Protein AF-0000000078654371 (afdb_homodimer)

Radius of gyration: 26.25 Å; Cα contacts (8 Å, |Δi|>4): 1172; chains: 2; bounding box: 74×81×57 Å

Organism: NCBI:txid1254439

Sequence (674 aa):
MKIKASLKKILPITWVEWIRRHRVYRELRDSGRRESAVFARAYATPDGHDRIQLESLLIFYIHQIEKGFSFDKYQYGRGKNALQNIADLSRRLKEVDPTWAVNPVRADMVLALGEYRRRHVEAGMDITYMTELFDSSTNVDIDIASKKEYPNIEISIDEKKDNDSVSFRDLGERRHAIRSYSDEPVRRDELEKAIAMSLRTPSVCNRQPARVRIFTDKQQIQKALKIQGGFGGYNLPPALILVTADLRAFMGANEHNEGYVDGGLFAMSLLYSLEACKLAACPLNTMFNVDAERETRDLLDIPENEVFIMYIAVGHFRKMSKICRSQRYGLNHILINMKIKASLKKILPITWVEWIRRHRVYRELRDSGRRESAVFARAYATPDGHDRIQLESLLIFYIHQIEKGFSFDKYQYGRGKNALQNIADLSRRLKEVDPTWAVNPVRADMVLALGEYRRRHVEAGMDITYMTELFDSSTNVDIDIASKKEYPNIEISIDEKKDNDSVSFRDLGERRHAIRSYSDEPVRRDELEKAIAMSLRTPSVCNRQPARVRIFTDKQQIQKALKIQGGFGGYNLPPALILVTADLRAFMGANEHNEGYVDGGLFAMSLLYSLEACKLAACPLNTMFNVDAERETRDLLDIPENEVFIMYIAVGHFRKMSKICRSQRYGLNHILIN

Secondary structure (DSSP, 8-state):
----------PPPPHHHHHHHHHHHHHHHHHHHHHHHHHHHHS--TT---HHHHHHHHHHHHHHHHHHHTSSS--TT--HHHHHHHHHHHHHHHHH-TTGGG-HHHHHHHHHHHHHHHHHHHTT---HHHHHHS-HHHHHHHHHHHTSPPPS-EEEGGGGTTTTTS-HHHHHHH--B-----SPPPPHHHHHHHHHHTTT---GGG---EEEEEE--HHHHHHHHHHH-TTTTSPPPSEEEEEEEEGGG--SGGGTTHHHHHHHHHHHHHHHHHHHTT-EEEEE-----HHHHHHHHHHHT--TTEEEEEEEEEEPPPSEEE----PPP-HHHHB--/--------------HHHHHHHHHHHHHHHHHHHHHHHHHHHHS--TT---HHHHHHHHHHHHHHHHHHHTSSS--TT--HHHHHHHHHHHHHHHHH-TTGGG-HHHHHHHHHHHHHHHHHHHTT---HHHHHHS-HHHHHHHHHHHTSPPPS-EEEGGGGTTTTTS-HHHHHHH--B-----SPPPPHHHHHHHHHHTTT---GGG---EEEEEE--HHHHHHHHHHH-TTTTSPPPSEEEEEEEEGGG--SGGGTTHHHHHHHHHHHHHHHHHHHTT-EEEEE-----HHHHHHHHHHHT--TTEEEEEEEEEEPPPSEEE----PPPPHHHHB--

Solvent-accessible surface area (backbone atoms only — not comparable to full-atom values): 35921 Å² total; per-residue (Å²): 135,85,77,76,73,77,73,78,79,73,75,77,80,47,70,66,41,51,52,52,32,50,50,35,28,51,53,30,46,55,51,34,49,52,52,26,50,44,46,37,71,31,35,23,51,94,72,59,80,50,64,65,24,48,49,24,53,37,40,38,31,47,43,55,54,36,50,48,70,32,35,91,68,71,63,84,81,65,55,59,70,36,52,54,50,40,37,53,41,52,55,54,42,53,73,70,34,94,56,41,92,75,30,69,68,49,54,51,44,35,42,53,48,2,44,53,48,35,56,32,53,77,70,69,44,88,56,63,72,64,58,69,60,44,55,72,69,56,47,50,49,22,53,58,33,31,77,44,85,70,70,69,38,66,48,48,39,79,82,39,72,56,32,59,53,36,20,48,69,58,46,47,72,67,55,59,64,36,68,66,55,37,89,54,77,65,53,67,68,62,54,49,51,20,51,54,65,22,50,67,48,74,34,78,65,57,35,62,37,49,32,36,37,72,43,65,52,67,68,61,49,52,54,54,43,60,66,63,54,83,54,75,87,48,70,83,63,53,27,39,34,42,37,25,14,39,40,28,43,33,67,52,61,47,39,73,61,46,45,35,28,38,24,14,22,34,50,38,40,31,53,52,26,30,36,34,68,53,31,37,32,22,82,36,76,52,60,47,48,75,69,50,42,52,52,47,28,67,75,67,69,51,60,82,47,41,47,72,51,30,37,33,38,32,27,32,60,28,71,68,37,46,31,53,58,71,80,68,69,59,60,75,74,28,47,74,107,138,82,79,76,74,77,72,75,78,74,75,76,80,48,70,66,40,50,53,50,32,49,51,35,27,51,52,27,46,53,51,34,50,52,52,26,50,44,45,39,71,31,35,25,51,93,71,59,80,51,64,63,22,48,49,23,54,37,39,41,31,46,43,56,55,35,50,46,70,31,34,91,69,69,64,84,83,66,53,57,69,37,51,53,49,39,36,52,42,52,54,56,42,54,74,70,34,95,56,39,93,75,29,67,67,49,55,51,44,35,42,53,49,2,42,54,48,36,55,33,54,77,69,71,44,90,55,62,73,65,58,69,61,44,54,71,71,58,46,51,50,22,53,58,34,31,76,44,83,71,71,69,38,66,47,48,38,77,81,40,72,56,32,59,53,37,19,48,70,58,45,48,71,67,56,60,63,36,67,67,55,37,90,54,77,65,55,66,68,61,52,49,52,20,50,54,65,22,49,68,49,72,32,78,67,57,35,63,38,50,34,36,37,74,43,64,52,65,67,62,50,52,53,53,43,61,65,63,54,85,55,75,87,48,69,82,61,53,26,39,35,41,38,25,15,40,40,28,44,32,66,51,62,48,39,74,61,46,48,35,26,38,24,13,21,36,50,38,40,31,53,53,25,30,39,32,68,53,31,37,34,22,82,37,77,52,61,49,47,74,66,49,42,52,51,48,28,66,75,67,70,52,59,81,45,42,47,74,51,31,36,33,38,33,26,33,59,28,72,66,38,46,29,54,58,71,80,67,70,58,62,75,76,28,46,76,108

pLDDT: mean 93.43, std 11.55, range [27.42, 98.94]

InterPro domains:
  IPR000415 Nitroreductase-like [G3DSA:3.40.109.10] (157-337)
  IPR000415 Nitroreductase-like [SSF55469] (168-335)
  IPR029479 Nitroreductase [PF00881] (174-226)
  IPR050627 Nitroreductase/BluB [PTHR23026] (160-227)

Structure (mmCIF, N/CA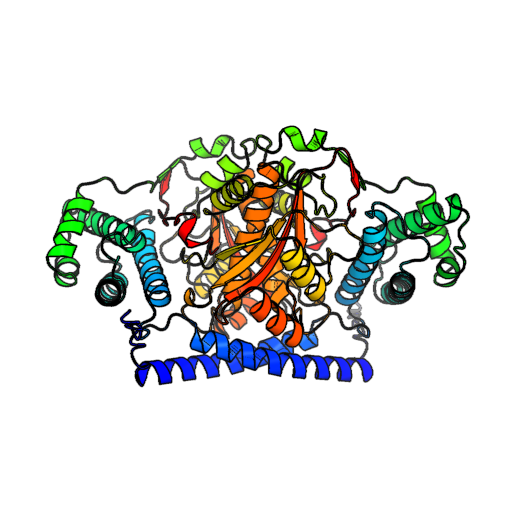/C/O backbone):
data_AF-0000000078654371-model_v1
#
loop_
_entity.id
_entity.type
_entity.pdbx_description
1 polymer 'Nitroreductase domain-containing protein'
#
loop_
_atom_site.group_PDB
_atom_site.id
_atom_site.type_symbol
_atom_site.label_atom_id
_atom_site.label_alt_id
_atom_site.label_comp_id
_atom_site.label_asym_id
_atom_site.label_entity_id
_atom_site.label_seq_id
_atom_site.pdbx_PDB_ins_code
_atom_site.Cartn_x
_atom_site.Cartn_y
_atom_site.Cartn_z
_atom_site.occupancy
_atom_site.B_iso_or_equiv
_atom_site.auth_seq_id
_atom_site.auth_comp_id
_atom_site.auth_asym_id
_atom_site.auth_atom_id
_atom_site.pdbx_PDB_model_num
ATOM 1 N N . MET A 1 1 ? -31.5 -35.344 20.156 1 28.89 1 MET A N 1
ATOM 2 C CA . MET A 1 1 ? -31 -34.406 19.172 1 28.89 1 MET A CA 1
ATOM 3 C C . MET A 1 1 ? -29.484 -34.25 19.266 1 28.89 1 MET A C 1
ATOM 5 O O . MET A 1 1 ? -28.969 -33.719 20.25 1 28.89 1 MET A O 1
ATOM 9 N N . LYS A 1 2 ? -28.625 -35.188 18.641 1 34.16 2 LYS A N 1
ATOM 10 C CA . LYS A 1 2 ? -27.25 -35.656 18.828 1 34.16 2 LYS A CA 1
ATOM 11 C C . LYS A 1 2 ? -26.25 -34.562 18.422 1 34.16 2 LYS A C 1
ATOM 13 O O . LYS A 1 2 ? -26.234 -34.125 17.266 1 34.16 2 LYS A O 1
ATOM 18 N N . ILE A 1 3 ? -25.891 -33.656 19.203 1 33.62 3 ILE A N 1
ATOM 19 C CA . ILE A 1 3 ? -24.969 -32.531 19.188 1 33.62 3 ILE A CA 1
ATOM 20 C C . ILE A 1 3 ? -23.594 -33 18.719 1 33.62 3 ILE A C 1
ATOM 22 O O . ILE A 1 3 ? -22.781 -33.469 19.516 1 33.62 3 ILE A O 1
ATOM 26 N N . LYS A 1 4 ? -23.531 -33.969 17.719 1 33.34 4 LYS A N 1
ATOM 27 C CA . LYS A 1 4 ? -22.234 -34.469 17.312 1 33.34 4 LYS A CA 1
ATOM 28 C C . LYS A 1 4 ? -21.281 -33.312 16.969 1 33.34 4 LYS A C 1
ATOM 30 O O . LYS A 1 4 ? -21.484 -32.625 15.961 1 33.34 4 LYS A O 1
ATOM 35 N N . ALA A 1 5 ? -20.688 -32.594 17.984 1 32.56 5 ALA A N 1
ATOM 36 C CA . ALA A 1 5 ? -19.625 -31.609 17.875 1 32.56 5 ALA A CA 1
ATOM 37 C C . ALA A 1 5 ? -18.469 -32.125 17.031 1 32.56 5 ALA A C 1
ATOM 39 O O . ALA A 1 5 ? -17.859 -33.156 17.359 1 32.56 5 ALA A O 1
ATOM 40 N N . SER A 1 6 ? -18.469 -32.188 15.711 1 33.97 6 SER A N 1
ATOM 41 C CA . SER A 1 6 ? -17.359 -32.5 14.828 1 33.97 6 SER A CA 1
ATOM 42 C C . SER A 1 6 ? -16.047 -31.938 15.359 1 33.97 6 SER A C 1
ATOM 44 O O . SER A 1 6 ? -15.906 -30.734 15.508 1 33.97 6 SER A O 1
ATOM 46 N N . LEU A 1 7 ? -15.422 -32.5 16.297 1 33.31 7 LEU A N 1
ATOM 47 C CA . LEU A 1 7 ? -14.07 -32.219 16.766 1 33.31 7 LEU A CA 1
ATOM 48 C C . LEU A 1 7 ? -13.109 -32.062 15.586 1 33.31 7 LEU A C 1
ATOM 50 O O . LEU A 1 7 ? -12.875 -33 14.828 1 33.31 7 LEU A O 1
ATOM 54 N N . LYS A 1 8 ? -13.102 -30.969 14.945 1 41.19 8 LYS A N 1
ATOM 55 C CA . LYS A 1 8 ? -12.07 -30.625 13.977 1 41.19 8 LYS A CA 1
ATOM 56 C C . LYS A 1 8 ? -10.695 -31.125 14.438 1 41.19 8 LYS A C 1
ATOM 58 O O . LYS A 1 8 ? -10.203 -30.703 15.492 1 41.19 8 LYS A O 1
ATOM 63 N N . LYS A 1 9 ? -10.203 -32.25 14.141 1 39.59 9 LYS A N 1
ATOM 64 C CA . LYS A 1 9 ? -8.922 -32.906 14.383 1 39.59 9 LYS A CA 1
ATOM 65 C C . LYS A 1 9 ? -7.758 -32 14 1 39.59 9 LYS A C 1
ATOM 67 O O . LYS A 1 9 ? -7.527 -31.75 12.812 1 39.59 9 LYS A O 1
ATOM 72 N N . ILE A 1 10 ? -7.348 -31 14.688 1 43.5 10 ILE A N 1
ATOM 73 C CA . ILE A 1 10 ? -6.098 -30.25 14.562 1 43.5 10 ILE A CA 1
ATOM 74 C C . ILE A 1 10 ? -4.922 -31.234 14.516 1 43.5 10 ILE A C 1
ATOM 76 O O . ILE A 1 10 ? -4.684 -31.969 15.477 1 43.5 10 ILE A O 1
ATOM 80 N N . LEU A 1 11 ? -4.539 -31.75 13.461 1 48.66 11 LEU A N 1
ATOM 81 C CA . LEU A 1 11 ? -3.357 -32.594 13.375 1 48.66 11 LEU A CA 1
ATOM 82 C C . LEU A 1 11 ? -2.178 -31.969 14.102 1 48.66 11 LEU A C 1
ATOM 84 O O . LEU A 1 11 ? -1.952 -30.75 13.992 1 48.66 11 LEU A O 1
ATOM 88 N N . PRO A 1 12 ? -1.537 -32.656 15.047 1 56.69 12 PRO A N 1
ATOM 89 C CA . PRO A 1 12 ? -0.413 -32.188 15.859 1 56.69 12 PRO A CA 1
ATOM 90 C C . PRO A 1 12 ? 0.763 -31.703 15.008 1 56.69 12 PRO A C 1
ATOM 92 O O . PRO A 1 12 ? 0.971 -32.188 13.898 1 56.69 12 PRO A O 1
ATOM 95 N N . ILE A 1 13 ? 1.248 -30.484 15.289 1 63.91 13 ILE A N 1
ATOM 96 C CA . ILE A 1 13 ? 2.502 -29.984 14.742 1 63.91 13 ILE A CA 1
ATOM 97 C C . ILE A 1 13 ? 3.59 -31.047 14.875 1 63.91 13 ILE A C 1
ATOM 99 O O . ILE A 1 13 ? 3.803 -31.594 15.961 1 63.91 13 ILE A O 1
ATOM 103 N N . THR A 1 14 ? 4.066 -31.469 13.711 1 76.5 14 THR A N 1
ATOM 104 C CA . THR A 1 14 ? 5.168 -32.406 13.695 1 76.5 14 THR A CA 1
ATOM 105 C C . THR A 1 14 ? 6.426 -31.797 14.305 1 76.5 14 THR A C 1
ATOM 107 O O . THR A 1 14 ? 6.512 -30.578 14.445 1 76.5 14 THR A O 1
ATOM 110 N N . TRP A 1 15 ? 7.273 -32.531 14.859 1 82.56 15 TRP A N 1
ATOM 111 C CA . TRP A 1 15 ? 8.547 -32.094 15.422 1 82.56 15 TRP A CA 1
ATOM 112 C C . TRP A 1 15 ? 9.336 -31.297 14.398 1 82.56 15 TRP A C 1
ATOM 114 O O . TRP A 1 15 ? 9.953 -30.281 14.742 1 82.56 15 TRP A O 1
ATOM 124 N N . VAL A 1 16 ? 9.242 -31.672 13.188 1 82.62 16 VAL A N 1
ATOM 125 C CA . VAL A 1 16 ? 9.945 -30.984 12.117 1 82.62 16 VAL A CA 1
ATOM 126 C C . VAL A 1 16 ? 9.359 -29.594 11.922 1 82.62 16 VAL A C 1
ATOM 128 O O . VAL A 1 16 ? 10.094 -28.609 11.805 1 82.62 16 VAL A O 1
ATOM 131 N N . GLU A 1 17 ? 8.125 -29.531 11.961 1 84.62 17 GLU A N 1
ATOM 132 C CA . GLU A 1 17 ? 7.457 -28.234 11.844 1 84.62 17 GLU A CA 1
ATOM 133 C C . GLU A 1 17 ? 7.809 -27.328 13.016 1 84.62 17 GLU A C 1
ATOM 135 O O . GLU A 1 17 ? 8.055 -26.125 12.828 1 84.62 17 GLU A O 1
ATOM 140 N N . TRP A 1 18 ? 7.863 -27.906 14.188 1 85.06 18 TRP A N 1
ATOM 141 C CA . TRP A 1 18 ? 8.195 -27.141 15.383 1 85.06 18 TRP A CA 1
ATOM 142 C C . TRP A 1 18 ? 9.609 -26.578 15.289 1 85.06 18 TRP A C 1
ATOM 144 O O . TRP A 1 18 ? 9.828 -25.406 15.609 1 85.06 18 TRP A O 1
ATOM 154 N N . ILE A 1 19 ? 10.523 -27.344 14.805 1 87.81 19 ILE A N 1
ATOM 155 C CA . ILE A 1 19 ? 11.914 -26.922 14.68 1 87.81 19 ILE A CA 1
ATOM 156 C C . ILE A 1 19 ? 12.023 -25.781 13.664 1 87.81 19 ILE A C 1
ATOM 158 O O . ILE A 1 19 ? 12.719 -24.797 13.906 1 87.81 19 ILE A O 1
ATOM 162 N N . ARG A 1 20 ? 11.32 -25.953 12.617 1 86.81 20 ARG A N 1
ATOM 163 C CA . ARG A 1 20 ? 11.359 -24.938 11.578 1 86.81 20 ARG A CA 1
ATOM 164 C C . ARG A 1 20 ? 10.766 -23.625 12.078 1 86.81 20 ARG A C 1
ATOM 166 O O . ARG A 1 20 ? 11.32 -22.547 11.852 1 86.81 20 ARG A O 1
ATOM 173 N N . ARG A 1 21 ? 9.719 -23.719 12.773 1 89.19 21 ARG A N 1
ATOM 174 C CA . ARG A 1 21 ? 9.07 -22.516 13.305 1 89.19 21 ARG A CA 1
ATOM 175 C C . ARG A 1 21 ? 9.945 -21.844 14.344 1 89.19 21 ARG A C 1
ATOM 177 O O . ARG A 1 21 ? 9.992 -20.609 14.422 1 89.19 21 ARG A O 1
ATOM 184 N N . HIS A 1 22 ? 10.617 -22.625 15.078 1 90.75 22 HIS A N 1
ATOM 185 C CA . HIS A 1 22 ? 11.523 -22.062 16.078 1 90.75 22 HIS A CA 1
ATOM 186 C C . HIS A 1 22 ? 12.695 -21.359 15.406 1 90.75 22 HIS A C 1
ATOM 188 O O . HIS A 1 22 ? 13.117 -20.281 15.852 1 90.75 22 HIS A O 1
ATOM 194 N N . ARG A 1 23 ? 13.195 -21.922 14.375 1 90.88 23 ARG A N 1
ATOM 195 C CA . ARG A 1 23 ? 14.289 -21.297 13.625 1 90.88 23 ARG A CA 1
ATOM 196 C C . ARG A 1 23 ? 13.859 -19.953 13.031 1 90.88 23 ARG A C 1
ATOM 198 O O . ARG A 1 23 ? 14.578 -18.969 13.141 1 90.88 23 ARG A O 1
ATOM 205 N N . VAL A 1 24 ? 12.695 -19.984 12.531 1 90.88 24 VAL A N 1
ATOM 206 C CA . VAL A 1 24 ? 12.156 -18.766 11.938 1 90.88 24 VAL A CA 1
ATOM 207 C C . VAL A 1 24 ? 11.938 -17.719 13.031 1 90.88 24 VAL A C 1
ATOM 209 O O . VAL A 1 24 ? 12.242 -16.547 12.844 1 90.88 24 VAL A O 1
ATOM 212 N N . TYR A 1 25 ? 11.492 -18.156 14.133 1 93.25 25 TYR A N 1
ATOM 213 C CA . TYR A 1 25 ? 11.297 -17.234 15.258 1 93.25 25 TYR A CA 1
ATOM 214 C C . TYR A 1 25 ? 12.617 -16.594 15.672 1 93.25 25 TYR A C 1
ATOM 216 O O . TYR A 1 25 ? 12.672 -15.383 15.898 1 93.25 25 TYR A O 1
ATOM 224 N N . ARG A 1 26 ? 13.656 -17.312 15.695 1 92.88 26 ARG A N 1
ATOM 225 C CA . ARG A 1 26 ? 14.961 -16.797 16.078 1 92.88 26 ARG A CA 1
ATOM 226 C C . ARG A 1 26 ? 15.469 -15.789 15.047 1 92.88 26 ARG A C 1
ATOM 228 O O . ARG A 1 26 ? 15.992 -14.734 15.406 1 92.88 26 ARG A O 1
ATOM 235 N N . GLU A 1 27 ? 15.281 -16.188 13.844 1 93.12 27 GLU A N 1
ATOM 236 C CA . GLU A 1 27 ? 15.672 -15.281 12.773 1 93.12 27 GLU A CA 1
ATOM 237 C C . GLU A 1 27 ? 14.891 -13.977 12.836 1 93.12 27 GLU A C 1
ATOM 239 O O . GLU A 1 27 ? 15.461 -12.898 12.656 1 93.12 27 GLU A O 1
ATOM 244 N N . LEU A 1 28 ? 13.656 -14.102 13.148 1 94.56 28 LEU A N 1
ATOM 245 C CA . LEU A 1 28 ? 12.789 -12.938 13.242 1 94.56 28 LEU A CA 1
ATOM 246 C C . LEU A 1 28 ? 13.148 -12.086 14.453 1 94.56 28 LEU A C 1
ATOM 248 O O . LEU A 1 28 ? 13.062 -10.859 14.406 1 94.56 28 LEU A O 1
ATOM 252 N N . ARG A 1 29 ? 13.492 -12.711 15.484 1 93.12 29 ARG A N 1
ATOM 253 C CA . ARG A 1 29 ? 13.906 -11.977 16.672 1 93.12 29 ARG A CA 1
ATOM 254 C C . ARG A 1 29 ? 15.148 -11.133 16.391 1 93.12 29 ARG A C 1
ATOM 256 O O . ARG A 1 29 ? 15.227 -9.977 16.812 1 93.12 29 ARG A O 1
ATOM 263 N N . ASP A 1 30 ? 16.031 -11.703 15.68 1 92.06 30 ASP A N 1
ATOM 264 C CA . ASP A 1 30 ? 17.25 -10.969 15.328 1 92.06 30 ASP A CA 1
ATOM 265 C C . ASP A 1 30 ? 16.938 -9.812 14.383 1 92.06 30 ASP A C 1
ATOM 267 O O . ASP A 1 30 ? 17.391 -8.688 14.609 1 92.06 30 ASP A O 1
ATOM 271 N N . SER A 1 31 ? 16.172 -10.094 13.398 1 91.44 31 SER A N 1
ATOM 272 C CA . SER A 1 31 ? 15.766 -9.047 12.461 1 91.44 31 SER A CA 1
ATOM 273 C C . SER A 1 31 ? 14.938 -7.977 13.164 1 91.44 31 SER A C 1
ATOM 275 O O . SER A 1 31 ? 15.109 -6.785 12.906 1 91.44 31 SER A O 1
ATOM 277 N N . GLY A 1 32 ? 14.078 -8.461 14.078 1 92.5 32 GLY A N 1
ATOM 278 C CA . GLY A 1 32 ? 13.25 -7.535 14.828 1 92.5 32 GLY A CA 1
ATOM 279 C C . GLY A 1 32 ? 14.047 -6.594 15.711 1 92.5 32 GLY A C 1
ATOM 280 O O . GLY A 1 32 ? 13.719 -5.41 15.82 1 92.5 32 GLY A O 1
ATOM 281 N N . ARG A 1 33 ? 15.055 -7.121 16.281 1 93.5 33 ARG A N 1
ATOM 282 C CA . ARG A 1 33 ? 15.922 -6.289 17.094 1 93.5 33 ARG A CA 1
ATOM 283 C C . ARG A 1 33 ? 16.594 -5.203 16.266 1 93.5 33 ARG A C 1
ATOM 285 O O . ARG A 1 33 ? 16.656 -4.047 16.688 1 93.5 33 ARG A O 1
ATOM 292 N N . ARG A 1 34 ? 17.078 -5.566 15.172 1 93.94 34 ARG A N 1
ATOM 293 C CA . ARG A 1 34 ? 17.734 -4.609 14.289 1 93.94 34 ARG A CA 1
ATOM 294 C C . ARG A 1 34 ? 16.75 -3.555 13.789 1 93.94 34 ARG A C 1
ATOM 296 O O . ARG A 1 34 ? 17.047 -2.359 13.82 1 93.94 34 ARG A O 1
ATOM 303 N N . GLU A 1 35 ? 15.617 -4.027 13.359 1 95.19 35 GLU A N 1
ATOM 304 C CA . GLU A 1 35 ? 14.594 -3.125 12.844 1 95.19 35 GLU A CA 1
ATOM 305 C C . GLU A 1 35 ? 14.109 -2.164 13.922 1 95.19 35 GLU A C 1
ATOM 307 O O . GLU A 1 35 ? 13.906 -0.978 13.664 1 95.19 35 GLU A O 1
ATOM 312 N N . SER A 1 36 ? 13.961 -2.691 15.148 1 96 36 SER A N 1
ATOM 313 C CA . SER A 1 36 ? 13.547 -1.863 16.281 1 96 36 SER A CA 1
ATOM 314 C C . SER A 1 36 ? 14.586 -0.79 16.594 1 96 36 SER A C 1
ATOM 316 O O . SER A 1 36 ? 14.234 0.357 16.875 1 96 36 SER A O 1
ATOM 318 N N . ALA A 1 37 ? 15.805 -1.186 16.516 1 96.06 37 ALA A N 1
ATOM 319 C CA . ALA A 1 37 ? 16.875 -0.237 16.781 1 96.06 37 ALA A CA 1
ATOM 320 C C . ALA A 1 37 ? 16.906 0.872 15.727 1 96.06 37 ALA A C 1
ATOM 322 O O . ALA A 1 37 ? 17.047 2.051 16.062 1 96.06 37 ALA A O 1
ATOM 323 N N . VAL A 1 38 ? 16.812 0.523 14.508 1 96.69 38 VAL A N 1
ATOM 324 C CA . VAL A 1 38 ? 16.828 1.491 13.414 1 96.69 38 VAL A CA 1
ATOM 325 C C . VAL A 1 38 ? 15.648 2.453 13.562 1 96.69 38 VAL A C 1
ATOM 327 O O . VAL A 1 38 ? 15.82 3.67 13.453 1 96.69 38 VAL A O 1
ATOM 330 N N . PHE A 1 39 ? 14.461 1.942 13.867 1 97.69 39 PHE A N 1
ATOM 331 C CA . PHE A 1 39 ? 13.281 2.789 14.031 1 97.69 39 PHE A CA 1
ATOM 332 C C . PHE A 1 39 ? 13.461 3.744 15.203 1 97.69 39 PHE A C 1
ATOM 334 O O . PHE A 1 39 ? 13.18 4.938 15.086 1 97.69 39 PHE A O 1
ATOM 341 N N . ALA A 1 40 ? 13.922 3.189 16.281 1 96.38 40 ALA A N 1
ATOM 342 C CA . ALA A 1 40 ? 14.094 3.988 17.484 1 96.38 40 ALA A CA 1
ATOM 343 C C . ALA A 1 40 ? 15.07 5.133 17.25 1 96.38 40 ALA A C 1
ATOM 345 O O . ALA A 1 40 ? 14.93 6.207 17.844 1 96.38 40 ALA A O 1
ATOM 346 N N . ARG A 1 41 ? 15.984 4.965 16.375 1 95.06 41 ARG A N 1
ATOM 347 C CA . ARG A 1 41 ? 16.969 5.996 16.078 1 95.06 41 ARG A CA 1
ATOM 348 C C . ARG A 1 41 ? 16.422 6.996 15.062 1 95.06 41 ARG A C 1
ATOM 350 O O . ARG A 1 41 ? 16.797 8.172 15.078 1 95.06 41 ARG A O 1
ATOM 357 N N . ALA A 1 42 ? 15.484 6.57 14.289 1 96.44 42 ALA A N 1
ATOM 358 C CA . ALA A 1 42 ? 15.117 7.359 13.109 1 96.44 42 ALA A CA 1
ATOM 359 C C . ALA A 1 42 ? 13.836 8.148 13.367 1 96.44 42 ALA A C 1
ATOM 361 O O . ALA A 1 42 ? 13.664 9.25 12.836 1 96.44 42 ALA A O 1
ATOM 362 N N . TYR A 1 43 ? 12.867 7.66 14.109 1 96.56 43 TYR A N 1
ATOM 363 C CA . TYR A 1 43 ? 11.531 8.242 14.195 1 96.56 43 TYR A CA 1
ATOM 364 C C . TYR A 1 43 ? 11.602 9.688 14.68 1 96.56 43 TYR A C 1
ATOM 366 O O . TYR A 1 43 ? 12.633 10.125 15.195 1 96.56 43 TYR A O 1
ATOM 374 N N . ALA A 1 44 ? 10.531 10.422 14.477 1 96.12 44 ALA A N 1
ATOM 375 C CA . ALA A 1 44 ? 10.461 11.844 14.828 1 96.12 44 ALA A CA 1
ATOM 376 C C . ALA A 1 44 ? 10.102 12.023 16.297 1 96.12 44 ALA A C 1
ATOM 378 O O . ALA A 1 44 ? 8.938 12.219 16.641 1 96.12 44 ALA A O 1
ATOM 379 N N . THR A 1 45 ? 11.102 12.062 17.125 1 92.94 45 THR A N 1
ATOM 380 C CA . THR A 1 45 ? 10.891 12.32 18.547 1 92.94 45 THR A CA 1
ATOM 381 C C . THR A 1 45 ? 10.656 13.812 18.797 1 92.94 45 THR A C 1
ATOM 383 O O . THR A 1 45 ? 11.227 14.656 18.094 1 92.94 45 THR A O 1
ATOM 386 N N . PRO A 1 46 ? 9.828 14.133 19.719 1 90 46 PRO A N 1
ATOM 387 C CA . PRO A 1 46 ? 9.531 15.539 20 1 90 46 PRO A CA 1
ATOM 388 C C . PRO A 1 46 ? 10.773 16.359 20.328 1 90 46 PRO A C 1
ATOM 390 O O . PRO A 1 46 ? 10.82 17.562 20.062 1 90 46 PRO A O 1
ATOM 393 N N . ASP A 1 47 ? 11.812 15.75 20.812 1 88.06 47 ASP A N 1
ATOM 394 C CA . ASP A 1 47 ? 13.008 16.469 21.25 1 88.06 47 ASP A CA 1
ATOM 395 C C . ASP A 1 47 ? 14.102 16.391 20.188 1 88.06 47 ASP A C 1
ATOM 397 O O . ASP A 1 47 ? 15.242 16.781 20.438 1 88.06 47 ASP A O 1
ATOM 401 N N . GLY A 1 48 ? 13.742 15.898 19.062 1 87.19 48 GLY A N 1
ATOM 402 C CA . GLY A 1 48 ? 14.742 15.742 18.016 1 87.19 48 GLY A CA 1
ATOM 403 C C . GLY A 1 48 ? 15.148 17.062 17.375 1 87.19 48 GLY A C 1
ATOM 404 O O . GLY A 1 48 ? 14.555 18.094 17.656 1 87.19 48 GLY A O 1
ATOM 405 N N . HIS A 1 49 ? 16.25 16.984 16.5 1 89.69 49 HIS A N 1
ATOM 406 C CA . HIS A 1 49 ? 16.781 18.203 15.891 1 89.69 49 HIS A CA 1
ATOM 407 C C . HIS A 1 49 ? 16.953 18.016 14.383 1 89.69 49 HIS A C 1
ATOM 409 O O . HIS A 1 49 ? 17.312 18.969 13.68 1 89.69 49 HIS A O 1
ATOM 415 N N . ASP A 1 50 ? 16.656 16.828 13.953 1 93.94 50 ASP A N 1
ATOM 416 C CA . ASP A 1 50 ? 16.75 16.562 12.523 1 93.94 50 ASP A CA 1
ATOM 417 C C . ASP A 1 50 ? 15.672 17.297 11.742 1 93.94 50 ASP A C 1
ATOM 419 O O . ASP A 1 50 ? 14.5 17.297 12.133 1 93.94 50 ASP A O 1
ATOM 423 N N . ARG A 1 51 ? 16.078 17.953 10.68 1 95.88 51 ARG A N 1
ATOM 424 C CA . ARG A 1 51 ? 15.188 18.812 9.898 1 95.88 51 ARG A CA 1
ATOM 425 C C . ARG A 1 51 ? 13.961 18.031 9.43 1 95.88 51 ARG A C 1
ATOM 427 O O . ARG A 1 51 ? 12.828 18.5 9.555 1 95.88 51 ARG A O 1
ATOM 434 N N . ILE A 1 52 ? 14.172 16.828 8.867 1 95.75 52 ILE A N 1
ATOM 435 C CA . ILE A 1 52 ? 13.086 16.031 8.312 1 95.75 52 ILE A CA 1
ATOM 436 C C . ILE A 1 52 ? 12.148 15.586 9.43 1 95.75 52 ILE A C 1
ATOM 438 O O . ILE A 1 52 ? 10.922 15.586 9.258 1 95.75 52 ILE A O 1
ATOM 442 N N . GLN A 1 53 ? 12.688 15.242 10.555 1 97.06 53 GLN A N 1
ATOM 443 C CA . GLN A 1 53 ? 11.883 14.875 11.711 1 97.06 53 GLN A CA 1
ATOM 444 C C . GLN A 1 53 ? 11.008 16.047 12.156 1 97.06 53 GLN A C 1
ATOM 446 O O . GLN A 1 53 ? 9.805 15.875 12.383 1 97.06 53 GLN A O 1
ATOM 451 N N . LEU A 1 54 ? 11.609 17.156 12.242 1 97.69 54 LEU A N 1
ATOM 452 C CA . LEU A 1 54 ? 10.883 18.344 12.68 1 97.69 54 LEU A CA 1
ATOM 453 C C . LEU A 1 54 ? 9.781 18.703 11.688 1 97.69 54 LEU A C 1
ATOM 455 O O . LEU A 1 54 ? 8.68 19.078 12.086 1 97.69 54 LEU A O 1
ATOM 459 N N . GLU A 1 55 ? 10.062 18.609 10.43 1 97.44 55 GLU A N 1
ATOM 460 C CA . GLU A 1 55 ? 9.055 18.875 9.406 1 97.44 55 GLU A CA 1
ATOM 461 C C . GLU A 1 55 ? 7.879 17.922 9.531 1 97.44 55 GLU A C 1
ATOM 463 O O . GLU A 1 55 ? 6.723 18.328 9.398 1 97.44 55 GLU A O 1
ATOM 468 N N . SER A 1 56 ? 8.18 16.672 9.758 1 97.56 56 SER A N 1
ATOM 469 C CA . SER A 1 56 ? 7.125 15.672 9.891 1 97.56 56 SER A CA 1
ATOM 470 C C . SER A 1 56 ? 6.207 15.984 11.07 1 97.56 56 SER A C 1
ATOM 472 O O . SER A 1 56 ? 4.984 15.859 10.953 1 97.56 56 SER A O 1
ATOM 474 N N . LEU A 1 57 ? 6.793 16.375 12.156 1 97.94 57 LEU A N 1
ATOM 475 C CA . LEU A 1 57 ? 6.004 16.766 13.312 1 97.94 57 LEU A CA 1
ATOM 476 C C . LEU A 1 57 ? 5.156 18 13 1 97.94 57 LEU A C 1
ATOM 478 O O . LEU A 1 57 ? 3.98 18.047 13.367 1 97.94 57 LEU A O 1
ATOM 482 N N . LEU A 1 58 ? 5.785 18.953 12.359 1 98.12 58 LEU A N 1
ATOM 483 C CA . LEU A 1 58 ? 5.074 20.172 12.008 1 98.12 58 LEU A CA 1
ATOM 484 C C . LEU A 1 58 ? 3.881 19.859 11.109 1 98.12 58 LEU A C 1
ATOM 486 O O . LEU A 1 58 ? 2.781 20.375 11.336 1 98.12 58 LEU A O 1
ATOM 490 N N . ILE A 1 59 ? 4.074 19.016 10.109 1 97.69 59 ILE A N 1
ATOM 491 C CA . ILE A 1 59 ? 3.012 18.625 9.195 1 97.69 59 ILE A CA 1
ATOM 492 C C . ILE A 1 59 ? 1.861 18 9.977 1 97.69 59 ILE A C 1
ATOM 494 O O . ILE A 1 59 ? 0.691 18.281 9.711 1 97.69 59 ILE A O 1
ATOM 498 N N . PHE A 1 60 ? 2.205 17.25 10.945 1 97.31 60 PHE A N 1
ATOM 499 C CA . PHE A 1 60 ? 1.208 16.594 11.781 1 97.31 60 PHE A CA 1
ATOM 500 C C . PHE A 1 60 ? 0.323 17.625 12.477 1 97.31 60 PHE A C 1
ATOM 502 O O . PHE A 1 60 ? -0.904 17.516 12.453 1 97.31 60 PHE A O 1
ATOM 509 N N . TYR A 1 61 ? 0.902 18.547 13.062 1 97.56 61 TYR A N 1
ATOM 510 C CA . TYR A 1 61 ? 0.136 19.516 13.836 1 97.56 61 TYR A CA 1
ATOM 511 C C . TYR A 1 61 ? -0.601 20.5 12.922 1 97.56 61 TYR A C 1
ATOM 513 O O . TYR A 1 61 ? -1.699 20.953 13.25 1 97.56 61 TYR A O 1
ATOM 521 N N . ILE A 1 62 ? -0 20.828 11.766 1 97 62 ILE A N 1
ATOM 522 C CA . ILE A 1 62 ? -0.725 21.609 10.773 1 97 62 ILE A CA 1
ATOM 523 C C . ILE A 1 62 ? -1.999 20.875 10.367 1 97 62 ILE A C 1
ATOM 525 O O . ILE A 1 62 ? -3.072 21.484 10.289 1 97 62 ILE A O 1
ATOM 529 N N . HIS A 1 63 ? -1.836 19.578 10.148 1 95.44 63 HIS A N 1
ATOM 530 C CA . HIS A 1 63 ? -2.967 18.766 9.742 1 95.44 63 HIS A CA 1
ATOM 531 C C . HIS A 1 63 ? -4.059 18.75 10.805 1 95.44 63 HIS A C 1
ATOM 533 O O . HIS A 1 63 ? -5.246 18.703 10.477 1 95.44 63 HIS A O 1
ATOM 539 N N . GLN A 1 64 ? -3.686 18.797 12.062 1 94.94 64 GLN A N 1
ATOM 540 C CA . GLN A 1 64 ? -4.66 18.859 13.148 1 94.94 64 GLN A CA 1
ATOM 541 C C . GLN A 1 64 ? -5.488 20.141 13.07 1 94.94 64 GLN A C 1
ATOM 543 O O . GLN A 1 64 ? -6.699 20.125 13.297 1 94.94 64 GLN A O 1
ATOM 548 N N . ILE A 1 65 ? -4.828 21.234 12.781 1 95.44 65 ILE A N 1
ATOM 549 C CA . ILE A 1 65 ? -5.523 22.5 12.617 1 95.44 65 ILE A CA 1
ATOM 550 C C . ILE A 1 65 ? -6.465 22.422 11.414 1 95.44 65 ILE A C 1
ATOM 552 O O . ILE A 1 65 ? -7.625 22.844 11.5 1 95.44 65 ILE A O 1
ATOM 556 N N . GLU A 1 66 ? -6.012 21.844 10.32 1 93.5 66 GLU A N 1
ATOM 557 C CA . GLU A 1 66 ? -6.793 21.719 9.094 1 93.5 66 GLU A CA 1
ATOM 558 C C . GLU A 1 66 ? -8.023 20.844 9.305 1 93.5 66 GLU A C 1
ATOM 560 O O . GLU A 1 66 ? -9.086 21.109 8.734 1 93.5 66 GLU A O 1
ATOM 565 N N . LYS A 1 67 ? -7.84 19.797 10.055 1 92.75 67 LYS A N 1
ATOM 566 C CA . LYS A 1 67 ? -8.977 18.938 10.359 1 92.75 67 LYS A CA 1
ATOM 567 C C . LYS A 1 67 ? -10.117 19.734 10.984 1 92.75 67 LYS A C 1
ATOM 569 O O . LYS A 1 67 ? -11.289 19.484 10.68 1 92.75 67 LYS A O 1
ATOM 574 N N . GLY A 1 68 ? -9.797 20.641 11.766 1 92.56 68 GLY A N 1
ATOM 575 C CA . GLY A 1 68 ? -10.812 21.5 12.367 1 92.56 68 GLY A CA 1
ATOM 576 C C . GLY A 1 68 ? -11.625 22.266 11.352 1 92.56 68 GLY A C 1
ATOM 577 O O . GLY A 1 68 ? -12.812 22.516 11.555 1 92.56 68 GLY A O 1
ATOM 578 N N . PHE A 1 69 ? -10.945 22.672 10.266 1 93.25 69 PHE A N 1
ATOM 579 C CA . PHE A 1 69 ? -11.609 23.453 9.219 1 93.25 69 PHE A CA 1
ATOM 580 C C . PHE A 1 69 ? -12.656 22.594 8.5 1 93.25 69 PHE A C 1
ATOM 582 O O . PHE A 1 69 ? -13.539 23.125 7.824 1 93.25 69 PHE A O 1
ATOM 589 N N . SER A 1 70 ? -12.562 21.219 8.625 1 92.06 70 SER A N 1
ATOM 590 C CA . SER A 1 70 ? -13.406 20.328 7.84 1 92.06 70 SER A CA 1
ATOM 591 C C . SER A 1 70 ? -14.641 19.891 8.625 1 92.06 70 SER A C 1
ATOM 593 O O . SER A 1 70 ? -15.484 19.156 8.109 1 92.06 70 SER A O 1
ATOM 595 N N . PHE A 1 71 ? -14.75 20.375 9.859 1 91.44 71 PHE A N 1
ATOM 596 C CA . PHE A 1 71 ? -15.93 20.062 10.656 1 91.44 71 PHE A CA 1
ATOM 597 C C . PHE A 1 71 ? -17.156 20.766 10.109 1 91.44 71 PHE A C 1
ATOM 599 O O . PHE A 1 71 ? -17.062 21.859 9.555 1 91.44 71 PHE A O 1
ATOM 606 N N . ASP A 1 72 ? -18.281 20.094 10.305 1 89.56 72 ASP A N 1
ATOM 607 C CA . ASP A 1 72 ? -19.531 20.75 9.922 1 89.56 72 ASP A CA 1
ATOM 608 C C . ASP A 1 72 ? -19.75 22.031 10.719 1 89.56 72 ASP A C 1
ATOM 610 O O . ASP A 1 72 ? -20.094 23.078 10.156 1 89.56 72 ASP A O 1
ATOM 614 N N . LYS A 1 73 ? -19.547 21.938 11.961 1 90.25 73 LYS A N 1
ATOM 615 C CA . LYS A 1 73 ? -19.562 23.094 12.852 1 90.25 73 LYS A CA 1
ATOM 616 C C . LYS A 1 73 ? -18.172 23.406 13.398 1 90.25 73 LYS A C 1
ATOM 618 O O . LYS A 1 73 ? -17.625 22.625 14.18 1 90.25 73 LYS A O 1
ATOM 623 N N . TYR A 1 74 ? -17.75 24.562 12.992 1 92.38 74 TYR A N 1
ATOM 624 C CA . TYR A 1 74 ? -16.422 24.938 13.438 1 92.38 74 TYR A CA 1
ATOM 625 C C . TYR A 1 74 ? -16.391 25.156 14.945 1 92.38 74 TYR A C 1
ATOM 627 O O . TYR A 1 74 ? -17.312 25.734 15.516 1 92.38 74 TYR A O 1
ATOM 635 N N . GLN A 1 75 ? -15.336 24.609 15.562 1 92.12 75 GLN A N 1
ATOM 636 C CA . GLN A 1 75 ? -15.172 24.719 17 1 92.12 75 GLN A CA 1
ATOM 637 C C . GLN A 1 75 ? -14.109 25.766 17.375 1 92.12 75 GLN A C 1
ATOM 639 O O . GLN A 1 75 ? -12.93 25.438 17.453 1 92.12 75 GLN A O 1
ATOM 644 N N . TYR A 1 76 ? -14.586 26.906 17.688 1 94.69 76 TYR A N 1
ATOM 645 C CA . TYR A 1 76 ? -13.688 28 18.016 1 94.69 76 TYR A CA 1
ATOM 646 C C . TYR A 1 76 ? -12.898 27.703 19.281 1 94.69 76 TYR A C 1
ATOM 648 O O . TYR A 1 76 ? -13.43 27.141 20.234 1 94.69 76 TYR A O 1
ATOM 656 N N . GLY A 1 77 ? -11.664 28.078 19.266 1 92.5 77 GLY A N 1
ATOM 657 C CA . GLY A 1 77 ? -10.828 27.922 20.438 1 92.5 77 GLY A CA 1
ATOM 658 C C . GLY A 1 77 ? -10.156 26.562 20.516 1 92.5 77 GLY A C 1
ATOM 659 O O . GLY A 1 77 ? -9.258 26.344 21.328 1 92.5 77 GLY A O 1
ATOM 660 N N . ARG A 1 78 ? -10.531 25.656 19.734 1 91.5 78 ARG A N 1
ATOM 661 C CA . ARG A 1 78 ? -9.898 24.344 19.688 1 91.5 78 ARG A CA 1
ATOM 662 C C . ARG A 1 78 ? -8.531 24.406 19.031 1 91.5 78 ARG A C 1
ATOM 664 O O . ARG A 1 78 ? -8.25 25.359 18.281 1 91.5 78 ARG A O 1
ATOM 671 N N . GLY A 1 79 ? -7.672 23.484 19.375 1 94.75 79 GLY A N 1
ATOM 672 C CA . GLY A 1 79 ? -6.391 23.359 18.703 1 94.75 79 GLY A CA 1
ATOM 673 C C . GLY A 1 79 ? -5.258 24.062 19.422 1 94.75 79 GLY A C 1
ATOM 674 O O . GLY A 1 79 ? -4.211 24.328 18.828 1 94.75 79 GLY A O 1
ATOM 675 N N . LYS A 1 80 ? -5.418 24.422 20.625 1 96 80 LYS A N 1
ATOM 676 C CA . LYS A 1 80 ? -4.41 25.156 21.391 1 96 80 LYS A CA 1
ATOM 677 C C . LYS A 1 80 ? -3.111 24.359 21.5 1 96 80 LYS A C 1
ATOM 679 O O . LYS A 1 80 ? -2.02 24.922 21.375 1 96 80 LYS A O 1
ATOM 684 N N . ASN A 1 81 ? -3.293 23.094 21.766 1 96.75 81 ASN A N 1
ATOM 685 C CA . ASN A 1 81 ? -2.105 22.234 21.828 1 96.75 81 ASN A CA 1
ATOM 686 C C . ASN A 1 81 ? -1.363 22.219 20.5 1 96.75 81 ASN A C 1
ATOM 688 O O . ASN A 1 81 ? -0.133 22.281 20.469 1 96.75 81 ASN A O 1
ATOM 692 N N . ALA A 1 82 ? -2.096 22.078 19.438 1 97.69 82 ALA A N 1
ATOM 693 C CA . ALA A 1 82 ? -1.493 22.094 18.109 1 97.69 82 ALA A CA 1
ATOM 694 C C . ALA A 1 82 ? -0.784 23.406 17.844 1 97.69 82 ALA A C 1
ATOM 696 O O . ALA A 1 82 ? 0.339 23.438 17.344 1 97.69 82 ALA A O 1
ATOM 697 N N . LEU A 1 83 ? -1.409 24.516 18.203 1 98.19 83 LEU A N 1
ATOM 698 C CA . LEU A 1 83 ? -0.829 25.844 18.016 1 98.19 83 LEU A CA 1
ATOM 699 C C . LEU A 1 83 ? 0.499 25.969 18.75 1 98.19 83 LEU A C 1
ATOM 701 O O . LEU A 1 83 ? 1.481 26.469 18.188 1 98.19 83 LEU A O 1
ATOM 705 N N . GLN A 1 84 ? 0.53 25.516 19.938 1 98.12 84 GLN A N 1
ATOM 706 C CA . GLN A 1 84 ? 1.743 25.594 20.75 1 98.12 84 GLN A CA 1
ATOM 707 C C . GLN A 1 84 ? 2.871 24.781 20.125 1 98.12 84 GLN A C 1
ATOM 709 O O . GLN A 1 84 ? 4.012 25.234 20.047 1 98.12 84 GLN A O 1
ATOM 714 N N . ASN A 1 85 ? 2.539 23.594 19.703 1 98.06 85 ASN A N 1
ATOM 715 C CA . ASN A 1 85 ? 3.543 22.734 19.078 1 98.06 85 ASN A CA 1
ATOM 716 C C . ASN A 1 85 ? 4.023 23.328 17.75 1 98.06 85 ASN A C 1
ATOM 718 O O . ASN A 1 85 ? 5.211 23.25 17.438 1 98.06 85 ASN A O 1
ATOM 722 N N . ILE A 1 86 ? 3.102 23.875 16.984 1 98.56 86 ILE A N 1
ATOM 723 C CA . ILE A 1 86 ? 3.475 24.5 15.719 1 98.56 86 ILE A CA 1
ATOM 724 C C . ILE A 1 86 ? 4.461 25.641 15.977 1 98.56 86 ILE A C 1
ATOM 726 O O . ILE A 1 86 ? 5.469 25.766 15.273 1 98.56 86 ILE A O 1
ATOM 730 N N . ALA A 1 87 ? 4.203 26.406 16.953 1 98.25 87 ALA A N 1
ATOM 731 C CA . ALA A 1 87 ? 5.082 27.531 17.297 1 98.25 87 ALA A CA 1
ATOM 732 C C . ALA A 1 87 ? 6.48 27.047 17.656 1 98.25 87 ALA A C 1
ATOM 734 O O . ALA A 1 87 ? 7.48 27.562 17.156 1 98.25 87 ALA A O 1
ATOM 735 N N . ASP A 1 88 ? 6.52 26.062 18.484 1 97.69 88 ASP A N 1
ATOM 736 C CA . ASP A 1 88 ? 7.797 25.5 18.922 1 97.69 88 ASP A CA 1
ATOM 737 C C . ASP A 1 88 ? 8.57 24.906 17.75 1 97.69 88 ASP A C 1
ATOM 739 O O . ASP A 1 88 ? 9.75 25.203 17.562 1 97.69 88 ASP A O 1
ATOM 743 N N . LEU A 1 89 ? 7.93 24.125 16.984 1 97.94 89 LEU A N 1
ATOM 744 C CA . LEU A 1 89 ? 8.562 23.422 15.875 1 97.94 89 LEU A CA 1
ATOM 745 C C . LEU A 1 89 ? 9.023 24.406 14.805 1 97.94 89 LEU A C 1
ATOM 747 O O . LEU A 1 89 ? 10.094 24.25 14.219 1 97.94 89 LEU A O 1
ATOM 751 N N . SER A 1 90 ? 8.18 25.406 14.547 1 97.88 90 SER A N 1
ATOM 752 C CA . SER A 1 90 ? 8.562 26.406 13.547 1 97.88 90 SER A CA 1
ATOM 753 C C . SER A 1 90 ? 9.797 27.172 13.984 1 97.88 90 SER A C 1
ATOM 755 O O . SER A 1 90 ? 10.664 27.5 13.164 1 97.88 90 SER A O 1
ATOM 757 N N . ARG A 1 91 ? 9.914 27.469 15.227 1 96.56 91 ARG A N 1
ATOM 758 C CA . ARG A 1 91 ? 11.102 28.141 15.758 1 96.56 91 ARG A CA 1
ATOM 759 C C . ARG A 1 91 ? 12.336 27.266 15.578 1 96.56 91 ARG A C 1
ATOM 761 O O . ARG A 1 91 ? 13.383 27.75 15.133 1 96.56 91 ARG A O 1
ATOM 768 N N . ARG A 1 92 ? 12.234 26.016 15.906 1 96.81 92 ARG A N 1
ATOM 769 C CA . ARG A 1 92 ? 13.359 25.094 15.805 1 96.81 92 ARG A CA 1
ATOM 770 C C . ARG A 1 92 ? 13.758 24.875 14.344 1 96.81 92 ARG A C 1
ATOM 772 O O . ARG A 1 92 ? 14.945 24.797 14.031 1 96.81 92 ARG A O 1
ATOM 779 N N . LEU A 1 93 ? 12.789 24.812 13.484 1 97.62 93 LEU A N 1
ATOM 780 C CA . LEU A 1 93 ? 13.07 24.625 12.07 1 97.62 93 LEU A CA 1
ATOM 781 C C . LEU A 1 93 ? 13.781 25.844 11.492 1 97.62 93 LEU A C 1
ATOM 783 O O . LEU A 1 93 ? 14.664 25.703 10.641 1 97.62 93 LEU A O 1
ATOM 787 N N . LYS A 1 94 ? 13.391 26.969 11.922 1 96.12 94 LYS A N 1
ATOM 788 C CA . LYS A 1 94 ? 14.055 28.203 11.492 1 96.12 94 LYS A CA 1
ATOM 789 C C . LYS A 1 94 ? 15.547 28.156 11.812 1 96.12 94 LYS A C 1
ATOM 791 O O . LYS A 1 94 ? 16.359 28.703 11.07 1 96.12 94 LYS A O 1
ATOM 796 N N . GLU A 1 95 ? 15.922 27.516 12.844 1 95.31 95 GLU A N 1
ATOM 797 C CA . GLU A 1 95 ? 17.312 27.438 13.289 1 95.31 95 GLU A CA 1
ATOM 798 C C . GLU A 1 95 ? 18.094 26.438 12.461 1 95.31 95 GLU A C 1
ATOM 800 O O . GLU A 1 95 ? 19.281 26.641 12.18 1 95.31 95 GLU A O 1
ATOM 805 N N . VAL A 1 96 ? 17.453 25.375 12.023 1 95.25 96 VAL A N 1
ATOM 806 C CA . VAL A 1 96 ? 18.234 24.281 11.445 1 95.25 96 VAL A CA 1
ATOM 807 C C . VAL A 1 96 ? 18.078 24.297 9.93 1 95.25 96 VAL A C 1
ATOM 809 O O . VAL A 1 96 ? 18.844 23.625 9.219 1 95.25 96 VAL A O 1
ATOM 812 N N . ASP A 1 97 ? 17.094 24.953 9.398 1 96 97 ASP A N 1
ATOM 813 C CA . ASP A 1 97 ? 16.844 24.984 7.957 1 96 97 ASP A CA 1
ATOM 814 C C . ASP A 1 97 ? 17.219 26.344 7.371 1 96 97 ASP A C 1
ATOM 816 O O . ASP A 1 97 ? 16.438 27.297 7.461 1 96 97 ASP A O 1
ATOM 820 N N . PRO A 1 98 ? 18.25 26.438 6.656 1 95.25 98 PRO A N 1
ATOM 821 C CA . PRO A 1 98 ? 18.672 27.719 6.078 1 95.25 98 PRO A CA 1
ATOM 822 C C . PRO A 1 98 ? 17.688 28.219 5.023 1 95.25 98 PRO A C 1
ATOM 824 O O . PRO A 1 98 ? 17.703 29.406 4.68 1 95.25 98 PRO A O 1
ATOM 827 N N . THR A 1 99 ? 16.828 27.344 4.543 1 95.19 99 THR A N 1
ATOM 828 C CA . THR A 1 99 ? 15.867 27.75 3.514 1 95.19 99 THR A CA 1
ATOM 829 C C . THR A 1 99 ? 14.453 27.812 4.086 1 95.19 99 THR A C 1
ATOM 831 O O . THR A 1 99 ? 13.477 27.609 3.359 1 95.19 99 THR A O 1
ATOM 834 N N . TRP A 1 100 ? 14.367 28.016 5.328 1 96 100 TRP A N 1
ATOM 835 C CA . TRP A 1 100 ? 13.086 27.969 6.023 1 96 100 TRP A CA 1
ATOM 836 C C . TRP A 1 100 ? 12.109 28.969 5.41 1 96 100 TRP A C 1
ATOM 838 O O . TRP A 1 100 ? 10.914 28.688 5.293 1 96 100 TRP A O 1
ATOM 848 N N . ALA A 1 101 ? 12.555 30.125 4.949 1 94.69 101 ALA A N 1
ATOM 849 C CA . ALA A 1 101 ? 11.703 31.203 4.441 1 94.69 101 ALA A CA 1
ATOM 850 C C . ALA A 1 101 ? 10.898 30.734 3.23 1 94.69 101 ALA A C 1
ATOM 852 O O . ALA A 1 101 ? 9.773 31.188 3.016 1 94.69 101 ALA A O 1
ATOM 853 N N . VAL A 1 102 ? 11.477 29.797 2.488 1 94.56 102 VAL A N 1
ATOM 854 C CA . VAL A 1 102 ? 10.812 29.359 1.265 1 94.56 102 VAL A CA 1
ATOM 855 C C . VAL A 1 102 ? 10.414 27.891 1.393 1 94.56 102 VAL A C 1
ATOM 857 O O . VAL A 1 102 ? 10.086 27.25 0.397 1 94.56 102 VAL A O 1
ATOM 860 N N . ASN A 1 103 ? 10.469 27.344 2.545 1 95.75 103 ASN A N 1
ATOM 861 C CA . ASN A 1 103 ? 10.086 25.953 2.805 1 95.75 103 ASN A CA 1
ATOM 862 C C . ASN A 1 103 ? 8.594 25.734 2.572 1 95.75 103 ASN A C 1
ATOM 864 O O . ASN A 1 103 ? 7.762 26.453 3.131 1 95.75 103 ASN A O 1
ATOM 868 N N . PRO A 1 104 ? 8.336 24.719 1.794 1 95.12 104 PRO A N 1
ATOM 869 C CA . PRO A 1 104 ? 6.922 24.484 1.479 1 95.12 104 PRO A CA 1
ATOM 870 C C . PRO A 1 104 ? 6.09 24.156 2.717 1 95.12 104 PRO A C 1
ATOM 872 O O . PRO A 1 104 ? 4.898 24.469 2.766 1 95.12 104 PRO A O 1
ATOM 875 N N . VAL A 1 105 ? 6.637 23.531 3.691 1 96.81 105 VAL A N 1
ATOM 876 C CA . VAL A 1 105 ? 5.906 23.219 4.914 1 96.81 105 VAL A CA 1
ATOM 877 C C . VAL A 1 105 ? 5.57 24.5 5.66 1 96.81 105 VAL A C 1
ATOM 879 O O . VAL A 1 105 ? 4.488 24.641 6.234 1 96.81 105 VAL A O 1
ATOM 882 N N . ARG A 1 106 ? 6.504 25.438 5.68 1 97.44 106 ARG A N 1
ATOM 883 C CA . ARG A 1 106 ? 6.238 26.734 6.273 1 97.44 106 ARG A CA 1
ATOM 884 C C . ARG A 1 106 ? 5.082 27.438 5.566 1 97.44 106 ARG A C 1
ATOM 886 O O . ARG A 1 106 ? 4.23 28.047 6.215 1 97.44 106 ARG A O 1
ATOM 893 N N . ALA A 1 107 ? 5.145 27.391 4.273 1 95.69 107 ALA A N 1
ATOM 894 C CA . ALA A 1 107 ? 4.078 28.016 3.5 1 95.69 107 ALA A CA 1
ATOM 895 C C . ALA A 1 107 ? 2.711 27.453 3.885 1 95.69 107 ALA A C 1
ATOM 897 O O . ALA A 1 107 ? 1.743 28.203 4.031 1 95.69 107 ALA A O 1
ATOM 898 N N . ASP A 1 108 ? 2.639 26.172 4.031 1 95.56 108 ASP A N 1
ATOM 899 C CA . ASP A 1 108 ? 1.396 25.516 4.441 1 95.56 108 ASP A CA 1
ATOM 900 C C . ASP A 1 108 ? 0.992 25.953 5.852 1 95.56 108 ASP A C 1
ATOM 902 O O . ASP A 1 108 ? -0.188 26.172 6.121 1 95.56 108 ASP A O 1
ATOM 906 N N . MET A 1 109 ? 1.954 26.016 6.734 1 97.31 109 MET A N 1
ATOM 907 C CA . MET A 1 109 ? 1.731 26.438 8.117 1 97.31 109 MET A CA 1
ATOM 908 C C . MET A 1 109 ? 1.103 27.828 8.156 1 97.31 109 MET A C 1
ATOM 910 O O . MET A 1 109 ? 0.076 28.031 8.812 1 97.31 109 MET A O 1
ATOM 914 N N . VAL A 1 110 ? 1.695 28.703 7.418 1 97.44 110 VAL A N 1
ATOM 915 C CA . VAL A 1 110 ? 1.257 30.109 7.418 1 97.44 110 VAL A CA 1
ATOM 916 C C . VAL A 1 110 ? -0.158 30.203 6.855 1 97.44 110 VAL A C 1
ATOM 918 O O . VAL A 1 110 ? -0.996 30.938 7.383 1 97.44 110 VAL A O 1
ATOM 921 N N . LEU A 1 111 ? -0.422 29.469 5.859 1 96.25 111 LEU A N 1
ATOM 922 C CA . LEU A 1 111 ? -1.75 29.469 5.258 1 96.25 111 LEU A CA 1
ATOM 923 C C . LEU A 1 111 ? -2.793 28.938 6.238 1 96.25 111 LEU A C 1
ATOM 925 O O . LEU A 1 111 ? -3.871 29.516 6.375 1 96.25 111 LEU A O 1
ATOM 929 N N . ALA A 1 112 ? -2.523 27.844 6.867 1 96.25 112 ALA A N 1
ATOM 930 C CA . ALA A 1 112 ? -3.451 27.25 7.828 1 96.25 112 ALA A CA 1
ATOM 931 C C . ALA A 1 112 ? -3.697 28.188 9.008 1 96.25 112 ALA A C 1
ATOM 933 O O . ALA A 1 112 ? -4.84 28.375 9.422 1 96.25 112 ALA A O 1
ATOM 934 N N . 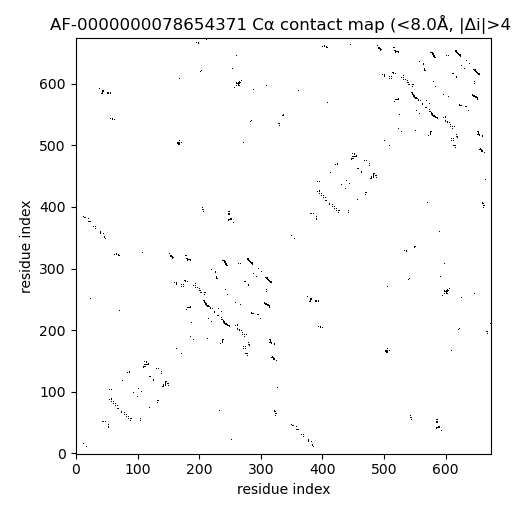LEU A 1 113 ? -2.639 28.797 9.492 1 97.62 113 LEU A N 1
ATOM 935 C CA . LEU A 1 113 ? -2.766 29.719 10.625 1 97.62 113 LEU A CA 1
ATOM 936 C C . LEU A 1 113 ? -3.504 30.984 10.219 1 97.62 113 LEU A C 1
ATOM 938 O O . LEU A 1 113 ? -4.234 31.562 11.023 1 97.62 113 LEU A O 1
ATOM 942 N N . GLY A 1 114 ? -3.24 31.375 9 1 97.62 114 GLY A N 1
ATOM 943 C CA . GLY A 1 114 ? -4.016 32.5 8.484 1 97.62 114 GLY A CA 1
ATOM 944 C C . GLY A 1 114 ? -5.512 32.25 8.492 1 97.62 114 GLY A C 1
ATOM 945 O O . GLY A 1 114 ? -6.293 33.094 8.898 1 97.62 114 GLY A O 1
ATOM 946 N N . GLU A 1 115 ? -5.871 31.094 8.039 1 96.06 115 GLU A N 1
ATOM 947 C CA . GLU A 1 115 ? -7.281 30.719 8.039 1 96.06 115 GLU A CA 1
ATOM 948 C C . GLU A 1 115 ? -7.828 30.625 9.461 1 96.06 115 GLU A C 1
ATOM 950 O O . GLU A 1 115 ? -8.961 31.031 9.719 1 96.06 115 GLU A O 1
ATOM 955 N N . TYR A 1 116 ? -7.051 30.031 10.344 1 96.94 116 TYR A N 1
ATOM 956 C CA . TYR A 1 116 ? -7.426 29.984 11.75 1 96.94 116 TYR A CA 1
ATOM 957 C C . TYR A 1 116 ? -7.715 31.375 12.297 1 96.94 116 TYR A C 1
ATOM 959 O O . TYR A 1 116 ? -8.75 31.594 12.922 1 96.94 116 TYR A O 1
ATOM 967 N N . ARG A 1 117 ? -6.848 32.312 12.062 1 97.25 117 ARG A N 1
ATOM 968 C CA . ARG A 1 117 ? -6.996 33.719 12.5 1 97.25 117 ARG A CA 1
ATOM 969 C C . ARG A 1 117 ? -8.242 34.344 11.883 1 97.25 117 ARG A C 1
ATOM 971 O O . ARG A 1 117 ? -9.031 34.969 12.586 1 97.25 117 ARG A O 1
ATOM 978 N N . ARG A 1 118 ? -8.359 34.219 10.625 1 96.56 118 ARG A N 1
ATOM 979 C CA . ARG A 1 118 ? -9.492 34.812 9.922 1 96.56 118 ARG A CA 1
ATOM 980 C C . ARG A 1 118 ? -10.812 34.375 10.531 1 96.56 118 ARG A C 1
ATOM 982 O O . ARG A 1 118 ? -11.672 35.219 10.836 1 96.56 118 ARG A O 1
ATOM 989 N N . ARG A 1 119 ? -10.992 33.094 10.727 1 95.31 119 ARG A N 1
ATOM 990 C CA . ARG A 1 119 ? -12.234 32.562 11.273 1 95.31 119 ARG A CA 1
ATOM 991 C C . ARG A 1 119 ? -12.508 33.125 12.664 1 95.31 119 ARG A C 1
ATOM 993 O O . ARG A 1 119 ? -13.633 33.531 12.969 1 95.31 119 ARG A O 1
ATOM 1000 N N . HIS A 1 120 ? -11.516 33.188 13.469 1 96.81 120 HIS A N 1
ATOM 1001 C CA . HIS A 1 120 ? -11.695 33.656 14.836 1 96.81 120 HIS A CA 1
ATOM 1002 C C . HIS A 1 120 ? -11.977 35.156 14.867 1 96.81 120 HIS A C 1
ATOM 1004 O O . HIS A 1 120 ? -12.883 35.594 15.578 1 96.81 120 HIS A O 1
ATOM 1010 N N . VAL A 1 121 ? -11.273 35.875 14.109 1 96.62 121 VAL A N 1
ATOM 1011 C CA . VAL A 1 121 ? -11.438 37.312 14.086 1 96.62 121 VAL A CA 1
ATOM 1012 C C . VAL A 1 121 ? -12.82 37.688 13.555 1 96.62 121 VAL A C 1
ATOM 1014 O O . VAL A 1 121 ? -13.531 38.5 14.141 1 96.62 121 VAL A O 1
ATOM 1017 N N . GLU A 1 122 ? -13.219 37.094 12.477 1 95.81 122 GLU A N 1
ATOM 1018 C CA . GLU A 1 122 ? -14.508 37.375 11.859 1 95.81 122 GLU A CA 1
ATOM 1019 C C . GLU A 1 122 ? -15.656 37.031 12.812 1 95.81 122 GLU A C 1
ATOM 1021 O O . GLU A 1 122 ? -16.703 37.656 12.781 1 95.81 122 GLU A O 1
ATOM 1026 N N . ALA A 1 123 ? -15.438 36.062 13.633 1 96.56 123 ALA A N 1
ATOM 1027 C CA . ALA A 1 123 ? -16.469 35.625 14.57 1 96.56 123 ALA A CA 1
ATOM 1028 C C . ALA A 1 123 ? -16.375 36.406 15.883 1 96.56 123 ALA A C 1
ATOM 1030 O O . ALA A 1 123 ? -17.156 36.156 16.812 1 96.56 123 ALA A O 1
ATOM 1031 N N . GLY A 1 124 ? -15.391 37.25 16.031 1 96.56 124 GLY A N 1
ATOM 1032 C CA . GLY A 1 124 ? -15.211 38 17.25 1 96.56 124 GLY A CA 1
ATOM 1033 C C . GLY A 1 124 ? -14.602 37.219 18.391 1 96.56 124 GLY A C 1
ATOM 1034 O O . GLY A 1 124 ? -14.828 37.5 19.562 1 96.56 124 GLY A O 1
ATOM 1035 N N . MET A 1 125 ? -13.984 36.156 18.016 1 95.44 125 MET A N 1
ATOM 1036 C CA . MET A 1 125 ? -13.352 35.281 19.031 1 95.44 125 MET A CA 1
ATOM 1037 C C . MET A 1 125 ? -11.945 35.781 19.344 1 95.44 125 MET A C 1
ATOM 1039 O O . MET A 1 125 ? -11.289 36.406 18.5 1 95.44 125 MET A O 1
ATOM 1043 N N . ASP A 1 126 ? -11.469 35.5 20.547 1 93.88 126 ASP A N 1
ATOM 1044 C CA . ASP A 1 126 ? -10.156 35.906 21.016 1 93.88 126 ASP A CA 1
ATOM 1045 C C . ASP A 1 126 ? -9.039 35.156 20.312 1 93.88 126 ASP A C 1
ATOM 1047 O O . ASP A 1 126 ? -9.062 33.938 20.234 1 93.88 126 ASP A O 1
ATOM 1051 N N . ILE A 1 127 ? -8.031 35.844 19.812 1 94.75 127 ILE A N 1
ATOM 1052 C CA . ILE A 1 127 ? -6.922 35.219 19.094 1 94.75 127 ILE A CA 1
ATOM 1053 C C . ILE A 1 127 ? -5.613 35.5 19.828 1 94.75 127 ILE A C 1
ATOM 1055 O O . ILE A 1 127 ? -4.527 35.25 19.297 1 94.75 127 ILE A O 1
ATOM 1059 N N . THR A 1 128 ? -5.586 36.094 20.984 1 96.19 128 THR A N 1
ATOM 1060 C CA . THR A 1 128 ? -4.41 36.5 21.75 1 96.19 128 THR A CA 1
ATOM 1061 C C . THR A 1 128 ? -3.469 35.344 21.969 1 96.19 128 THR A C 1
ATOM 1063 O O . THR A 1 128 ? -2.25 35.469 21.859 1 96.19 128 THR A O 1
ATOM 1066 N N . TYR A 1 129 ? -4.039 34.219 22.344 1 96.31 129 TYR A N 1
ATOM 1067 C CA . TYR A 1 129 ? -3.227 33.031 22.609 1 96.31 129 TYR A CA 1
ATOM 1068 C C . TYR A 1 129 ? -2.34 32.719 21.406 1 96.31 129 TYR A C 1
ATOM 1070 O O . TYR A 1 129 ? -1.131 32.531 2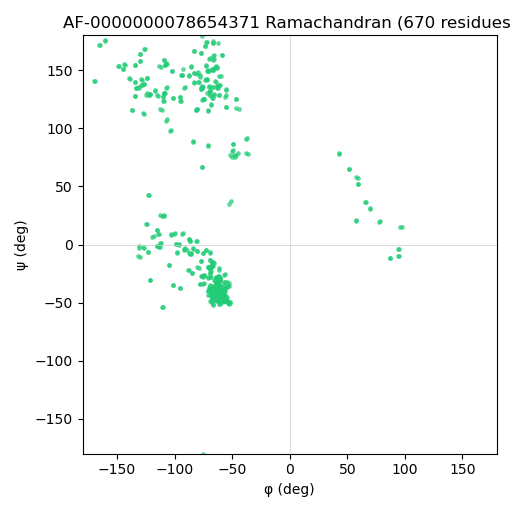1.547 1 96.31 129 TYR A O 1
ATOM 1078 N N . MET A 1 130 ? -2.939 32.688 20.219 1 96.5 130 MET A N 1
ATOM 1079 C CA . MET A 1 130 ? -2.184 32.375 19.016 1 96.5 130 MET A CA 1
ATOM 1080 C C . MET A 1 130 ? -1.148 33.438 18.719 1 96.5 130 MET A C 1
ATOM 1082 O O . MET A 1 130 ? 0.006 33.156 18.422 1 96.5 130 MET A O 1
ATOM 1086 N N . THR A 1 131 ? -1.545 34.688 18.859 1 96.31 131 THR A N 1
ATOM 1087 C CA . THR A 1 131 ? -0.682 35.812 18.516 1 96.31 131 THR A CA 1
ATOM 1088 C C . THR A 1 131 ? 0.559 35.844 19.391 1 96.31 131 THR A C 1
ATOM 1090 O O . THR A 1 131 ? 1.649 36.188 18.938 1 96.31 131 THR A O 1
ATOM 1093 N N . GLU A 1 132 ? 0.444 35.438 20.594 1 97.62 132 GLU A N 1
ATOM 1094 C CA . GLU A 1 132 ? 1.547 35.5 21.547 1 97.62 132 GLU A CA 1
ATOM 1095 C C . GLU A 1 132 ? 2.527 34.344 21.312 1 97.62 132 GLU A C 1
ATOM 1097 O O . GLU A 1 132 ? 3.674 34.406 21.766 1 97.62 132 GLU A O 1
ATOM 1102 N N . LEU A 1 133 ? 2.096 33.344 20.672 1 97.88 133 LEU A N 1
ATOM 1103 C CA . LEU A 1 133 ? 2.924 32.156 20.484 1 97.88 133 LEU A CA 1
ATOM 1104 C C . LEU A 1 133 ? 3.998 32.406 19.438 1 97.88 133 LEU A C 1
ATOM 1106 O O . LEU A 1 133 ? 5.07 31.797 19.484 1 97.88 133 LEU A O 1
ATOM 1110 N N . PHE A 1 134 ? 3.721 33.312 18.484 1 97.69 134 PHE A N 1
ATOM 1111 C CA . PHE A 1 134 ? 4.602 33.469 17.344 1 97.69 134 PHE A CA 1
ATOM 1112 C C . PHE A 1 134 ? 5.316 34.812 17.375 1 97.69 134 PHE A C 1
ATOM 1114 O O . PHE A 1 134 ? 4.805 35.781 17.938 1 97.69 134 PHE A O 1
ATOM 1121 N N . ASP A 1 135 ? 6.461 34.875 16.781 1 95.81 135 ASP A N 1
ATOM 1122 C CA . ASP A 1 135 ? 7.211 36.125 16.734 1 95.81 135 ASP A CA 1
ATOM 1123 C C . ASP A 1 135 ? 6.559 37.125 15.773 1 95.81 135 ASP A C 1
ATOM 1125 O O . ASP A 1 135 ? 5.637 36.781 15.031 1 95.81 135 ASP A O 1
ATOM 1129 N N . SER A 1 136 ? 7.078 38.312 15.734 1 96.38 136 SER A N 1
ATOM 1130 C CA . SER A 1 136 ? 6.461 39.438 14.992 1 96.38 136 SER A CA 1
ATOM 1131 C C . SER A 1 136 ? 6.457 39.156 13.5 1 96.38 136 SER A C 1
ATOM 1133 O O . SER A 1 136 ? 5.465 39.406 12.812 1 96.38 136 SER A O 1
ATOM 1135 N N . SER A 1 137 ? 7.52 38.625 12.984 1 95.94 137 SER A N 1
ATOM 1136 C CA . SER A 1 137 ? 7.617 38.375 11.555 1 95.94 137 SER A CA 1
ATOM 1137 C C . SER A 1 137 ? 6.617 37.312 11.117 1 95.94 137 SER A C 1
ATOM 1139 O O . SER A 1 137 ? 5.961 37.438 10.086 1 95.94 137 SER A O 1
ATOM 1141 N N . THR A 1 138 ? 6.535 36.25 11.906 1 97.06 138 THR A N 1
ATOM 1142 C CA . THR A 1 138 ? 5.59 35.188 11.602 1 97.06 138 THR A CA 1
ATOM 1143 C C . THR A 1 138 ? 4.152 35.688 11.703 1 97.06 138 THR A C 1
ATOM 1145 O O . THR A 1 138 ? 3.309 35.344 10.875 1 97.06 138 THR A O 1
ATOM 1148 N N . ASN A 1 139 ? 3.875 36.531 12.672 1 97.5 139 ASN A N 1
ATOM 1149 C CA . ASN A 1 139 ? 2.539 37.094 12.836 1 97.5 139 ASN A CA 1
ATOM 1150 C C . ASN A 1 139 ? 2.141 37.938 11.633 1 97.5 139 ASN A C 1
ATOM 1152 O O . ASN A 1 139 ? 0.974 37.969 11.242 1 97.5 139 ASN A O 1
ATOM 1156 N N . VAL A 1 140 ? 3.059 38.656 11.109 1 97.88 140 VAL A N 1
ATOM 1157 C CA . VAL A 1 140 ? 2.793 39.469 9.922 1 97.88 140 VAL A CA 1
ATOM 1158 C C . VAL A 1 140 ? 2.396 38.562 8.766 1 97.88 140 VAL A C 1
ATOM 1160 O O . VAL A 1 140 ? 1.424 38.812 8.055 1 97.88 140 VAL A O 1
ATOM 1163 N N . ASP A 1 141 ? 3.16 37.469 8.594 1 97.62 141 ASP A N 1
ATOM 1164 C CA . ASP A 1 141 ? 2.861 36.531 7.531 1 97.62 141 ASP A CA 1
ATOM 1165 C C . ASP A 1 141 ? 1.478 35.906 7.723 1 97.62 141 ASP A C 1
ATOM 1167 O O . ASP A 1 141 ? 0.735 35.719 6.758 1 97.62 141 ASP A O 1
ATOM 1171 N N . ILE A 1 142 ? 1.142 35.562 8.938 1 98 142 ILE A N 1
ATOM 1172 C CA . ILE A 1 142 ? -0.153 34.969 9.258 1 98 142 ILE A CA 1
ATOM 1173 C C . ILE A 1 142 ? -1.267 35.969 8.945 1 98 142 ILE A C 1
ATOM 1175 O O . ILE A 1 142 ? -2.301 35.594 8.383 1 98 142 ILE A O 1
ATOM 1179 N N . ASP A 1 143 ? -1.053 37.188 9.273 1 97.44 143 ASP A N 1
ATOM 1180 C CA . ASP A 1 143 ? -2.031 38.25 9.008 1 97.44 143 ASP A CA 1
ATOM 1181 C C . ASP A 1 143 ? -2.264 38.406 7.512 1 97.44 143 ASP A C 1
ATOM 1183 O O . ASP A 1 143 ? -3.404 38.531 7.062 1 97.44 143 ASP A O 1
ATOM 1187 N N . ILE A 1 144 ? -1.199 38.438 6.801 1 97.69 144 ILE A N 1
ATOM 1188 C CA . ILE A 1 144 ? -1.295 38.562 5.352 1 97.69 144 ILE A CA 1
ATOM 1189 C C . ILE A 1 144 ? -2.078 37.375 4.785 1 97.69 144 ILE A C 1
ATOM 1191 O O . ILE A 1 144 ? -2.977 37.562 3.961 1 97.69 144 ILE A O 1
ATOM 1195 N N . ALA A 1 145 ? -1.774 36.188 5.246 1 96.69 145 ALA A N 1
ATOM 1196 C CA . ALA A 1 145 ? -2.443 34.969 4.781 1 96.69 145 ALA A CA 1
ATOM 1197 C C . ALA A 1 145 ? -3.926 35 5.145 1 96.69 145 ALA A C 1
ATOM 1199 O O . ALA A 1 145 ? -4.758 34.469 4.406 1 96.69 145 ALA A O 1
ATOM 1200 N N . SER A 1 146 ? -4.262 35.594 6.234 1 96.56 146 SER A N 1
ATOM 1201 C CA . SER A 1 146 ? -5.637 35.625 6.723 1 96.56 146 SER A CA 1
ATOM 1202 C C . SER A 1 146 ? -6.531 36.438 5.801 1 96.56 146 SER A C 1
ATOM 1204 O O . SER A 1 146 ? -7.758 36.344 5.871 1 96.56 146 SER A O 1
ATOM 1206 N N . LYS A 1 147 ? -5.957 37.25 4.984 1 95.62 147 LYS A N 1
ATOM 1207 C CA . LYS A 1 147 ? -6.707 38.125 4.09 1 95.62 147 LYS A CA 1
ATOM 1208 C C . LYS A 1 147 ? -6.949 37.469 2.738 1 95.62 147 LYS A C 1
ATOM 1210 O O . LYS A 1 147 ? -7.66 38 1.89 1 95.62 147 LYS A O 1
ATOM 1215 N N . LYS A 1 148 ? -6.371 36.281 2.613 1 91.12 148 LYS A N 1
ATOM 1216 C CA . LYS A 1 148 ? -6.559 35.531 1.387 1 91.12 148 LYS A CA 1
ATOM 1217 C C . LYS A 1 148 ? -7.484 34.344 1.619 1 91.12 148 LYS A C 1
ATOM 1219 O O . LYS A 1 148 ? -7.633 33.875 2.75 1 91.12 148 LYS A O 1
ATOM 1224 N N . GLU A 1 149 ? -8.047 33.969 0.537 1 86.5 149 GLU A N 1
ATOM 1225 C CA . GLU A 1 149 ? -8.906 32.781 0.625 1 86.5 149 GLU A CA 1
ATOM 1226 C C . GLU A 1 149 ? -8.094 31.516 0.875 1 86.5 149 GLU A C 1
ATOM 1228 O O . GLU A 1 149 ? -7.043 31.328 0.257 1 86.5 149 GLU A O 1
ATOM 1233 N N . TYR A 1 150 ? -8.492 30.797 1.866 1 88.44 150 TYR A N 1
ATOM 1234 C CA . TYR A 1 150 ? -7.875 29.5 2.107 1 88.44 150 TYR A CA 1
ATOM 1235 C C . TYR A 1 150 ? -8.234 28.516 1.002 1 88.44 150 TYR A C 1
ATOM 1237 O O . TYR A 1 150 ? -9.406 28.281 0.728 1 88.44 150 TYR A O 1
ATOM 1245 N N . PRO A 1 151 ? -7.301 28.016 0.329 1 80.31 151 PRO A N 1
ATOM 1246 C CA . PRO A 1 151 ? -7.574 27.203 -0.857 1 80.31 151 PRO A CA 1
ATOM 1247 C C . PRO A 1 151 ? -8.133 25.812 -0.511 1 80.31 151 PRO A C 1
ATOM 1249 O O . PRO A 1 151 ? -7.613 25.141 0.379 1 80.31 151 PRO A O 1
ATOM 1252 N N . ASN A 1 152 ? -9.133 25.375 -1.423 1 62.59 152 ASN A N 1
ATOM 1253 C CA . ASN A 1 152 ? -9.555 24.016 -1.733 1 62.59 152 ASN A CA 1
ATOM 1254 C C . ASN A 1 152 ? -10.023 23.281 -0.483 1 62.59 152 ASN A C 1
ATOM 1256 O O . ASN A 1 152 ? -9.672 22.109 -0.276 1 62.59 152 ASN A O 1
ATOM 1260 N N . ILE A 1 153 ? -11.016 23.953 0.064 1 75.5 153 ILE A N 1
ATOM 1261 C CA . ILE A 1 153 ? -11.43 23.234 1.267 1 75.5 153 ILE A CA 1
ATOM 1262 C C . ILE A 1 153 ? -12.844 22.688 1.081 1 75.5 153 ILE A C 1
ATOM 1264 O O . ILE A 1 153 ? -13.414 22.094 1.999 1 75.5 153 ILE A O 1
ATOM 1268 N N . GLU A 1 154 ? -13.281 22.828 -0.197 1 88 154 GLU A N 1
ATOM 1269 C CA . GLU A 1 154 ? -14.633 22.328 -0.402 1 88 154 GLU A CA 1
ATOM 1270 C C . GLU A 1 154 ? -14.75 21.578 -1.724 1 88 154 GLU A C 1
ATOM 1272 O O . GLU A 1 154 ? -14.164 21.984 -2.73 1 88 154 GLU A O 1
ATOM 1277 N N . ILE A 1 155 ? -15.57 20.484 -1.661 1 91.94 155 ILE A N 1
ATOM 1278 C CA . ILE A 1 155 ? -15.82 19.703 -2.867 1 91.94 155 ILE A CA 1
ATOM 1279 C C . ILE A 1 155 ? -17.328 19.531 -3.064 1 91.94 155 ILE A C 1
ATOM 1281 O O . ILE A 1 155 ? -18.078 19.391 -2.092 1 91.94 155 ILE A O 1
ATOM 1285 N N . SER A 1 156 ? -17.734 19.594 -4.32 1 94.56 156 SER A N 1
ATOM 1286 C CA . SER A 1 156 ? -19.125 19.406 -4.684 1 94.56 156 SER A CA 1
ATOM 1287 C C . SER A 1 156 ? -19.359 18 -5.246 1 94.56 156 SER A C 1
ATOM 1289 O O . SER A 1 156 ? -18.516 17.469 -5.957 1 94.56 156 SER A O 1
ATOM 1291 N N . ILE A 1 157 ? -20.516 17.516 -5.031 1 95.94 157 ILE A N 1
ATOM 1292 C CA . ILE A 1 157 ? -20.906 16.219 -5.57 1 95.94 157 ILE A CA 1
ATOM 1293 C C . ILE A 1 157 ? -20.875 16.25 -7.098 1 95.94 157 ILE A C 1
ATOM 1295 O O . ILE A 1 157 ? -20.641 15.234 -7.75 1 95.94 157 ILE A O 1
ATOM 1299 N N . ASP A 1 158 ? -21.062 17.344 -7.699 1 96.19 158 ASP A N 1
ATOM 1300 C CA . ASP A 1 158 ? -21.078 17.5 -9.148 1 96.19 158 ASP A CA 1
ATOM 1301 C C . ASP A 1 158 ? -19.719 17.156 -9.758 1 96.19 158 ASP A C 1
ATOM 1303 O O . ASP A 1 158 ? -19.641 16.672 -10.883 1 96.19 158 ASP A O 1
ATOM 1307 N N . GLU A 1 159 ? -18.672 17.359 -8.977 1 95.25 159 GLU A N 1
ATOM 1308 C CA . GLU A 1 159 ? -17.312 17.078 -9.43 1 95.25 159 GLU A CA 1
ATOM 1309 C C . GLU A 1 159 ? -17.047 15.57 -9.43 1 95.25 159 GLU A C 1
ATOM 1311 O O . GLU A 1 159 ? -16.031 15.117 -9.953 1 95.25 159 GLU A O 1
ATOM 1316 N N . LYS A 1 160 ? -18 14.82 -8.891 1 97.38 160 LYS A N 1
ATOM 1317 C CA . LYS A 1 160 ? -17.781 13.391 -8.703 1 97.38 160 LYS A CA 1
ATOM 1318 C C . LYS A 1 160 ? -18.734 12.57 -9.57 1 97.38 160 LYS A C 1
ATOM 1320 O O . LYS A 1 160 ? -18.641 11.344 -9.609 1 97.38 160 LYS A O 1
ATOM 1325 N N . LYS A 1 161 ? -19.609 13.164 -10.32 1 97.06 161 LYS A N 1
ATOM 1326 C CA . LYS A 1 161 ? -20.703 12.508 -11.008 1 97.06 161 LYS A CA 1
ATOM 1327 C C . LYS A 1 161 ? -20.203 11.547 -12.078 1 97.06 161 LYS A C 1
ATOM 1329 O O . LYS A 1 161 ? -20.844 10.531 -12.359 1 97.06 161 LYS A O 1
ATOM 1334 N N . ASP A 1 162 ? -19.094 11.867 -12.656 1 98.06 162 ASP A N 1
ATOM 1335 C CA . ASP A 1 162 ? -18.594 11.039 -13.75 1 98.06 162 ASP A CA 1
ATOM 1336 C C . ASP A 1 162 ? -17.328 10.289 -13.336 1 98.06 162 ASP A C 1
ATOM 1338 O O . ASP A 1 162 ? -16.516 9.906 -14.195 1 98.06 162 ASP A O 1
ATOM 1342 N N . ASN A 1 163 ? -17.141 10.055 -12.039 1 98.5 163 ASN A N 1
ATOM 1343 C CA . ASN A 1 163 ? -15.938 9.398 -11.531 1 98.5 163 ASN A CA 1
ATOM 1344 C C . ASN A 1 163 ? -15.789 7.984 -12.086 1 98.5 163 ASN A C 1
ATOM 1346 O O . ASN A 1 163 ? -14.688 7.434 -12.109 1 98.5 163 ASN A O 1
ATOM 1350 N N . ASP A 1 164 ? -16.828 7.383 -12.562 1 98.19 164 ASP A N 1
ATOM 1351 C CA . ASP A 1 164 ? -16.781 6.023 -13.094 1 98.19 164 ASP A CA 1
ATOM 1352 C C . ASP A 1 164 ? -16.25 6.016 -14.523 1 98.19 164 ASP A C 1
ATOM 1354 O O . ASP A 1 164 ? -15.961 4.953 -15.078 1 98.19 164 ASP A O 1
ATOM 1358 N N . SER A 1 165 ? -16.016 7.207 -15.109 1 98.19 165 SER A N 1
ATOM 1359 C CA . SER A 1 165 ? -15.664 7.215 -16.531 1 98.19 165 SER A CA 1
ATOM 1360 C C . SER A 1 165 ? -14.438 8.078 -16.781 1 98.19 165 SER A C 1
ATOM 1362 O O . SER A 1 165 ? -13.844 8.016 -17.859 1 98.19 165 SER A O 1
ATOM 1364 N N . VAL A 1 166 ? -14 8.828 -15.812 1 98.25 166 VAL A N 1
ATOM 1365 C CA . VAL A 1 166 ? -12.883 9.742 -16.031 1 98.25 166 VAL A CA 1
ATOM 1366 C C . VAL A 1 166 ? -11.57 8.969 -16.047 1 98.25 166 VAL A C 1
ATOM 1368 O O . VAL A 1 166 ? -11.523 7.816 -15.602 1 98.25 166 VAL A O 1
ATOM 1371 N N . SER A 1 167 ? -10.516 9.633 -16.547 1 98.62 167 SER A N 1
ATOM 1372 C CA . SER A 1 167 ? -9.18 9.039 -16.562 1 98.62 167 SER A CA 1
ATOM 1373 C C . SER A 1 167 ? -8.633 8.836 -15.156 1 98.62 167 SER A C 1
ATOM 1375 O O . SER A 1 167 ? -9.133 9.438 -14.203 1 98.62 167 SER A O 1
ATOM 1377 N N . PHE A 1 168 ? -7.656 8.039 -15.062 1 98.75 168 PHE A N 1
ATOM 1378 C CA . PHE A 1 168 ? -7.027 7.82 -13.766 1 98.75 168 PHE A CA 1
ATOM 1379 C C . PHE A 1 168 ? -6.445 9.117 -13.219 1 98.75 168 PHE A C 1
ATOM 1381 O O . PHE A 1 168 ? -6.535 9.391 -12.016 1 98.75 168 PHE A O 1
ATOM 1388 N N . ARG A 1 169 ? -5.777 9.875 -14.047 1 98.19 169 ARG A N 1
ATOM 1389 C CA . ARG A 1 169 ? -5.227 11.156 -13.617 1 98.19 169 ARG A CA 1
ATOM 1390 C C . ARG A 1 169 ? -6.293 12.016 -12.945 1 98.19 169 ARG A C 1
ATOM 1392 O O . ARG A 1 169 ? -6.09 12.508 -11.836 1 98.19 169 ARG A O 1
ATOM 1399 N N . ASP A 1 170 ? -7.406 12.133 -13.617 1 98.12 170 ASP A N 1
ATOM 1400 C CA . ASP A 1 170 ? -8.492 12.953 -13.078 1 98.12 170 ASP A CA 1
ATOM 1401 C C . ASP A 1 170 ? -9.039 12.344 -11.789 1 98.12 170 ASP A C 1
ATOM 1403 O O . ASP A 1 170 ? -9.32 13.07 -10.828 1 98.12 170 ASP A O 1
ATOM 1407 N N . LEU A 1 171 ? -9.227 11.008 -11.773 1 98.56 171 LEU A N 1
ATOM 1408 C CA . LEU A 1 171 ? -9.734 10.336 -10.578 1 98.56 171 LEU A CA 1
ATOM 1409 C C . LEU A 1 171 ? -8.812 10.586 -9.383 1 98.56 171 LEU A C 1
ATOM 1411 O O . LEU A 1 171 ? -9.281 10.844 -8.273 1 98.56 171 LEU A O 1
ATOM 1415 N N . GLY A 1 172 ? -7.508 10.484 -9.672 1 97.19 172 GLY A N 1
ATOM 1416 C CA . GLY A 1 172 ? -6.523 10.742 -8.641 1 97.19 172 GLY A CA 1
ATOM 1417 C C . GLY A 1 172 ? -6.598 12.148 -8.078 1 97.19 172 GLY A C 1
ATOM 1418 O O . GLY A 1 172 ? -6.453 12.352 -6.871 1 97.19 172 GLY A O 1
ATOM 1419 N N . GLU A 1 173 ? -6.824 13.094 -8.883 1 94.94 173 GLU A N 1
ATOM 1420 C CA . GLU A 1 173 ? -6.926 14.484 -8.453 1 94.94 173 GLU A CA 1
ATOM 1421 C C . GLU A 1 173 ? -8.211 14.727 -7.668 1 94.94 173 GLU A C 1
ATOM 1423 O O . GLU A 1 173 ? -8.25 15.578 -6.773 1 94.94 173 GLU A O 1
ATOM 1428 N N . ARG A 1 174 ? -9.195 13.961 -7.969 1 95.44 174 ARG A N 1
ATOM 1429 C CA . ARG A 1 174 ? -10.508 14.18 -7.375 1 95.44 174 ARG A CA 1
ATOM 1430 C C . ARG A 1 174 ? -10.633 13.43 -6.051 1 95.44 174 ARG A C 1
ATOM 1432 O O . ARG A 1 174 ? -11.508 13.742 -5.234 1 95.44 174 ARG A O 1
ATOM 1439 N N . ARG A 1 175 ? -9.82 12.414 -5.879 1 96.88 175 ARG A N 1
ATOM 1440 C CA . ARG A 1 175 ? -9.938 11.633 -4.652 1 96.88 175 ARG A CA 1
ATOM 1441 C C . ARG A 1 175 ? -9.367 12.391 -3.461 1 96.88 175 ARG A C 1
ATOM 1443 O O . ARG A 1 175 ? -8.188 12.766 -3.465 1 96.88 175 ARG A O 1
ATOM 1450 N N . HIS A 1 176 ? -10.133 12.562 -2.445 1 95.56 176 HIS A N 1
ATOM 1451 C CA . HIS A 1 176 ? -9.766 13.156 -1.164 1 95.56 176 HIS A CA 1
ATOM 1452 C C . HIS A 1 176 ? -10.289 12.328 0.001 1 95.56 176 HIS A C 1
ATOM 1454 O O . HIS A 1 176 ? -11.219 11.531 -0.167 1 95.56 176 HIS A O 1
ATOM 1460 N N . ALA A 1 177 ? -9.625 12.445 1.087 1 96 177 ALA A N 1
ATOM 1461 C CA . ALA A 1 177 ? -10.211 11.883 2.303 1 96 177 ALA A CA 1
ATOM 1462 C C . ALA A 1 177 ? -11.414 12.703 2.756 1 96 177 ALA A C 1
ATOM 1464 O O . ALA A 1 177 ? -11.289 13.883 3.088 1 96 177 ALA A O 1
ATOM 1465 N N . ILE A 1 178 ? -12.539 12.086 2.729 1 96.19 178 ILE A N 1
ATOM 1466 C CA . ILE A 1 178 ? -13.781 12.758 3.092 1 96.19 178 ILE A CA 1
ATOM 1467 C C . ILE A 1 178 ? -14.367 12.117 4.348 1 96.19 178 ILE A C 1
ATOM 1469 O O . ILE A 1 178 ? -14.594 10.906 4.383 1 96.19 178 ILE A O 1
ATOM 1473 N N . ARG A 1 179 ? -14.68 12.953 5.336 1 95.38 179 ARG A N 1
ATOM 1474 C CA . ARG A 1 179 ? -15.102 12.414 6.625 1 95.38 179 ARG A CA 1
ATOM 1475 C C . ARG A 1 179 ? -16.562 12.75 6.914 1 95.38 179 ARG A C 1
ATOM 1477 O O . ARG A 1 179 ? -17.094 12.398 7.969 1 95.38 179 ARG A O 1
ATOM 1484 N N . SER A 1 180 ? -17.172 13.469 6.043 1 95.31 180 SER A N 1
ATOM 1485 C CA . SER A 1 180 ? -18.578 13.812 6.164 1 95.31 180 SER A CA 1
ATOM 1486 C C . SER A 1 180 ? -19.406 13.234 5.02 1 95.31 180 SER A C 1
ATOM 1488 O O . SER A 1 180 ? -19.016 13.359 3.852 1 95.31 180 SER A O 1
ATOM 1490 N N . TYR A 1 181 ? -20.531 12.617 5.332 1 97.25 181 TYR A N 1
ATOM 1491 C CA . TYR A 1 181 ? -21.297 11.852 4.355 1 97.25 181 TYR A CA 1
ATOM 1492 C C . TYR A 1 181 ? -22.766 12.258 4.379 1 97.25 181 TYR A C 1
ATOM 1494 O O . TYR A 1 181 ? -23.25 12.828 5.363 1 97.25 181 TYR A O 1
ATOM 1502 N N . SER A 1 182 ? -23.453 12 3.283 1 96.31 182 SER A N 1
ATOM 1503 C CA . SER A 1 182 ? -24.906 12.18 3.279 1 96.31 182 SER A CA 1
ATOM 1504 C C . SER A 1 182 ? -25.594 11.172 4.199 1 96.31 182 SER A C 1
ATOM 1506 O O . SER A 1 182 ? -24.953 10.227 4.668 1 96.31 182 SER A O 1
ATOM 1508 N N . ASP A 1 183 ? -26.875 11.352 4.348 1 93.81 183 ASP A N 1
ATOM 1509 C CA . ASP A 1 183 ? -27.625 10.469 5.223 1 93.81 183 ASP A CA 1
ATOM 1510 C C . ASP A 1 183 ? -28.031 9.188 4.496 1 93.81 183 ASP A C 1
ATOM 1512 O O . ASP A 1 183 ? -28.547 8.25 5.109 1 93.81 183 ASP A O 1
ATOM 1516 N N . GLU A 1 184 ? -27.734 9.094 3.264 1 95 184 GLU A N 1
ATOM 1517 C CA . GLU A 1 184 ? -28.078 7.898 2.49 1 95 184 GLU A CA 1
ATOM 1518 C C . GLU A 1 184 ? -27.281 6.688 2.971 1 95 184 GLU A C 1
ATOM 1520 O O . GLU A 1 184 ? -26.047 6.762 3.102 1 95 184 GLU A O 1
ATOM 1525 N N . PRO A 1 185 ? -28.047 5.652 3.285 1 95.62 185 PRO A N 1
ATOM 1526 C CA . PRO A 1 185 ? -27.297 4.449 3.676 1 95.62 185 PRO A CA 1
ATOM 1527 C C . PRO A 1 185 ? -26.453 3.879 2.535 1 95.62 185 PRO A C 1
ATOM 1529 O O . PRO A 1 185 ? -26.781 4.082 1.362 1 95.62 185 PRO A O 1
ATOM 1532 N N . VAL A 1 186 ? -25.406 3.209 2.914 1 97.5 186 VAL A N 1
ATOM 1533 C CA . VAL A 1 186 ? -24.578 2.525 1.926 1 97.5 186 VAL A CA 1
ATOM 1534 C C . VAL A 1 186 ? -25 1.062 1.821 1 97.5 186 VAL A C 1
ATOM 1536 O O . VAL A 1 186 ? -25.047 0.346 2.826 1 97.5 186 VAL A O 1
ATOM 1539 N N . ARG A 1 187 ? -25.266 0.667 0.657 1 96.94 187 ARG A N 1
ATOM 1540 C CA . ARG A 1 187 ? -25.656 -0.726 0.451 1 96.94 187 ARG A CA 1
ATOM 1541 C C . ARG A 1 187 ? -24.422 -1.625 0.359 1 96.94 187 ARG A C 1
ATOM 1543 O O . ARG A 1 187 ? -23.406 -1.227 -0.193 1 96.94 187 ARG A O 1
ATOM 1550 N N . ARG A 1 188 ? -24.672 -2.793 0.844 1 96.25 188 ARG A N 1
ATOM 1551 C CA . ARG A 1 188 ? -23.578 -3.754 0.826 1 96.25 188 ARG A CA 1
ATOM 1552 C C . ARG A 1 188 ? -23.109 -4.023 -0.601 1 96.25 188 ARG A C 1
ATOM 1554 O O . ARG A 1 188 ? -21.922 -4.176 -0.849 1 96.25 188 ARG A O 1
ATOM 1561 N N . ASP A 1 189 ? -24.016 -4.172 -1.506 1 97.31 189 ASP A N 1
ATOM 1562 C CA . ASP A 1 189 ? -23.656 -4.488 -2.889 1 97.31 189 ASP A CA 1
ATOM 1563 C C . ASP A 1 189 ? -22.781 -3.393 -3.496 1 97.31 189 ASP A C 1
ATOM 1565 O O . ASP A 1 189 ? -21.953 -3.666 -4.363 1 97.31 189 ASP A O 1
ATOM 1569 N N . GLU A 1 190 ? -22.938 -2.111 -3.098 1 97.56 190 GLU A N 1
ATOM 1570 C CA . GLU A 1 190 ? -22.078 -1.019 -3.547 1 97.56 190 GLU A CA 1
ATOM 1571 C C . GLU A 1 190 ? -20.641 -1.227 -3.096 1 97.56 190 GLU A C 1
ATOM 1573 O O . GLU A 1 190 ? -19.703 -1.004 -3.867 1 97.56 190 GLU A O 1
ATOM 1578 N N . LEU A 1 191 ? -20.578 -1.677 -1.885 1 98.56 191 LEU A N 1
ATOM 1579 C CA . LEU A 1 191 ? -19.25 -1.931 -1.337 1 98.56 191 LEU A CA 1
ATOM 1580 C C . LEU A 1 191 ? -18.609 -3.148 -1.999 1 98.56 191 LEU A C 1
ATOM 1582 O O . LEU A 1 191 ? -17.422 -3.135 -2.314 1 98.56 191 LEU A O 1
ATOM 1586 N N . GLU A 1 192 ? -19.391 -4.168 -2.248 1 98.38 192 GLU A N 1
ATOM 1587 C CA . GLU A 1 192 ? -18.891 -5.379 -2.891 1 98.38 192 GLU A CA 1
ATOM 1588 C C . GLU A 1 192 ? -18.391 -5.086 -4.309 1 98.38 192 GLU A C 1
ATOM 1590 O O . GLU A 1 192 ? -17.406 -5.676 -4.762 1 98.38 192 GLU A O 1
ATOM 1595 N N . LYS A 1 193 ? -19.094 -4.227 -4.953 1 98.06 193 LYS A N 1
ATOM 1596 C CA . LYS A 1 193 ? -18.672 -3.824 -6.289 1 98.06 193 LYS A CA 1
ATOM 1597 C C . LYS A 1 193 ? -17.281 -3.191 -6.262 1 98.06 193 LYS A C 1
ATOM 1599 O O . LYS A 1 193 ? -16.438 -3.502 -7.098 1 98.06 193 LYS A O 1
ATOM 1604 N N . ALA A 1 194 ? -17.047 -2.324 -5.332 1 98.69 194 ALA A N 1
ATOM 1605 C CA . ALA A 1 194 ? -15.742 -1.674 -5.195 1 98.69 194 ALA A CA 1
ATOM 1606 C C . ALA A 1 194 ? -14.656 -2.684 -4.836 1 98.69 194 ALA A C 1
ATOM 1608 O O . ALA A 1 194 ? -13.539 -2.625 -5.363 1 98.69 194 ALA A O 1
ATOM 1609 N N . ILE A 1 195 ? -14.961 -3.611 -3.941 1 98.56 195 ILE A N 1
ATOM 1610 C CA . ILE A 1 195 ? -14 -4.637 -3.541 1 98.56 195 ILE A CA 1
ATOM 1611 C C . ILE A 1 195 ? -13.672 -5.531 -4.734 1 98.56 195 ILE A C 1
ATOM 1613 O O . ILE A 1 195 ? -12.508 -5.852 -4.973 1 98.56 195 ILE A O 1
ATOM 1617 N N . ALA A 1 196 ? -14.672 -5.887 -5.484 1 97.69 196 ALA A N 1
ATOM 1618 C CA . ALA A 1 196 ? -14.461 -6.711 -6.672 1 97.69 196 ALA A CA 1
ATOM 1619 C C . ALA A 1 196 ? -13.531 -6.023 -7.66 1 97.69 196 ALA A C 1
ATOM 1621 O O . ALA A 1 196 ? -12.656 -6.664 -8.25 1 97.69 196 ALA A O 1
ATOM 1622 N N . MET A 1 197 ? -13.688 -4.727 -7.793 1 97.38 197 MET A N 1
ATOM 1623 C CA . MET A 1 197 ? -12.859 -3.939 -8.703 1 97.38 197 MET A CA 1
ATOM 1624 C C . MET A 1 197 ? -11.414 -3.895 -8.219 1 97.38 197 MET A C 1
ATOM 1626 O O . MET A 1 197 ? -10.508 -3.561 -8.984 1 97.38 197 MET A O 1
ATOM 1630 N N . SER A 1 198 ? -11.156 -4.27 -6.977 1 98 198 SER A N 1
ATOM 1631 C CA . SER A 1 198 ? -9.82 -4.184 -6.383 1 98 198 SER A CA 1
ATOM 1632 C C . SER A 1 198 ? -9.117 -5.535 -6.418 1 98 198 SER A C 1
ATOM 1634 O O . SER A 1 198 ? -7.953 -5.641 -6.023 1 98 198 SER A O 1
ATOM 1636 N N . LEU A 1 199 ? -9.734 -6.555 -6.949 1 96.44 199 LEU A N 1
ATOM 1637 C CA . LEU A 1 199 ? -9.242 -7.926 -6.871 1 96.44 199 LEU A CA 1
ATOM 1638 C C . LEU A 1 199 ? -7.992 -8.102 -7.727 1 96.44 199 LEU A C 1
ATOM 1640 O O . LEU A 1 199 ? -7.207 -9.023 -7.5 1 96.44 199 LEU A O 1
ATOM 1644 N N . ARG A 1 200 ? -7.793 -7.242 -8.648 1 95 200 ARG A N 1
ATOM 1645 C CA . ARG A 1 200 ? -6.668 -7.406 -9.57 1 95 200 ARG A CA 1
ATOM 1646 C C . ARG A 1 200 ? -5.398 -6.789 -8.992 1 95 200 ARG A C 1
ATOM 1648 O O . ARG A 1 200 ? -4.352 -6.785 -9.641 1 95 200 ARG A O 1
ATOM 1655 N N . THR A 1 201 ? -5.492 -6.266 -7.754 1 98.06 201 THR A N 1
ATOM 1656 C CA . THR A 1 201 ? -4.312 -5.711 -7.105 1 98.06 201 THR A CA 1
ATOM 1657 C C . THR A 1 201 ? -3.184 -6.738 -7.055 1 98.06 201 THR A C 1
ATOM 1659 O O . THR A 1 201 ? -3.418 -7.906 -6.742 1 98.06 201 THR A O 1
ATOM 1662 N N . PRO A 1 202 ? -1.957 -6.332 -7.422 1 97.81 202 PRO A N 1
ATOM 1663 C CA . PRO A 1 202 ? -0.851 -7.289 -7.324 1 97.81 202 PRO A CA 1
ATOM 1664 C C . PRO A 1 202 ? -0.52 -7.66 -5.879 1 97.81 202 PRO A C 1
ATOM 1666 O O . PRO A 1 202 ? -0.817 -6.898 -4.957 1 97.81 202 PRO A O 1
ATOM 1669 N N . SER A 1 203 ? -0.048 -8.797 -5.668 1 97.75 203 SER A N 1
ATOM 1670 C CA . SER A 1 203 ? 0.53 -9.32 -4.434 1 97.75 203 SER A CA 1
ATOM 1671 C C . SER A 1 203 ? 1.709 -10.242 -4.719 1 97.75 203 SER A C 1
ATOM 1673 O O . SER A 1 203 ? 1.844 -10.758 -5.832 1 97.75 203 SER A O 1
ATOM 1675 N N . VAL A 1 204 ? 2.59 -10.367 -3.787 1 96.81 204 VAL A N 1
ATOM 1676 C CA . VAL A 1 204 ? 3.799 -11.156 -3.99 1 96.81 204 VAL A CA 1
ATOM 1677 C C . VAL A 1 204 ? 3.422 -12.57 -4.426 1 96.81 204 VAL A C 1
ATOM 1679 O O . VAL A 1 204 ? 2.656 -13.258 -3.74 1 96.81 204 VAL A O 1
ATOM 1682 N N . CYS A 1 205 ? 3.875 -12.922 -5.637 1 94.88 205 CYS A N 1
ATOM 1683 C CA . CYS A 1 205 ? 3.695 -14.242 -6.238 1 94.88 205 CYS A CA 1
ATOM 1684 C C . CYS A 1 205 ? 2.217 -14.602 -6.324 1 94.88 205 CYS A C 1
ATOM 1686 O O . CYS A 1 205 ? 1.854 -15.773 -6.238 1 94.88 205 CYS A O 1
ATOM 1688 N N . ASN A 1 206 ? 1.351 -13.609 -6.281 1 95.31 206 ASN A N 1
ATOM 1689 C CA . ASN A 1 206 ? -0.09 -13.742 -6.469 1 95.31 206 ASN A CA 1
ATOM 1690 C C . ASN A 1 206 ? -0.742 -14.461 -5.293 1 95.31 206 ASN A C 1
ATOM 1692 O O . ASN A 1 206 ? -1.754 -15.148 -5.461 1 95.31 206 ASN A O 1
ATOM 1696 N N . ARG A 1 207 ? -0.224 -14.328 -4.141 1 96.31 207 ARG A N 1
ATOM 1697 C CA . ARG A 1 207 ? -0.716 -15.109 -3.012 1 96.31 207 ARG A CA 1
ATOM 1698 C C . ARG A 1 207 ? -1.893 -14.414 -2.334 1 96.31 207 ARG A C 1
ATOM 1700 O O . ARG A 1 207 ? -2.527 -14.984 -1.443 1 96.31 207 ARG A O 1
ATOM 1707 N N . GLN A 1 208 ? -2.23 -13.211 -2.67 1 97.19 208 GLN A N 1
ATOM 1708 C CA . GLN A 1 208 ? -3.475 -12.508 -2.371 1 97.19 208 GLN A CA 1
ATOM 1709 C C . GLN A 1 208 ? -3.789 -12.562 -0.878 1 97.19 208 GLN A C 1
ATOM 1711 O O . GLN A 1 208 ? -4.836 -13.078 -0.476 1 97.19 208 GLN A O 1
ATOM 1716 N N . PRO A 1 209 ? -2.947 -11.93 -0.031 1 98.44 209 PRO A N 1
ATOM 1717 C CA . PRO A 1 209 ? -3.094 -12.016 1.424 1 98.44 209 PRO A CA 1
ATOM 1718 C C . PRO A 1 209 ? -4.223 -11.133 1.952 1 98.44 209 PRO A C 1
ATOM 1720 O O . PRO A 1 209 ? -4.617 -11.258 3.113 1 98.44 209 PRO A O 1
ATOM 1723 N N . ALA A 1 210 ? -4.754 -10.211 1.197 1 98.5 210 ALA A N 1
ATOM 1724 C CA . ALA A 1 210 ? -5.723 -9.234 1.683 1 98.5 210 ALA A CA 1
ATOM 1725 C C . ALA A 1 210 ? -7.004 -9.914 2.15 1 98.5 210 ALA A C 1
ATOM 1727 O O . ALA A 1 210 ? -7.492 -10.844 1.504 1 98.5 210 ALA A O 1
ATOM 1728 N N . ARG A 1 211 ? -7.516 -9.5 3.254 1 98.69 211 ARG A N 1
ATOM 1729 C CA . ARG A 1 211 ? -8.844 -9.82 3.768 1 98.69 211 ARG A CA 1
ATOM 1730 C C . ARG A 1 211 ? -9.648 -8.555 4.047 1 98.69 211 ARG A C 1
ATOM 1732 O O . ARG A 1 211 ? -9.094 -7.547 4.484 1 98.69 211 ARG A O 1
ATOM 1739 N N . VAL A 1 212 ? -10.945 -8.641 3.781 1 98.81 212 VAL A N 1
ATOM 1740 C CA . VAL A 1 212 ? -11.797 -7.465 3.92 1 98.81 212 VAL A CA 1
ATOM 1741 C C . VAL A 1 212 ? -13.016 -7.809 4.777 1 98.81 212 VAL A C 1
ATOM 1743 O O . VAL A 1 212 ? -13.586 -8.898 4.645 1 98.81 212 VAL A O 1
ATOM 1746 N N . ARG A 1 213 ? -13.375 -6.949 5.652 1 98.75 213 ARG A N 1
ATOM 1747 C CA . ARG A 1 213 ? -14.609 -7.023 6.422 1 98.75 213 ARG A CA 1
ATOM 1748 C C . ARG A 1 213 ? -15.414 -5.73 6.293 1 98.75 213 ARG A C 1
ATOM 1750 O O . ARG A 1 213 ? -14.844 -4.637 6.312 1 98.75 213 ARG A O 1
ATOM 1757 N N . ILE A 1 214 ? -16.734 -5.891 6.141 1 98.56 214 ILE A N 1
ATOM 1758 C CA . ILE A 1 214 ? -17.656 -4.766 6.031 1 98.56 214 ILE A CA 1
ATOM 1759 C C . ILE A 1 214 ? -18.5 -4.664 7.301 1 98.56 214 ILE A C 1
ATOM 1761 O O . ILE A 1 214 ? -19.031 -5.668 7.777 1 98.56 214 ILE A O 1
ATOM 1765 N N . PHE A 1 215 ? -18.562 -3.506 7.836 1 98.19 215 PHE A N 1
ATOM 1766 C CA . PHE A 1 215 ? -19.406 -3.234 8.992 1 98.19 215 PHE A CA 1
ATOM 1767 C C . PHE A 1 215 ? -20.406 -2.131 8.68 1 98.19 215 PHE A C 1
ATOM 1769 O O . PHE A 1 215 ? -20.031 -1.053 8.211 1 98.19 215 PHE A O 1
ATOM 1776 N N . THR A 1 216 ? -21.719 -2.371 8.961 1 96.31 216 THR A N 1
ATOM 1777 C CA . THR A 1 216 ? -22.766 -1.369 8.758 1 96.31 216 THR A CA 1
ATOM 1778 C C . THR A 1 216 ? -23.578 -1.176 10.031 1 96.31 216 THR A C 1
ATOM 1780 O O . THR A 1 216 ? -24.484 -0.333 10.078 1 96.31 216 THR A O 1
ATOM 1783 N N . ASP A 1 217 ? -23.234 -1.964 11.031 1 96.12 217 ASP A N 1
ATOM 1784 C CA . ASP A 1 217 ? -23.875 -1.79 12.328 1 96.12 217 ASP A CA 1
ATOM 1785 C C . ASP A 1 217 ? -23.344 -0.563 13.055 1 96.12 217 ASP A C 1
ATOM 1787 O O . ASP A 1 217 ? -22.141 -0.494 13.359 1 96.12 217 ASP A O 1
ATOM 1791 N N . LYS A 1 218 ? -24.234 0.317 13.438 1 96.25 218 LYS A N 1
ATOM 1792 C CA . LYS A 1 218 ? -23.859 1.604 14.008 1 96.25 218 LYS A CA 1
ATOM 1793 C C . LYS A 1 218 ? -23.109 1.42 15.32 1 96.25 218 LYS A C 1
ATOM 1795 O O . LYS A 1 218 ? -22.125 2.115 15.586 1 96.25 218 LYS A O 1
ATOM 1800 N N . GLN A 1 219 ? -23.516 0.57 16.141 1 97.31 219 GLN A N 1
ATOM 1801 C CA . GLN A 1 219 ? -22.891 0.361 17.438 1 97.31 219 GLN A CA 1
ATOM 1802 C C . GLN A 1 219 ? -21.484 -0.195 17.281 1 97.31 219 GLN A C 1
ATOM 1804 O O . GLN A 1 219 ? -20.562 0.241 17.984 1 97.31 219 GLN A O 1
ATOM 1809 N N . GLN A 1 220 ? -21.328 -1.158 16.406 1 97.38 220 GLN A N 1
ATOM 1810 C CA . GLN A 1 220 ? -20.016 -1.742 16.141 1 97.38 220 GLN A CA 1
ATOM 1811 C C . GLN A 1 220 ? -19.047 -0.702 15.586 1 97.38 220 GLN A C 1
ATOM 1813 O O . GLN A 1 220 ? -17.891 -0.639 16 1 97.38 220 GLN A O 1
ATOM 1818 N N . ILE A 1 221 ? -19.578 0.094 14.695 1 98.12 221 ILE A N 1
ATOM 1819 C CA . ILE A 1 221 ? -18.75 1.131 14.086 1 98.12 221 ILE A CA 1
ATOM 1820 C C . ILE A 1 221 ? -18.328 2.15 15.141 1 98.12 221 ILE A C 1
ATOM 1822 O O . ILE A 1 221 ? -17.172 2.547 15.195 1 98.12 221 ILE A O 1
ATOM 1826 N N . GLN A 1 222 ? -19.234 2.551 15.961 1 98.19 222 GLN A N 1
ATOM 1827 C CA . GLN A 1 222 ? -18.953 3.514 17.016 1 98.19 222 GLN A CA 1
ATOM 1828 C C . GLN A 1 222 ? -17.844 3.004 17.938 1 98.19 222 GLN A C 1
ATOM 1830 O O . GLN A 1 222 ? -16.906 3.736 18.25 1 98.19 222 GLN A O 1
ATOM 1835 N N . LYS A 1 223 ? -17.969 1.781 18.391 1 98.31 223 LYS A N 1
ATOM 1836 C CA . LYS A 1 223 ? -16.969 1.198 19.281 1 98.31 223 LYS A CA 1
ATOM 1837 C C . LYS A 1 223 ? -15.609 1.084 18.609 1 98.31 223 LYS A C 1
ATOM 1839 O O . LYS A 1 223 ? -14.578 1.406 19.203 1 98.31 223 LYS A O 1
ATOM 1844 N N . ALA A 1 224 ? -15.594 0.599 17.359 1 98.62 224 ALA A N 1
ATOM 1845 C CA . ALA A 1 224 ? -14.344 0.44 16.609 1 98.62 224 ALA A CA 1
ATOM 1846 C C . ALA A 1 224 ? -13.633 1.778 16.438 1 98.62 224 ALA A C 1
ATOM 1848 O O . ALA A 1 224 ? -12.422 1.876 16.656 1 98.62 224 ALA A O 1
ATOM 1849 N N . LEU A 1 225 ? -14.391 2.838 16.109 1 98.31 225 LEU A N 1
ATOM 1850 C CA . LEU A 1 225 ? -13.797 4.141 15.836 1 98.31 225 LEU A CA 1
ATOM 1851 C C . LEU A 1 225 ? -13.383 4.836 17.125 1 98.31 225 LEU A C 1
ATOM 1853 O O . LEU A 1 225 ? -12.453 5.637 17.125 1 98.31 225 LEU A O 1
ATOM 1857 N N . LYS A 1 226 ? -14.039 4.523 18.188 1 97.62 226 LYS A N 1
ATOM 1858 C CA . LYS A 1 226 ? -13.609 5.039 19.5 1 97.62 226 LYS A CA 1
ATOM 1859 C C . LYS A 1 226 ? -12.227 4.512 19.859 1 97.62 226 LYS A C 1
ATOM 1861 O O . LYS A 1 226 ? -11.391 5.254 20.375 1 97.62 226 LYS A O 1
ATOM 1866 N N . ILE A 1 227 ? -12 3.229 19.625 1 97.81 227 ILE A N 1
ATOM 1867 C CA . ILE A 1 227 ? -10.695 2.633 19.891 1 97.81 227 ILE A CA 1
ATOM 1868 C C . ILE A 1 227 ? -9.648 3.25 18.969 1 97.81 227 ILE A C 1
ATOM 1870 O O . ILE A 1 227 ? -8.555 3.602 19.406 1 97.81 227 ILE A O 1
ATOM 1874 N N . GLN A 1 228 ? -10.016 3.414 17.719 1 96.31 228 GLN A N 1
ATOM 1875 C CA . GLN A 1 228 ? -9.094 3.902 16.688 1 96.31 228 GLN A CA 1
ATOM 1876 C C . GLN A 1 228 ? -8.734 5.367 16.938 1 96.31 228 GLN A C 1
ATOM 1878 O O . GLN A 1 228 ? -7.57 5.754 16.812 1 96.31 228 GLN A O 1
ATOM 1883 N N . GLY A 1 229 ? -9.742 6.242 17.172 1 92.5 229 GLY A N 1
ATOM 1884 C CA . GLY A 1 229 ? -9.523 7.586 17.688 1 92.5 229 GLY A CA 1
ATOM 1885 C C . GLY A 1 229 ? -9.43 8.633 16.594 1 92.5 229 GLY A C 1
ATOM 1886 O O . GLY A 1 229 ? -9.344 9.828 16.875 1 92.5 229 GLY A O 1
ATOM 1887 N N . GLY A 1 230 ? -9.469 8.273 15.305 1 87.75 230 GLY A N 1
ATOM 1888 C CA . GLY A 1 230 ? -9.211 9.242 14.25 1 87.75 230 GLY A CA 1
ATOM 1889 C C . GLY A 1 230 ? -10.477 9.891 13.719 1 87.75 230 GLY A C 1
ATOM 1890 O O . GLY A 1 230 ? -10.414 10.734 12.82 1 87.75 230 GLY A O 1
ATOM 1891 N N . PHE A 1 231 ? -11.594 9.695 14.305 1 91.56 231 PHE A N 1
ATOM 1892 C CA . PHE A 1 231 ? -12.852 10.164 13.734 1 91.56 231 PHE A CA 1
ATOM 1893 C C . PHE A 1 231 ? -13.594 11.062 14.711 1 91.56 231 PHE A C 1
ATOM 1895 O O . PHE A 1 231 ? -14.789 11.305 14.562 1 91.56 231 PHE A O 1
ATOM 1902 N N . GLY A 1 232 ? -12.836 11.531 15.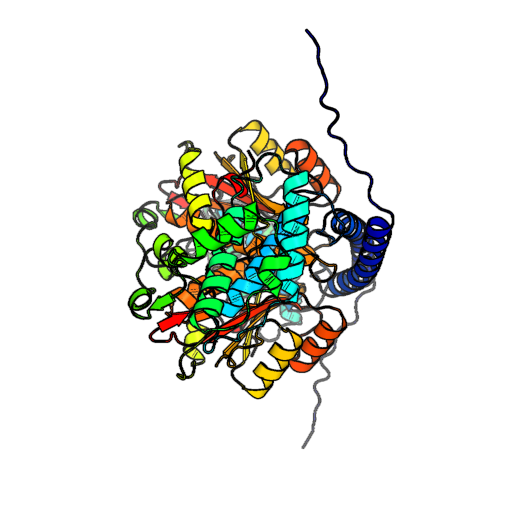672 1 89.06 232 GLY A N 1
ATOM 1903 C CA . GLY A 1 232 ? -13.422 12.461 16.625 1 89.06 232 GLY A CA 1
ATOM 1904 C C . GLY A 1 232 ? -13.891 13.75 15.992 1 89.06 232 GLY A C 1
ATOM 1905 O O . GLY A 1 232 ? -13.188 14.328 15.148 1 89.06 232 GLY A O 1
ATOM 1906 N N . GLY A 1 233 ? -15.078 14.203 16.344 1 87.94 233 GLY A N 1
ATOM 1907 C CA . GLY A 1 233 ? -15.602 15.453 15.836 1 87.94 233 GLY A CA 1
ATOM 1908 C C . GLY A 1 233 ? -16.484 15.281 14.609 1 87.94 233 GLY A C 1
ATOM 1909 O O . GLY A 1 233 ? -17.109 16.234 14.148 1 87.94 233 GLY A O 1
ATOM 1910 N N . TYR A 1 234 ? -16.469 14.078 14.086 1 93.5 234 TYR A N 1
ATOM 1911 C CA . TYR A 1 234 ? -17.281 13.781 12.906 1 93.5 234 TYR A CA 1
ATOM 1912 C C . TYR A 1 234 ? -18.453 12.883 13.273 1 93.5 234 TYR A C 1
ATOM 1914 O O . TYR A 1 234 ? -18.422 12.164 14.273 1 93.5 234 TYR A O 1
ATOM 1922 N N . ASN A 1 235 ? -19.531 13.008 12.422 1 94.69 235 ASN A N 1
ATOM 1923 C CA . ASN A 1 235 ? -20.609 12.023 12.531 1 94.69 235 ASN A CA 1
ATOM 1924 C C . ASN A 1 235 ? -20.141 10.633 12.102 1 94.69 235 ASN A C 1
ATOM 1926 O O . ASN A 1 235 ? -19.266 10.508 11.242 1 94.69 235 ASN A O 1
ATOM 1930 N N . LEU A 1 236 ? -20.781 9.664 12.711 1 96.25 236 LEU A N 1
ATOM 1931 C CA . LEU A 1 236 ? -20.406 8.289 12.383 1 96.25 236 LEU A CA 1
ATOM 1932 C C . LEU A 1 236 ? -20.656 7.996 10.906 1 96.25 236 LEU A C 1
ATOM 1934 O O . LEU A 1 236 ? -21.688 8.406 10.352 1 96.25 236 LEU A O 1
ATOM 1938 N N . PRO A 1 237 ? -19.734 7.328 10.289 1 97.75 237 PRO A N 1
ATOM 1939 C CA . PRO A 1 237 ? -19.984 6.91 8.906 1 97.75 237 PRO A CA 1
ATOM 1940 C C . PRO A 1 237 ? -21.031 5.797 8.805 1 97.75 237 PRO A C 1
ATOM 1942 O O . PRO A 1 237 ? -21.156 4.988 9.727 1 97.75 237 PRO A O 1
ATOM 1945 N N . PRO A 1 238 ? -21.766 5.781 7.68 1 98 238 PRO A N 1
ATOM 1946 C CA . PRO A 1 238 ? -22.781 4.73 7.508 1 98 238 PRO A CA 1
ATOM 1947 C C . PRO A 1 238 ? -22.156 3.346 7.32 1 98 238 PRO A C 1
ATOM 1949 O O . PRO A 1 238 ? -22.828 2.332 7.543 1 98 238 PRO A O 1
ATOM 1952 N N . ALA A 1 239 ? -20.875 3.236 6.871 1 98.56 239 ALA A N 1
ATOM 1953 C CA . ALA A 1 239 ? -20.188 1.961 6.691 1 98.56 239 ALA A CA 1
ATOM 1954 C C . ALA A 1 239 ? -18.719 2.084 7.031 1 98.56 239 ALA A C 1
ATOM 1956 O O . ALA A 1 239 ? -18.141 3.17 6.934 1 98.56 239 ALA A O 1
ATOM 1957 N N . LEU A 1 240 ? -18.141 1.018 7.465 1 98.69 240 LEU A N 1
ATOM 1958 C CA . LEU A 1 240 ? -16.719 0.892 7.773 1 98.69 240 LEU A CA 1
ATOM 1959 C C . LEU A 1 240 ? -16.141 -0.395 7.188 1 98.69 240 LEU A C 1
ATOM 1961 O O . LEU A 1 240 ? -16.734 -1.466 7.336 1 98.69 240 LEU A O 1
ATOM 1965 N N . ILE A 1 241 ? -15.086 -0.257 6.473 1 98.88 241 ILE A N 1
ATOM 1966 C CA . ILE A 1 241 ? -14.375 -1.409 5.938 1 98.88 241 ILE A CA 1
ATOM 1967 C C . ILE A 1 241 ? -13.062 -1.606 6.699 1 98.88 241 ILE A C 1
ATOM 1969 O O . ILE A 1 241 ? -12.359 -0.638 7 1 98.88 241 ILE A O 1
ATOM 1973 N N . LEU A 1 242 ? -12.758 -2.822 7.07 1 98.88 242 LEU A N 1
ATOM 1974 C CA . LEU A 1 242 ? -11.453 -3.172 7.625 1 98.88 242 LEU A CA 1
ATOM 1975 C C . LEU A 1 242 ? -10.656 -4.02 6.641 1 98.88 242 LEU A C 1
ATOM 1977 O O . LEU A 1 242 ? -11.141 -5.051 6.168 1 98.88 242 LEU A O 1
ATOM 1981 N N . VAL A 1 243 ? -9.5 -3.602 6.273 1 98.94 243 VAL A N 1
ATOM 1982 C CA . VAL A 1 243 ? -8.555 -4.367 5.469 1 98.94 243 VAL A CA 1
ATOM 1983 C C . VAL A 1 243 ? -7.473 -4.965 6.371 1 98.94 243 VAL A C 1
ATOM 1985 O O . VAL A 1 243 ? -6.871 -4.258 7.184 1 98.94 243 VAL A O 1
ATOM 1988 N N . THR A 1 244 ? -7.262 -6.227 6.316 1 98.88 244 THR A N 1
ATOM 1989 C CA . THR A 1 244 ? -6.172 -6.93 6.988 1 98.88 244 THR A CA 1
ATOM 1990 C C . THR A 1 244 ? -5.375 -7.77 5.996 1 98.88 244 THR A C 1
ATOM 1992 O O . THR A 1 244 ? -5.73 -7.852 4.816 1 98.88 244 THR A O 1
ATOM 1995 N N . ALA A 1 245 ? -4.262 -8.258 6.387 1 98.81 245 ALA A N 1
ATOM 1996 C CA . ALA A 1 245 ? -3.461 -9.195 5.602 1 98.81 245 ALA A CA 1
ATOM 1997 C C . ALA A 1 245 ? -3.225 -10.492 6.363 1 98.81 245 ALA A C 1
ATOM 1999 O O . ALA A 1 245 ? -2.793 -10.477 7.52 1 98.81 245 ALA A O 1
ATOM 2000 N N . ASP A 1 246 ? -3.494 -11.609 5.773 1 98.69 246 ASP A N 1
ATOM 2001 C CA . ASP A 1 246 ? -3.344 -12.938 6.355 1 98.69 246 ASP A CA 1
ATOM 2002 C C . ASP A 1 246 ? -1.896 -13.414 6.266 1 98.69 246 ASP A C 1
ATOM 2004 O O . ASP A 1 246 ? -1.386 -13.664 5.172 1 98.69 246 ASP A O 1
ATOM 2008 N N . LEU A 1 247 ? -1.228 -13.617 7.402 1 98.5 247 LEU A N 1
ATOM 2009 C CA . LEU A 1 247 ? 0.187 -13.969 7.473 1 98.5 247 LEU A CA 1
ATOM 2010 C C . LEU A 1 247 ? 0.424 -15.383 6.949 1 98.5 247 LEU A C 1
ATOM 2012 O O . LEU A 1 247 ? 1.558 -15.742 6.629 1 98.5 247 LEU A O 1
ATOM 2016 N N . ARG A 1 248 ? -0.619 -16.219 6.754 1 97.81 248 ARG A N 1
ATOM 2017 C CA . ARG A 1 248 ? -0.5 -17.578 6.254 1 97.81 248 ARG A CA 1
ATOM 2018 C C . ARG A 1 248 ? -0.16 -17.594 4.77 1 97.81 248 ARG A C 1
ATOM 2020 O O . ARG A 1 248 ? 0.17 -18.641 4.215 1 97.81 248 ARG A O 1
ATOM 2027 N N . ALA A 1 249 ? -0.139 -16.406 4.191 1 98.12 249 ALA A N 1
ATOM 2028 C CA . ALA A 1 249 ? 0.195 -16.281 2.773 1 98.12 249 ALA A CA 1
ATOM 2029 C C . ALA A 1 249 ? 1.705 -16.188 2.57 1 98.12 249 ALA A C 1
ATOM 2031 O O . ALA A 1 249 ? 2.189 -16.266 1.439 1 98.12 249 ALA A O 1
ATOM 2032 N N . PHE A 1 250 ? 2.432 -16.078 3.664 1 97.94 250 PHE A N 1
ATOM 2033 C CA . PHE A 1 250 ? 3.857 -15.805 3.527 1 97.94 250 PHE A CA 1
ATOM 2034 C C . PHE A 1 250 ? 4.684 -17.031 3.912 1 97.94 250 PHE A C 1
ATOM 2036 O O . PHE A 1 250 ? 4.234 -17.859 4.691 1 97.94 250 PHE A O 1
ATOM 2043 N N . MET A 1 251 ? 5.941 -17.094 3.43 1 96.19 251 MET A N 1
ATOM 2044 C CA . MET A 1 251 ? 6.594 -18.391 3.387 1 96.19 251 MET A CA 1
ATOM 2045 C C . MET A 1 251 ? 7.906 -18.375 4.164 1 96.19 251 MET A C 1
ATOM 2047 O O . MET A 1 251 ? 8.562 -19.406 4.316 1 96.19 251 MET A O 1
ATOM 2051 N N . GLY A 1 252 ? 8.328 -17.234 4.641 1 94.81 252 GLY A N 1
ATOM 2052 C CA . GLY A 1 252 ? 9.602 -17.188 5.34 1 94.81 252 GLY A CA 1
ATOM 2053 C C . GLY A 1 252 ? 9.805 -15.914 6.137 1 94.81 252 GLY A C 1
ATOM 2054 O O . GLY A 1 252 ? 9.047 -14.961 5.992 1 94.81 252 GLY A O 1
ATOM 2055 N N . ALA A 1 253 ? 10.898 -15.922 6.93 1 95.5 253 ALA A N 1
ATOM 2056 C CA . ALA A 1 253 ? 11.188 -14.828 7.855 1 95.5 253 ALA A CA 1
ATOM 2057 C C . ALA A 1 253 ? 11.391 -13.516 7.105 1 95.5 253 ALA A C 1
ATOM 2059 O O . ALA A 1 253 ? 10.969 -12.453 7.574 1 95.5 253 ALA A O 1
ATOM 2060 N N . ASN A 1 254 ? 12 -13.609 5.953 1 95.5 254 ASN A N 1
ATOM 2061 C CA . ASN A 1 254 ? 12.312 -12.406 5.188 1 95.5 254 ASN A CA 1
ATOM 2062 C C . ASN A 1 254 ? 11.055 -11.742 4.648 1 95.5 254 ASN A C 1
ATOM 2064 O O . ASN A 1 254 ? 11.102 -10.609 4.16 1 95.5 254 ASN A O 1
ATOM 2068 N N . GLU A 1 255 ? 9.891 -12.391 4.812 1 97.38 255 GLU A N 1
ATOM 2069 C CA . GLU A 1 255 ? 8.641 -11.867 4.262 1 97.38 255 GLU A CA 1
ATOM 2070 C C . GLU A 1 255 ? 7.781 -11.234 5.348 1 97.38 255 GLU A C 1
ATOM 2072 O O . GLU A 1 255 ? 6.637 -10.852 5.094 1 97.38 255 GLU A O 1
ATOM 2077 N N . HIS A 1 256 ? 8.273 -11.062 6.562 1 96.75 256 HIS A N 1
ATOM 2078 C CA . HIS A 1 256 ? 7.43 -10.758 7.715 1 96.75 256 HIS A CA 1
ATOM 2079 C C . HIS A 1 256 ? 6.82 -9.367 7.602 1 96.75 256 HIS A C 1
ATOM 2081 O O . HIS A 1 256 ? 5.809 -9.078 8.25 1 96.75 256 HIS A O 1
ATOM 2087 N N . ASN A 1 257 ? 7.414 -8.453 6.742 1 97.81 257 ASN A N 1
ATOM 2088 C CA . ASN A 1 257 ? 6.844 -7.117 6.578 1 97.81 257 ASN A CA 1
ATOM 2089 C C . ASN A 1 257 ? 5.969 -7.035 5.328 1 97.81 257 ASN A C 1
ATOM 2091 O O . ASN A 1 257 ? 5.297 -6.027 5.102 1 97.81 257 ASN A O 1
ATOM 2095 N N . GLU A 1 258 ? 5.945 -8.078 4.531 1 98.56 258 GLU A N 1
ATOM 2096 C CA . GLU A 1 258 ? 5.316 -8.031 3.213 1 98.56 258 GLU A CA 1
ATOM 2097 C C . GLU A 1 258 ? 3.799 -7.918 3.33 1 98.56 258 GLU A C 1
ATOM 2099 O O . GLU A 1 258 ? 3.139 -7.387 2.436 1 98.56 258 GLU A O 1
ATOM 2104 N N . GLY A 1 259 ? 3.234 -8.445 4.441 1 98.69 259 GLY A N 1
ATOM 2105 C CA . GLY A 1 259 ? 1.806 -8.281 4.66 1 98.69 259 GLY A CA 1
ATOM 2106 C C . GLY A 1 259 ? 1.361 -6.832 4.664 1 98.69 259 GLY A C 1
ATOM 2107 O O . GLY A 1 259 ? 0.3 -6.5 4.133 1 98.69 259 GLY A O 1
ATOM 2108 N N . TYR A 1 260 ? 2.156 -5.965 5.262 1 98.75 260 TYR A N 1
ATOM 2109 C CA . TYR A 1 260 ? 1.838 -4.543 5.312 1 98.75 260 TYR A CA 1
ATOM 2110 C C . TYR A 1 260 ? 1.951 -3.908 3.932 1 98.75 260 TYR A C 1
ATOM 2112 O O . TYR A 1 260 ? 1.105 -3.098 3.543 1 98.75 260 TYR A O 1
ATOM 2120 N N . VAL A 1 261 ? 2.971 -4.32 3.146 1 98.88 261 VAL A N 1
ATOM 2121 C CA . VAL A 1 261 ? 3.168 -3.779 1.806 1 98.88 261 VAL A CA 1
ATOM 2122 C C . VAL A 1 261 ? 2.016 -4.207 0.899 1 98.88 261 VAL A C 1
ATOM 2124 O O . VAL A 1 261 ? 1.338 -3.365 0.307 1 98.88 261 VAL A O 1
ATOM 2127 N N . ASP A 1 262 ? 1.702 -5.516 0.845 1 98.88 262 ASP A N 1
ATOM 2128 C CA . ASP A 1 262 ? 0.625 -6.039 0.01 1 98.88 262 ASP A CA 1
ATOM 2129 C C . ASP A 1 262 ? -0.729 -5.496 0.456 1 98.88 262 ASP A C 1
ATOM 2131 O O . ASP A 1 262 ? -1.596 -5.215 -0.375 1 98.88 262 ASP A O 1
ATOM 2135 N N . GLY A 1 263 ? -0.871 -5.406 1.782 1 98.88 263 GLY A N 1
ATOM 2136 C CA . GLY A 1 263 ? -2.092 -4.805 2.295 1 98.88 263 GLY A CA 1
ATOM 2137 C C . GLY A 1 263 ? -2.268 -3.359 1.87 1 98.88 263 GLY A C 1
ATOM 2138 O O . GLY A 1 263 ? -3.383 -2.926 1.57 1 98.88 263 GLY A O 1
ATOM 2139 N N . GLY A 1 264 ? -1.176 -2.602 1.879 1 98.88 264 GLY A N 1
ATOM 2140 C CA . GLY A 1 264 ? -1.209 -1.232 1.386 1 98.88 264 GLY A CA 1
ATOM 2141 C C . GLY A 1 264 ? -1.57 -1.137 -0.084 1 98.88 264 GLY A C 1
ATOM 2142 O O . GLY A 1 264 ? -2.365 -0.281 -0.479 1 98.88 264 GLY A O 1
ATOM 2143 N N . LEU A 1 265 ? -0.98 -2.037 -0.892 1 98.88 265 LEU A N 1
ATOM 2144 C CA . LEU A 1 265 ? -1.329 -2.088 -2.309 1 98.88 265 LEU A CA 1
ATOM 2145 C C . LEU A 1 265 ? -2.832 -2.275 -2.49 1 98.88 265 LEU A C 1
ATOM 2147 O O . LEU A 1 265 ? -3.471 -1.517 -3.225 1 98.88 265 LEU A O 1
ATOM 2151 N N . PHE A 1 266 ? -3.361 -3.229 -1.763 1 98.88 266 PHE A N 1
ATOM 2152 C CA . PHE A 1 266 ? -4.777 -3.543 -1.893 1 98.88 266 PHE A CA 1
ATOM 2153 C C . PHE A 1 266 ? -5.637 -2.377 -1.416 1 98.88 266 PHE A C 1
ATOM 2155 O O . PHE A 1 266 ? -6.617 -2.014 -2.068 1 98.88 266 PHE A O 1
ATOM 2162 N N . ALA A 1 267 ? -5.266 -1.802 -0.297 1 98.94 267 ALA A N 1
ATOM 2163 C CA . ALA A 1 267 ? -6.031 -0.694 0.271 1 98.94 267 ALA A CA 1
ATOM 2164 C C . ALA A 1 267 ? -6.098 0.482 -0.699 1 98.94 267 ALA A C 1
ATOM 2166 O O . ALA A 1 267 ? -7.137 1.133 -0.828 1 98.94 267 ALA A O 1
ATOM 2167 N N . MET A 1 268 ? -4.988 0.768 -1.374 1 98.94 268 MET A N 1
ATOM 2168 C CA . MET A 1 268 ? -4.992 1.889 -2.311 1 98.94 268 MET A CA 1
ATOM 2169 C C . MET A 1 268 ? -5.883 1.591 -3.512 1 98.94 268 MET A C 1
ATOM 2171 O O . MET A 1 268 ? -6.609 2.469 -3.984 1 98.94 268 MET A O 1
ATOM 2175 N N . SER A 1 269 ? -5.832 0.353 -4.031 1 98.88 269 SER A N 1
ATOM 2176 C CA . SER A 1 269 ? -6.75 -0.048 -5.09 1 98.88 269 SER A CA 1
ATOM 2177 C C . SER A 1 269 ? -8.203 0.118 -4.648 1 98.88 269 SER A C 1
ATOM 2179 O O . SER A 1 269 ? -9.039 0.586 -5.422 1 98.88 269 SER A O 1
ATOM 2181 N N . LEU A 1 270 ? -8.453 -0.234 -3.434 1 98.94 270 LEU A N 1
ATOM 2182 C CA . LEU A 1 270 ? -9.812 -0.144 -2.906 1 98.94 270 LEU A CA 1
ATOM 2183 C C . LEU A 1 270 ? -10.258 1.311 -2.787 1 98.94 270 LEU A C 1
ATOM 2185 O O . LEU A 1 270 ? -11.391 1.647 -3.123 1 98.94 270 LEU A O 1
ATOM 2189 N N . LEU A 1 271 ? -9.383 2.174 -2.354 1 98.94 271 LEU A N 1
ATOM 2190 C CA . LEU A 1 271 ? -9.703 3.594 -2.248 1 98.94 271 LEU A CA 1
ATOM 2191 C C . LEU A 1 271 ? -10.039 4.176 -3.617 1 98.94 271 LEU A C 1
ATOM 2193 O O . LEU A 1 271 ? -11.016 4.918 -3.758 1 98.94 271 LEU A O 1
ATOM 2197 N N . TYR A 1 272 ? -9.25 3.842 -4.609 1 98.94 272 TYR A N 1
ATOM 2198 C CA . TYR A 1 272 ? -9.555 4.301 -5.957 1 98.94 272 TYR A CA 1
ATOM 2199 C C . TYR A 1 272 ? -10.867 3.701 -6.453 1 98.94 272 TYR A C 1
ATOM 2201 O O . TYR A 1 272 ? -11.648 4.375 -7.133 1 98.94 272 TYR A O 1
ATOM 2209 N N . SER A 1 273 ? -11.094 2.428 -6.137 1 98.94 273 SER A N 1
ATOM 2210 C CA . SER A 1 273 ? -12.32 1.759 -6.551 1 98.94 273 SER A CA 1
ATOM 2211 C C . SER A 1 273 ? -13.547 2.422 -5.934 1 98.94 273 SER A C 1
ATOM 2213 O O . SER A 1 273 ? -14.555 2.621 -6.609 1 98.94 273 SER A O 1
ATOM 2215 N N . LEU A 1 274 ? -13.453 2.73 -4.652 1 98.94 274 LEU A N 1
ATOM 2216 C CA . LEU A 1 274 ? -14.547 3.432 -3.986 1 98.94 274 LEU A CA 1
ATOM 2217 C C . LEU A 1 274 ? -14.82 4.77 -4.664 1 98.94 274 LEU A C 1
ATOM 2219 O O . LEU A 1 274 ? -15.984 5.117 -4.906 1 98.94 274 LEU A O 1
ATOM 2223 N N . GLU A 1 275 ? -13.742 5.531 -4.996 1 98.75 275 GLU A N 1
ATOM 2224 C CA . GLU A 1 275 ? -13.891 6.801 -5.703 1 98.75 275 GLU A CA 1
ATOM 2225 C C . GLU A 1 275 ? -14.555 6.602 -7.062 1 98.75 275 GLU A C 1
ATOM 2227 O O . GLU A 1 275 ? -15.477 7.34 -7.418 1 98.75 275 GLU A O 1
ATOM 2232 N N . ALA A 1 276 ? -14.141 5.594 -7.82 1 98.81 276 ALA A N 1
ATOM 2233 C CA . ALA A 1 276 ? -14.695 5.289 -9.141 1 98.81 276 ALA A CA 1
ATOM 2234 C C . ALA A 1 276 ? -16.172 4.891 -9.039 1 98.81 276 ALA A C 1
ATOM 2236 O O . ALA A 1 276 ? -16.938 5.137 -9.969 1 98.81 276 ALA A O 1
ATOM 2237 N N . CYS A 1 277 ? -16.547 4.336 -7.949 1 98.62 277 CYS A N 1
ATOM 2238 C CA . CYS A 1 277 ? -17.938 3.924 -7.715 1 98.62 277 CYS A CA 1
ATOM 2239 C C . CYS A 1 277 ? -18.75 5.07 -7.129 1 98.62 277 CYS A C 1
ATOM 2241 O O . CYS A 1 277 ? -19.891 4.867 -6.707 1 98.62 277 CYS A O 1
ATOM 2243 N N . LYS A 1 278 ? -18.141 6.242 -7.023 1 98.25 278 LYS A N 1
ATOM 2244 C CA . LYS A 1 278 ? -18.797 7.461 -6.562 1 98.25 278 LYS A CA 1
ATOM 2245 C C . LYS A 1 278 ? -19.219 7.344 -5.098 1 98.25 278 LYS A C 1
ATOM 2247 O O . LYS A 1 278 ? -20.297 7.773 -4.719 1 98.25 278 LYS A O 1
ATOM 2252 N N . LEU A 1 279 ? -18.391 6.691 -4.344 1 98.69 279 LEU A N 1
ATOM 2253 C CA . LEU A 1 279 ? -18.516 6.637 -2.891 1 98.69 279 LEU A CA 1
ATOM 2254 C C . LEU A 1 279 ? -17.406 7.449 -2.221 1 98.69 279 LEU A C 1
ATOM 2256 O O . LEU A 1 279 ? -16.234 7.34 -2.594 1 98.69 279 LEU A O 1
ATOM 2260 N N . ALA A 1 280 ? -17.812 8.32 -1.288 1 98.38 280 ALA A N 1
ATOM 2261 C CA . ALA A 1 280 ? -16.844 9.047 -0.471 1 98.38 280 ALA A CA 1
ATOM 2262 C C . ALA A 1 280 ? -16.172 8.117 0.534 1 98.38 280 ALA A C 1
ATOM 2264 O O . ALA A 1 280 ? -16.812 7.207 1.07 1 98.38 280 ALA A O 1
ATOM 2265 N N . ALA A 1 281 ? -14.906 8.328 0.764 1 98.56 281 ALA A N 1
ATOM 2266 C CA . ALA A 1 281 ? -14.18 7.441 1.66 1 98.56 281 ALA A CA 1
ATOM 2267 C C . ALA A 1 281 ? -13.062 8.188 2.389 1 98.56 281 ALA A C 1
ATOM 2269 O O . ALA A 1 281 ? -12.555 9.195 1.892 1 98.56 281 ALA A O 1
ATOM 2270 N N . CYS A 1 282 ? -12.711 7.707 3.533 1 98.12 282 CYS A N 1
ATOM 2271 C CA . CYS A 1 282 ? -11.594 8.219 4.324 1 98.12 282 CYS A CA 1
ATOM 2272 C C . CYS A 1 282 ? -10.773 7.078 4.914 1 98.12 282 CYS A C 1
ATOM 2274 O O . CYS A 1 282 ? -11.289 6.289 5.711 1 98.12 282 CYS A O 1
ATOM 2276 N N . PRO A 1 283 ? -9.5 6.973 4.492 1 98.44 283 PRO A N 1
ATOM 2277 C CA . PRO A 1 283 ? -8.633 5.996 5.145 1 98.44 283 PRO A CA 1
ATOM 2278 C C . PRO A 1 283 ? -8.273 6.387 6.578 1 98.44 283 PRO A C 1
ATOM 2280 O O . PRO A 1 283 ? -8 7.559 6.852 1 98.44 283 PRO A O 1
ATOM 2283 N N . LEU A 1 284 ? -8.32 5.453 7.477 1 98.31 284 LEU A N 1
ATOM 2284 C CA . LEU A 1 284 ? -7.957 5.605 8.883 1 98.31 284 LEU A CA 1
ATOM 2285 C C . LEU A 1 284 ? -6.902 4.582 9.281 1 98.31 284 LEU A C 1
ATOM 2287 O O . LEU A 1 284 ? -7.039 3.393 8.992 1 98.31 284 LEU A O 1
ATOM 2291 N N . ASN A 1 285 ? -5.863 5.043 9.875 1 97.19 285 ASN A N 1
ATOM 2292 C CA . ASN A 1 285 ? -4.777 4.141 10.25 1 97.19 285 ASN A CA 1
ATOM 2293 C C . ASN A 1 285 ? -5.215 3.145 11.32 1 97.19 285 ASN A C 1
ATOM 2295 O O . ASN A 1 285 ? -6.234 3.348 11.984 1 97.19 285 ASN A O 1
ATOM 2299 N N . THR A 1 286 ? -4.477 2.072 11.406 1 97.81 286 THR A N 1
ATOM 2300 C CA . THR A 1 286 ? -4.66 1.082 12.461 1 97.81 286 THR A CA 1
ATOM 2301 C C . THR A 1 286 ? -3.369 0.885 13.25 1 97.81 286 THR A C 1
ATOM 2303 O O . THR A 1 286 ? -2.961 -0.249 13.508 1 97.81 286 THR A O 1
ATOM 2306 N N . MET A 1 287 ? -2.758 1.991 13.523 1 96.88 287 MET A N 1
ATOM 2307 C CA . MET A 1 287 ? -1.527 1.984 14.312 1 96.88 287 MET A CA 1
ATOM 2308 C C . MET A 1 287 ? -1.832 1.777 15.789 1 96.88 287 MET A C 1
ATOM 2310 O O . MET A 1 287 ? -1.51 2.631 16.625 1 96.88 287 MET A O 1
ATOM 2314 N N . PHE A 1 288 ? -2.309 0.642 16.109 1 96.12 288 PHE A N 1
ATOM 2315 C CA . PHE A 1 288 ? -2.785 0.322 17.438 1 96.12 288 PHE A CA 1
ATOM 2316 C C . PHE A 1 288 ? -1.618 0.017 18.375 1 96.12 288 PHE A C 1
ATOM 2318 O O . PHE A 1 288 ? -0.649 -0.63 17.969 1 96.12 288 PHE A O 1
ATOM 2325 N N . ASN A 1 289 ? -1.724 0.485 19.594 1 93.69 289 ASN A N 1
ATOM 2326 C CA . ASN A 1 289 ? -0.894 -0.112 20.641 1 93.69 289 ASN A CA 1
ATOM 2327 C C . ASN A 1 289 ? -1.43 -1.474 21.078 1 93.69 289 ASN A C 1
ATOM 2329 O O . ASN A 1 289 ? -2.441 -1.941 20.547 1 93.69 289 ASN A O 1
ATOM 2333 N N . VAL A 1 290 ? -0.783 -2.088 21.984 1 93 290 VAL A N 1
ATOM 2334 C CA . VAL A 1 290 ? -1.072 -3.469 22.359 1 93 290 VAL A CA 1
ATOM 2335 C C . VAL A 1 290 ? -2.506 -3.578 22.859 1 93 290 VAL A C 1
ATOM 2337 O O . VAL A 1 290 ? -3.25 -4.473 22.469 1 93 290 VAL A O 1
ATOM 2340 N N . ASP A 1 291 ? -2.959 -2.643 23.734 1 95.31 291 ASP A N 1
ATOM 2341 C CA . ASP A 1 291 ? -4.297 -2.68 24.312 1 95.31 291 ASP A CA 1
ATOM 2342 C C . ASP A 1 291 ? -5.367 -2.447 23.25 1 95.31 291 ASP A C 1
ATOM 2344 O O . ASP A 1 291 ? -6.363 -3.174 23.203 1 95.31 291 ASP A O 1
ATOM 2348 N N . ALA A 1 292 ? -5.164 -1.43 22.453 1 97.38 292 ALA A N 1
ATOM 2349 C CA . ALA A 1 292 ? -6.117 -1.122 21.391 1 97.38 292 ALA A CA 1
ATOM 2350 C C . ALA A 1 292 ? -6.234 -2.283 20.406 1 97.38 292 ALA A C 1
ATOM 2352 O O . ALA A 1 292 ?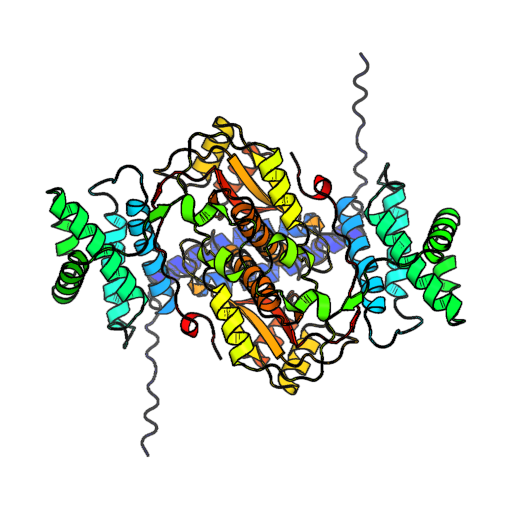 -7.324 -2.58 19.906 1 97.38 292 ALA A O 1
ATOM 2353 N N . GLU A 1 293 ? -5.125 -2.902 20.094 1 97.44 293 GLU A N 1
ATOM 2354 C CA . GLU A 1 293 ? -5.145 -4.059 19.203 1 97.44 293 GLU A CA 1
ATOM 2355 C C . GLU A 1 293 ? -5.973 -5.195 19.797 1 97.44 293 GLU A C 1
ATOM 2357 O O . GLU A 1 293 ? -6.816 -5.777 19.109 1 97.44 293 GLU A O 1
ATOM 2362 N N . ARG A 1 294 ? -5.703 -5.504 21.031 1 97.12 294 ARG A N 1
ATOM 2363 C CA . ARG A 1 294 ? -6.438 -6.57 21.703 1 97.12 294 ARG A CA 1
ATOM 2364 C C . ARG A 1 294 ? -7.934 -6.277 21.719 1 97.12 294 ARG A C 1
ATOM 2366 O O . ARG A 1 294 ? -8.742 -7.145 21.391 1 97.12 294 ARG A O 1
ATOM 2373 N N . GLU A 1 295 ? -8.281 -5.066 22.078 1 98.25 295 GLU A N 1
ATOM 2374 C CA . GLU A 1 295 ? -9.688 -4.664 22.156 1 98.25 295 GLU A CA 1
ATOM 2375 C C . GLU A 1 295 ? -10.359 -4.754 20.797 1 98.25 295 GLU A C 1
ATOM 2377 O O . GLU A 1 295 ? -11.5 -5.203 20.688 1 98.25 295 GLU A O 1
ATOM 2382 N N . THR A 1 296 ? -9.633 -4.336 19.781 1 98.62 296 THR A N 1
ATOM 2383 C CA . THR A 1 296 ? -10.18 -4.367 18.438 1 98.62 296 THR A CA 1
ATOM 2384 C C . THR A 1 296 ? -10.383 -5.801 17.969 1 98.62 296 THR A C 1
ATOM 2386 O O . THR A 1 296 ? -11.414 -6.129 17.375 1 98.62 296 THR A O 1
ATOM 2389 N N . ARG A 1 297 ? -9.391 -6.672 18.188 1 98.5 297 ARG A N 1
ATOM 2390 C CA . ARG A 1 297 ? -9.516 -8.078 17.797 1 98.5 297 ARG A CA 1
ATOM 2391 C C . ARG A 1 297 ? -10.719 -8.719 18.484 1 98.5 297 ARG A C 1
ATOM 2393 O O . ARG A 1 297 ? -11.477 -9.461 17.859 1 98.5 297 ARG A O 1
ATOM 2400 N N . ASP A 1 298 ? -10.898 -8.438 19.734 1 98.19 298 ASP A N 1
ATOM 2401 C CA . ASP A 1 298 ? -12.023 -8.984 20.484 1 98.19 298 ASP A CA 1
ATOM 2402 C C . ASP A 1 298 ? -13.352 -8.453 19.938 1 98.19 298 ASP A C 1
ATOM 2404 O O . ASP A 1 298 ? -14.305 -9.211 19.766 1 98.19 298 ASP A O 1
ATOM 2408 N N . LEU A 1 299 ? -13.398 -7.207 19.672 1 98.31 299 LEU A N 1
ATOM 2409 C CA . LEU A 1 299 ? -14.617 -6.535 19.219 1 98.31 299 LEU A CA 1
ATOM 2410 C C . LEU A 1 299 ? -15.055 -7.066 17.859 1 98.31 299 LEU A C 1
ATOM 2412 O O . LEU A 1 299 ? -16.25 -7.27 17.625 1 98.31 299 LEU A O 1
ATOM 2416 N N . LEU A 1 300 ? -14.039 -7.316 16.969 1 98.25 300 LEU A N 1
ATOM 2417 C CA . LEU A 1 300 ? -14.375 -7.582 15.578 1 98.25 300 LEU A CA 1
ATOM 2418 C C . LEU A 1 300 ? -14.055 -9.031 15.211 1 98.25 300 LEU A C 1
ATOM 2420 O O . LEU A 1 300 ? -14.18 -9.422 14.047 1 98.25 300 LEU A O 1
ATOM 2424 N N . ASP A 1 301 ? -13.578 -9.812 16.141 1 97.31 301 ASP A N 1
ATOM 2425 C CA . ASP A 1 301 ? -13.25 -11.227 15.938 1 97.31 301 ASP A CA 1
ATOM 2426 C C . ASP A 1 301 ? -12.195 -11.398 14.852 1 97.31 301 ASP A C 1
ATOM 2428 O O . ASP A 1 301 ? -12.414 -12.133 13.883 1 97.31 301 ASP A O 1
ATOM 2432 N N . ILE A 1 302 ? -11.141 -10.688 15.023 1 98.38 302 ILE A N 1
ATOM 2433 C CA . ILE A 1 302 ? -10.039 -10.781 14.07 1 98.38 302 ILE A CA 1
ATOM 2434 C C . ILE A 1 302 ? -9 -11.781 14.578 1 98.38 302 ILE A C 1
ATOM 2436 O O . ILE A 1 302 ? -8.461 -11.625 15.672 1 98.38 302 ILE A O 1
ATOM 2440 N N . PRO A 1 303 ? -8.68 -12.766 13.82 1 98.06 303 PRO A N 1
ATOM 2441 C CA . PRO A 1 303 ? -7.699 -13.758 14.281 1 98.06 303 PRO A CA 1
ATOM 2442 C C . PRO A 1 303 ? -6.281 -13.195 14.359 1 98.06 303 PRO A C 1
ATOM 2444 O O . PRO A 1 303 ? -5.969 -12.211 13.695 1 98.06 303 PRO A O 1
ATOM 2447 N N . GLU A 1 304 ? -5.414 -13.82 15.109 1 97.19 304 GLU A N 1
ATOM 2448 C CA . GLU A 1 304 ? -4.062 -13.336 15.391 1 97.19 304 GLU A CA 1
ATOM 2449 C C . GLU A 1 304 ? -3.189 -13.398 14.133 1 97.19 304 GLU A C 1
ATOM 2451 O O . GLU A 1 304 ? -2.232 -12.625 14.008 1 97.19 304 GLU A O 1
ATOM 2456 N N . ASN A 1 305 ? -3.559 -14.266 13.242 1 97.88 305 ASN A N 1
ATOM 2457 C CA . ASN A 1 305 ? -2.727 -14.445 12.055 1 97.88 305 ASN A CA 1
ATOM 2458 C C . ASN A 1 305 ? -3.002 -13.367 11.016 1 97.88 305 ASN A C 1
ATOM 2460 O O . ASN A 1 305 ? -2.449 -13.406 9.914 1 97.88 305 ASN A O 1
ATOM 2464 N N . GLU A 1 306 ? -3.877 -12.406 11.312 1 98.62 306 GLU A N 1
ATOM 2465 C CA . GLU A 1 306 ? -4.113 -11.281 10.422 1 98.62 306 GLU A CA 1
ATOM 2466 C C . GLU A 1 306 ? -3.564 -9.984 11.008 1 98.62 306 GLU A C 1
ATOM 2468 O O . GLU A 1 306 ? -3.859 -9.648 12.156 1 98.62 306 GLU A O 1
ATOM 2473 N N . VAL A 1 307 ? -2.752 -9.297 10.227 1 98.56 307 VAL A N 1
ATOM 2474 C CA . VAL A 1 307 ? -2.27 -7.996 10.695 1 98.56 307 VAL A CA 1
ATOM 2475 C C . VAL A 1 307 ? -3.184 -6.891 10.172 1 98.56 307 VAL A C 1
ATOM 2477 O O . VAL A 1 307 ? -3.732 -6.992 9.07 1 98.56 307 VAL A O 1
ATOM 2480 N N . PHE A 1 308 ? -3.359 -5.859 10.953 1 98.81 308 PHE A N 1
ATOM 2481 C CA . PHE A 1 308 ? -4.219 -4.734 10.609 1 98.81 308 PHE A CA 1
ATOM 2482 C C . PHE A 1 308 ? -3.537 -3.816 9.609 1 98.81 308 PHE A C 1
ATOM 2484 O O . PHE A 1 308 ? -2.367 -3.463 9.773 1 98.81 308 PHE A O 1
ATOM 2491 N N . ILE A 1 309 ? -4.273 -3.43 8.586 1 98.81 309 ILE A N 1
ATOM 2492 C CA . ILE A 1 309 ? -3.721 -2.547 7.562 1 98.81 309 ILE A CA 1
ATOM 2493 C C . ILE A 1 309 ? -4.375 -1.17 7.66 1 98.81 309 ILE A C 1
ATOM 2495 O O . ILE A 1 309 ? -3.686 -0.151 7.738 1 98.81 309 ILE A O 1
ATOM 2499 N N . MET A 1 310 ? -5.773 -1.181 7.617 1 98.5 310 MET A N 1
ATOM 2500 C CA . MET A 1 310 ? -6.457 0.105 7.504 1 98.5 310 MET A CA 1
ATOM 2501 C C . MET A 1 310 ? -7.957 -0.054 7.73 1 98.5 310 MET A C 1
ATOM 2503 O O . MET A 1 310 ? -8.555 -1.036 7.285 1 98.5 310 MET A O 1
ATOM 2507 N N . TYR A 1 311 ? -8.531 0.943 8.445 1 98.81 311 TYR A N 1
ATOM 2508 C CA . TYR A 1 311 ? -9.969 1.187 8.328 1 98.81 311 TYR A CA 1
ATOM 2509 C C . TYR A 1 311 ? -10.266 2.133 7.168 1 98.81 311 TYR A C 1
ATOM 2511 O O . TYR A 1 311 ? -9.469 3.021 6.863 1 98.81 311 TYR A O 1
ATOM 2519 N N . ILE A 1 312 ? -11.375 1.902 6.547 1 98.94 312 ILE A N 1
ATOM 2520 C CA . ILE A 1 312 ? -11.883 2.859 5.57 1 98.94 312 ILE A CA 1
ATOM 2521 C C . ILE A 1 312 ? -13.328 3.213 5.902 1 98.94 312 ILE A C 1
ATOM 2523 O O . ILE A 1 312 ? -14.219 2.361 5.82 1 98.94 312 ILE A O 1
ATOM 2527 N N . ALA A 1 313 ? -13.578 4.473 6.297 1 98.75 313 ALA A N 1
ATOM 2528 C CA . ALA A 1 313 ? -14.938 4.98 6.441 1 98.75 313 ALA A CA 1
ATOM 2529 C C . ALA A 1 313 ? -15.555 5.285 5.078 1 98.75 313 ALA A C 1
ATOM 2531 O O . ALA A 1 313 ? -14.898 5.863 4.207 1 98.75 313 ALA A O 1
ATOM 2532 N N . VAL A 1 314 ? -16.797 4.867 4.891 1 98.81 314 VAL A N 1
ATOM 2533 C CA . VAL A 1 314 ? -17.422 5.016 3.578 1 98.81 314 VAL A CA 1
ATOM 2534 C C . VAL A 1 314 ? -18.828 5.574 3.727 1 98.81 314 VAL A C 1
ATOM 2536 O O . VAL A 1 314 ? -19.562 5.203 4.652 1 98.81 314 VAL A O 1
ATOM 2539 N N . GLY A 1 315 ? -19.203 6.453 2.867 1 98.62 315 GLY A N 1
ATOM 2540 C CA . GLY A 1 315 ? -20.547 6.996 2.717 1 98.62 315 GLY A CA 1
ATOM 2541 C C . GLY A 1 315 ? -20.781 7.629 1.359 1 98.62 315 GLY A C 1
ATOM 2542 O O . GLY A 1 315 ? -19.891 7.641 0.509 1 98.62 315 GLY A O 1
ATOM 2543 N N . HIS A 1 316 ? -22.016 8.055 1.182 1 98.44 316 HIS A N 1
ATOM 2544 C CA . HIS A 1 316 ? -22.312 8.797 -0.038 1 98.44 316 HIS A CA 1
ATOM 2545 C C . HIS A 1 316 ? -21.891 10.25 0.082 1 98.44 316 HIS A C 1
ATOM 2547 O O . HIS A 1 316 ? -21.938 10.828 1.171 1 98.44 316 HIS A O 1
ATOM 2553 N N . PHE A 1 317 ? -21.469 10.828 -1.048 1 97.88 317 PHE A N 1
ATOM 2554 C CA . PHE A 1 317 ? -21.094 12.234 -1.072 1 97.88 317 PHE A CA 1
ATOM 2555 C C . PHE A 1 317 ? -22.266 13.117 -0.663 1 97.88 317 PHE A C 1
ATOM 2557 O O . PHE A 1 317 ? -23.406 12.852 -1.026 1 97.88 317 PHE A O 1
ATOM 2564 N N . ARG A 1 318 ? -21.953 14.18 0.015 1 96.69 318 ARG A N 1
ATOM 2565 C CA . ARG A 1 318 ? -22.891 15.273 0.23 1 96.69 318 ARG A CA 1
ATOM 2566 C C . ARG A 1 318 ? -22.906 16.234 -0.955 1 96.69 318 ARG A C 1
ATOM 2568 O O . ARG A 1 318 ? -22.031 16.156 -1.829 1 96.69 318 ARG A O 1
ATOM 2575 N N . LYS A 1 319 ? -23.906 17.062 -0.963 1 95.81 319 LYS A N 1
ATOM 2576 C CA . LYS A 1 319 ? -23.906 18.094 -1.997 1 95.81 319 LYS A CA 1
ATOM 2577 C C . LYS A 1 319 ? -22.625 18.922 -1.959 1 95.81 319 LYS A C 1
ATOM 2579 O O . LYS A 1 319 ? -22.016 19.188 -2.998 1 95.81 319 LYS A O 1
ATOM 2584 N N . MET A 1 320 ? -22.297 19.312 -0.747 1 94 320 MET A N 1
ATOM 2585 C CA . MET A 1 320 ? -21.031 20 -0.481 1 94 320 MET A CA 1
ATOM 2586 C C . MET A 1 320 ? -20.328 19.406 0.741 1 94 3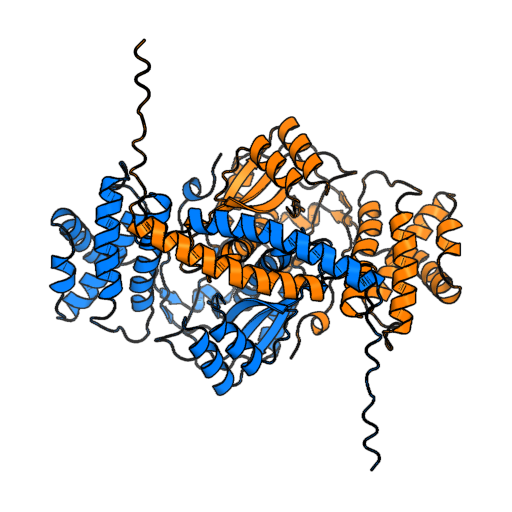20 MET A C 1
ATOM 2588 O O . MET A 1 320 ? -20.984 19.094 1.738 1 94 320 MET A O 1
ATOM 2592 N N . SER A 1 321 ? -19.031 19.188 0.582 1 91.44 321 SER A N 1
ATOM 2593 C CA . SER A 1 321 ? -18.234 18.656 1.695 1 91.44 321 SER A CA 1
ATOM 2594 C C . SER A 1 321 ? -16.969 19.469 1.896 1 91.44 321 SER A C 1
ATOM 2596 O O . SER A 1 321 ? -16.297 19.844 0.928 1 91.44 321 SER A O 1
ATOM 2598 N N . LYS A 1 322 ? -16.703 19.766 3.137 1 90.12 322 LYS A N 1
ATOM 2599 C CA . LYS A 1 322 ? -15.422 20.359 3.482 1 90.12 322 LYS A CA 1
ATOM 2600 C C . LYS A 1 322 ? -14.344 19.297 3.639 1 90.12 322 LYS A C 1
ATOM 2602 O O . LYS A 1 322 ? -14.609 18.203 4.164 1 90.12 322 LYS A O 1
ATOM 2607 N N . ILE A 1 323 ? -13.164 19.609 3.129 1 89.88 323 ILE A N 1
ATOM 2608 C CA . ILE A 1 323 ? -12.062 18.656 3.236 1 89.88 323 ILE A CA 1
ATOM 2609 C C . ILE A 1 323 ? -10.828 19.359 3.789 1 89.88 323 ILE A C 1
ATOM 2611 O O . ILE A 1 323 ? -10.766 20.578 3.828 1 89.88 323 ILE A O 1
ATOM 2615 N N . CYS A 1 324 ? -9.875 18.516 4.242 1 87.06 324 CYS A N 1
ATOM 2616 C CA . CYS A 1 324 ? -8.562 19.062 4.578 1 87.06 324 CYS A CA 1
ATOM 2617 C C . CYS A 1 324 ? -7.758 19.359 3.322 1 87.06 324 CYS A C 1
ATOM 2619 O O . CYS A 1 324 ? -7.781 18.578 2.365 1 87.06 324 CYS A O 1
ATOM 2621 N N . ARG A 1 325 ? -7.102 20.5 3.305 1 84.44 325 ARG A N 1
ATOM 2622 C CA . ARG A 1 325 ? -6.254 20.828 2.166 1 84.44 325 ARG A CA 1
ATOM 2623 C C . ARG A 1 325 ? -5.148 19.797 1.98 1 84.44 325 ARG A C 1
ATOM 2625 O O . ARG A 1 325 ? -4.941 19.297 0.875 1 84.44 325 ARG A O 1
ATOM 2632 N N . SER A 1 326 ? -4.496 19.438 3.082 1 85.12 326 SER A N 1
ATOM 2633 C CA . SER A 1 326 ? -3.443 18.438 3.029 1 85.12 326 SER A CA 1
ATOM 2634 C C . SER A 1 326 ? -2.533 18.641 1.824 1 85.12 326 SER A C 1
ATOM 2636 O O . SER A 1 326 ? -2.527 17.844 0.894 1 85.12 326 SER A O 1
ATOM 2638 N N . GLN A 1 327 ? -1.641 19.578 1.944 1 86.25 327 GLN A N 1
ATOM 2639 C CA . GLN A 1 327 ? -0.745 19.984 0.867 1 86.25 327 GLN A CA 1
ATOM 2640 C C . GLN A 1 327 ? 0.145 18.828 0.424 1 86.25 327 GLN A C 1
ATOM 2642 O O . GLN A 1 327 ? 0.699 18.109 1.259 1 86.25 327 GLN A O 1
ATOM 2647 N N . ARG A 1 328 ? 0.165 18.594 -0.841 1 89.88 328 ARG A N 1
ATOM 2648 C CA . ARG A 1 328 ? 1.135 17.672 -1.424 1 89.88 328 ARG A CA 1
ATOM 2649 C C . ARG A 1 328 ? 2.389 18.422 -1.877 1 89.88 328 ARG A C 1
ATOM 2651 O O . ARG A 1 328 ? 2.301 19.469 -2.52 1 89.88 328 ARG A O 1
ATOM 2658 N N . TYR A 1 329 ? 3.395 17.766 -1.492 1 89 329 TYR A N 1
ATOM 2659 C CA . TYR A 1 329 ? 4.652 18.438 -1.81 1 89 329 TYR A CA 1
ATOM 2660 C C . TYR A 1 329 ? 5.199 17.969 -3.152 1 89 329 TYR A C 1
ATOM 2662 O O . TYR A 1 329 ? 4.852 16.875 -3.621 1 89 329 TYR A O 1
ATOM 2670 N N . GLY A 1 330 ? 5.906 18.734 -3.871 1 89.75 330 GLY A N 1
ATOM 2671 C CA . GLY A 1 330 ? 6.316 18.547 -5.254 1 89.75 330 GLY A CA 1
ATOM 2672 C C . GLY A 1 330 ? 7.273 17.391 -5.438 1 89.75 330 GLY A C 1
ATOM 2673 O O . GLY A 1 330 ? 7.629 16.703 -4.473 1 89.75 330 GLY A O 1
ATOM 2674 N N . LEU A 1 331 ? 7.605 17.094 -6.617 1 93.31 331 LEU A N 1
ATOM 2675 C CA . LEU A 1 331 ? 8.445 15.977 -7.039 1 93.31 331 LEU A CA 1
ATOM 2676 C C . LEU A 1 331 ? 9.781 15.992 -6.305 1 93.31 331 LEU A C 1
ATOM 2678 O O . LEU A 1 331 ? 10.305 14.938 -5.941 1 93.31 331 LEU A O 1
ATOM 2682 N N . ASN A 1 332 ? 10.227 17.141 -6.008 1 91.5 332 ASN A N 1
ATOM 2683 C CA . ASN A 1 332 ? 11.539 17.266 -5.387 1 91.5 332 ASN A CA 1
ATOM 2684 C C . ASN A 1 332 ? 11.531 16.766 -3.943 1 91.5 332 ASN A C 1
ATOM 2686 O O . ASN A 1 332 ? 12.586 16.5 -3.367 1 91.5 332 ASN A O 1
ATOM 2690 N N . HIS A 1 333 ? 10.391 16.703 -3.424 1 90.44 333 HIS A N 1
ATOM 2691 C CA . HIS A 1 333 ? 10.25 16.234 -2.047 1 90.44 333 HIS A CA 1
ATOM 2692 C C . HIS A 1 333 ? 10.445 14.727 -1.95 1 90.44 333 HIS A C 1
ATOM 2694 O O . HIS A 1 333 ? 10.906 14.219 -0.927 1 90.44 333 HIS A O 1
ATOM 2700 N N . ILE A 1 334 ? 10.164 14 -3.068 1 93.81 334 ILE A N 1
ATOM 2701 C CA . ILE A 1 334 ? 10.141 12.547 -2.918 1 93.81 334 ILE A CA 1
ATOM 2702 C C . ILE A 1 334 ? 11.164 11.914 -3.863 1 93.81 334 ILE A C 1
ATOM 2704 O O . ILE A 1 334 ? 11.656 10.82 -3.605 1 93.81 334 ILE A O 1
ATOM 2708 N N . LEU A 1 335 ? 11.422 12.516 -4.977 1 96.12 335 LEU A N 1
ATOM 2709 C CA . LEU A 1 335 ? 12.406 11.992 -5.918 1 96.12 335 LEU A CA 1
ATOM 2710 C C . LEU A 1 335 ? 13.82 12.359 -5.492 1 96.12 335 LEU A C 1
ATOM 2712 O O . LEU A 1 335 ? 14.203 13.531 -5.527 1 96.12 335 LEU A O 1
ATOM 2716 N N . ILE A 1 336 ? 14.672 11.406 -5.176 1 94 336 ILE A N 1
ATOM 2717 C CA . ILE A 1 336 ? 15.906 11.641 -4.438 1 94 336 ILE A CA 1
ATOM 2718 C C . ILE A 1 336 ? 17.062 11.805 -5.418 1 94 336 ILE A C 1
ATOM 2720 O O . ILE A 1 336 ? 18 12.562 -5.156 1 94 336 ILE A O 1
ATOM 2724 N N . ASN A 1 337 ? 17.094 11.055 -6.516 1 93.88 337 ASN A N 1
ATOM 2725 C CA . ASN A 1 337 ? 18.219 11.148 -7.441 1 93.88 337 ASN A CA 1
ATOM 2726 C C . ASN A 1 337 ? 17.797 11.75 -8.781 1 93.88 337 ASN A C 1
ATOM 2728 O O . ASN A 1 337 ? 16.609 11.766 -9.109 1 93.88 337 ASN A O 1
ATOM 2732 N N . MET B 1 1 ? 43.875 26.812 -2.111 1 27.42 1 MET B N 1
ATOM 2733 C CA . MET B 1 1 ? 42.812 25.875 -2.455 1 27.42 1 MET B CA 1
ATOM 2734 C C . MET B 1 1 ? 42.094 25.375 -1.202 1 27.42 1 MET B C 1
ATOM 2736 O O . MET B 1 1 ? 42.562 24.438 -0.551 1 27.42 1 MET B O 1
ATOM 2740 N N . LYS B 1 2 ? 41.562 26.203 -0.267 1 34.56 2 LYS B N 1
ATOM 2741 C CA . LYS B 1 2 ? 41.188 26.062 1.138 1 34.56 2 LYS B CA 1
ATOM 2742 C C . LYS B 1 2 ? 39.938 25.188 1.294 1 34.56 2 LYS B C 1
ATOM 2744 O O . LYS B 1 2 ? 38.875 25.516 0.772 1 34.56 2 LYS B O 1
ATOM 2749 N N . ILE B 1 3 ? 40.062 23.922 1.357 1 33.59 3 ILE B N 1
ATOM 2750 C CA . ILE B 1 3 ? 39.156 22.797 1.555 1 33.59 3 ILE B CA 1
ATOM 2751 C C . ILE B 1 3 ? 38.312 23 2.818 1 33.59 3 ILE B C 1
ATOM 2753 O O . ILE B 1 3 ? 38.781 22.703 3.926 1 33.59 3 ILE B O 1
ATOM 2757 N N . LYS B 1 4 ? 37.938 24.25 3.113 1 35.38 4 LYS B N 1
ATOM 2758 C CA . LYS B 1 4 ? 37.156 24.453 4.34 1 35.38 4 LYS B CA 1
ATOM 2759 C C . LYS B 1 4 ? 35.969 23.484 4.414 1 35.38 4 LYS B C 1
ATOM 2761 O O . LYS B 1 4 ? 35.031 23.594 3.635 1 35.38 4 LYS B O 1
ATOM 2766 N N . ALA B 1 5 ? 36.219 22.172 4.852 1 33.66 5 ALA B N 1
ATOM 2767 C CA . ALA B 1 5 ? 35.25 21.109 5.191 1 33.66 5 ALA B CA 1
ATOM 2768 C C . ALA B 1 5 ? 34.188 21.641 6.148 1 33.66 5 ALA B C 1
ATOM 2770 O O . ALA B 1 5 ? 34.5 22.109 7.242 1 33.66 5 ALA B O 1
ATOM 2771 N N . SER B 1 6 ? 33.156 22.328 5.801 1 34.06 6 SER B N 1
ATOM 2772 C CA . SER B 1 6 ? 32 22.703 6.617 1 34.06 6 SER B CA 1
ATOM 2773 C C . SER B 1 6 ? 31.609 21.562 7.551 1 34.06 6 SER B C 1
ATOM 2775 O O . SER B 1 6 ? 31.234 20.484 7.098 1 34.06 6 SER B O 1
ATOM 2777 N N . LEU B 1 7 ? 32.25 21.344 8.609 1 33.31 7 LEU B N 1
ATOM 2778 C CA . LEU B 1 7 ? 31.875 20.438 9.688 1 33.31 7 LEU B CA 1
ATOM 2779 C C . LEU B 1 7 ? 30.406 20.625 10.062 1 33.31 7 LEU B C 1
ATOM 2781 O O . LEU B 1 7 ? 30.016 21.688 10.547 1 33.31 7 LEU B O 1
ATOM 2785 N N . LYS B 1 8 ? 29.516 20.141 9.328 1 40.91 8 LYS B N 1
ATOM 2786 C CA . LYS B 1 8 ? 28.125 20.062 9.727 1 40.91 8 LYS B CA 1
ATOM 2787 C C . LYS B 1 8 ? 27.984 19.719 11.211 1 40.91 8 LYS B C 1
ATOM 2789 O O . LYS B 1 8 ? 28.438 18.656 11.648 1 40.91 8 LYS B O 1
ATOM 2794 N N . LYS B 1 9 ? 27.906 20.578 12.148 1 39.44 9 LYS B N 1
ATOM 2795 C CA . LYS B 1 9 ? 27.688 20.516 13.594 1 39.44 9 LYS B CA 1
ATOM 2796 C C . LYS B 1 9 ? 26.5 19.609 13.93 1 39.44 9 LYS B C 1
ATOM 2798 O O . LYS B 1 9 ? 25.359 19.969 13.672 1 39.44 9 LYS B O 1
ATOM 2803 N N . ILE B 1 10 ? 26.531 18.328 13.883 1 43.47 10 ILE B N 1
ATOM 2804 C CA . ILE B 1 10 ? 25.562 17.391 14.453 1 43.47 10 ILE B CA 1
ATOM 2805 C C . ILE B 1 10 ? 25.297 17.766 15.914 1 43.47 10 ILE B C 1
ATOM 2807 O O . ILE B 1 10 ? 26.203 17.734 16.75 1 43.47 10 ILE B O 1
ATOM 2811 N N . LEU B 1 11 ? 24.438 18.594 16.234 1 48 11 LEU B N 1
ATOM 2812 C CA . LEU B 1 11 ? 24.078 18.891 17.625 1 48 11 LEU B CA 1
ATOM 2813 C C . LEU B 1 11 ? 23.875 17.594 18.406 1 48 11 LEU B C 1
ATOM 2815 O O . LEU B 1 11 ? 23.234 16.656 17.906 1 48 11 LEU B O 1
ATOM 2819 N N . PRO B 1 12 ? 24.562 17.375 19.531 1 56 12 PRO B N 1
ATOM 2820 C CA . PRO B 1 12 ? 24.5 16.188 20.375 1 56 12 PRO B CA 1
ATOM 2821 C C . PRO B 1 12 ? 23.094 15.867 20.859 1 56 12 PRO B C 1
ATOM 2823 O O . PRO B 1 12 ? 22.266 16.766 21.016 1 56 12 PRO B O 1
ATOM 2826 N N . ILE B 1 13 ? 22.641 14.617 20.641 1 63.75 13 ILE B N 1
ATOM 2827 C CA . ILE B 1 13 ? 21.438 14.094 21.25 1 63.75 13 ILE B CA 1
ATOM 2828 C C . ILE B 1 13 ? 21.391 14.461 22.719 1 63.75 13 ILE B C 1
ATOM 2830 O O . ILE B 1 13 ? 22.359 14.219 23.453 1 63.75 13 ILE B O 1
ATOM 2834 N N . THR B 1 14 ? 20.375 15.25 23.047 1 76.75 14 THR B N 1
ATOM 2835 C CA . THR B 1 14 ? 20.172 15.609 24.438 1 76.75 14 THR B CA 1
ATOM 2836 C C . THR B 1 14 ? 19.859 14.367 25.281 1 76.75 14 THR B C 1
ATOM 2838 O O . THR B 1 14 ? 19.516 13.32 24.734 1 76.75 14 THR B O 1
ATOM 2841 N N . TRP B 1 15 ? 20.156 14.352 26.5 1 82.56 15 TRP B N 1
ATOM 2842 C CA . TRP B 1 15 ? 19.859 13.266 27.422 1 82.56 15 TRP B CA 1
ATOM 2843 C C . TRP B 1 15 ? 18.375 12.906 27.391 1 82.56 15 TRP B C 1
ATOM 2845 O O . TRP B 1 15 ? 18.016 11.727 27.438 1 82.56 15 TRP B O 1
ATOM 2855 N N . VAL B 1 16 ? 17.578 13.883 27.219 1 82.94 16 VAL B N 1
ATOM 2856 C CA . VAL B 1 16 ? 16.141 13.672 27.156 1 82.94 16 VAL B CA 1
ATOM 2857 C C . VAL B 1 16 ? 15.781 12.898 25.891 1 82.94 16 VAL B C 1
ATOM 2859 O O . VAL B 1 16 ? 15 11.945 25.938 1 82.94 16 VAL B O 1
ATOM 2862 N N . GLU B 1 17 ? 16.359 13.266 24.875 1 84.88 17 GLU B N 1
ATOM 2863 C CA . GLU B 1 17 ? 16.125 12.555 23.609 1 84.88 17 GLU B CA 1
ATOM 2864 C C . GLU B 1 17 ? 16.609 11.109 23.703 1 84.88 17 GLU B C 1
ATOM 2866 O O . GLU B 1 17 ? 15.922 10.195 23.234 1 84.88 17 GLU B O 1
ATOM 2871 N N . TRP B 1 18 ? 17.719 10.922 24.328 1 85.5 18 TRP B N 1
ATOM 2872 C CA . TRP B 1 18 ? 18.266 9.578 24.484 1 85.5 18 TRP B CA 1
ATOM 2873 C C . TRP B 1 18 ? 17.344 8.695 25.297 1 85.5 18 TRP B C 1
ATOM 2875 O O . TRP B 1 18 ? 17.078 7.547 24.938 1 85.5 18 TRP B O 1
ATOM 2885 N N . ILE B 1 19 ? 16.781 9.227 26.344 1 88 19 ILE B N 1
ATOM 2886 C CA . ILE B 1 19 ? 15.883 8.492 27.219 1 88 19 ILE B CA 1
ATOM 2887 C C . ILE B 1 19 ? 14.617 8.117 26.453 1 88 19 ILE B C 1
ATOM 2889 O O . ILE B 1 19 ? 14.133 6.98 26.547 1 88 19 ILE B O 1
ATOM 2893 N N . ARG B 1 20 ? 14.156 9.039 25.719 1 87.31 20 ARG B N 1
ATOM 2894 C CA . ARG B 1 20 ? 12.945 8.789 24.953 1 87.31 20 ARG B CA 1
ATOM 2895 C C . ARG B 1 20 ? 13.18 7.719 23.891 1 87.31 20 ARG B C 1
ATOM 2897 O O . ARG B 1 20 ? 12.359 6.816 23.719 1 87.31 20 ARG B O 1
ATOM 2904 N N . ARG B 1 21 ? 14.258 7.789 23.25 1 89.5 21 ARG B N 1
ATOM 2905 C CA . ARG B 1 21 ? 14.586 6.809 22.219 1 89.5 21 ARG B CA 1
ATOM 2906 C C . ARG B 1 21 ? 14.781 5.426 22.812 1 89.5 21 ARG B C 1
ATOM 2908 O O . ARG B 1 21 ? 14.406 4.418 22.219 1 89.5 21 ARG B O 1
ATOM 2915 N N . HIS B 1 22 ? 15.336 5.406 23.969 1 90.94 22 HIS B N 1
ATOM 2916 C CA . HIS B 1 22 ? 15.516 4.125 24.641 1 90.94 22 HIS B CA 1
ATOM 2917 C C . HIS B 1 22 ? 14.18 3.525 25.062 1 90.94 22 HIS B C 1
ATOM 2919 O O . HIS B 1 22 ? 13.969 2.316 24.922 1 90.94 22 HIS B O 1
ATOM 2925 N N . ARG B 1 23 ? 13.289 4.336 25.516 1 91.19 23 ARG B N 1
ATOM 2926 C CA . ARG B 1 23 ? 11.961 3.875 25.891 1 91.19 23 ARG B CA 1
ATOM 2927 C C . ARG B 1 23 ? 11.219 3.307 24.672 1 91.19 23 ARG B C 1
ATOM 2929 O O . ARG B 1 23 ? 10.617 2.234 24.766 1 91.19 23 ARG B O 1
ATOM 2936 N N . VAL B 1 24 ? 11.367 3.996 23.625 1 91.31 24 VAL B N 1
ATOM 2937 C CA . VAL B 1 24 ? 10.719 3.549 22.406 1 91.31 24 VAL B CA 1
ATOM 2938 C C . VAL B 1 24 ? 11.352 2.238 21.938 1 91.31 24 VAL B C 1
ATOM 2940 O O . VAL B 1 24 ? 10.641 1.323 21.5 1 91.31 24 VAL B O 1
ATOM 2943 N N . TYR B 1 25 ? 12.602 2.139 22.062 1 93.56 25 TYR B N 1
ATOM 2944 C CA . TYR B 1 25 ? 13.289 0.907 21.688 1 93.56 25 TYR B CA 1
ATOM 2945 C C . TYR B 1 25 ? 12.781 -0.27 22.516 1 93.56 25 TYR B C 1
ATOM 2947 O O . TYR B 1 25 ? 12.516 -1.347 21.984 1 93.56 25 TYR B O 1
ATOM 2955 N N . ARG B 1 26 ? 12.562 -0.079 23.766 1 93.19 26 ARG B N 1
ATOM 2956 C CA . ARG B 1 26 ? 12.078 -1.144 24.641 1 93.19 26 ARG B CA 1
ATOM 2957 C C . ARG B 1 26 ? 10.656 -1.548 24.266 1 93.19 26 ARG B C 1
ATOM 2959 O O . ARG B 1 26 ? 10.336 -2.736 24.219 1 93.19 26 ARG B O 1
ATOM 2966 N N . GLU B 1 27 ? 9.898 -0.535 24.016 1 93.38 27 GLU B N 1
ATOM 2967 C CA . GLU B 1 27 ? 8.531 -0.804 23.594 1 93.38 27 GLU B CA 1
ATOM 2968 C C . GLU B 1 27 ? 8.5 -1.575 22.281 1 93.38 27 GLU B C 1
ATOM 2970 O O . GLU B 1 27 ? 7.711 -2.512 22.125 1 93.38 27 GLU B O 1
ATOM 2975 N N . LEU B 1 28 ? 9.383 -1.218 21.422 1 94.62 28 LEU B N 1
ATOM 2976 C CA . LEU B 1 28 ? 9.469 -1.868 20.125 1 94.62 28 LEU B CA 1
ATOM 2977 C C . LEU B 1 28 ? 9.984 -3.297 20.266 1 94.62 28 LEU B C 1
ATOM 2979 O O . LEU B 1 28 ? 9.555 -4.188 19.531 1 94.62 28 LEU B O 1
ATOM 2983 N N . ARG B 1 29 ? 10.867 -3.479 21.141 1 93.38 29 ARG B N 1
ATOM 2984 C CA . ARG B 1 29 ? 11.375 -4.824 21.375 1 93.38 29 ARG B CA 1
ATOM 2985 C C . ARG B 1 29 ? 10.273 -5.754 21.859 1 93.38 29 ARG B C 1
ATOM 2987 O O . ARG B 1 29 ? 10.172 -6.898 21.422 1 93.38 29 ARG B O 1
ATOM 2994 N N . ASP B 1 30 ? 9.477 -5.242 22.703 1 92.31 30 ASP B N 1
ATOM 2995 C CA . ASP B 1 30 ? 8.367 -6.039 23.203 1 92.31 30 ASP B CA 1
ATOM 2996 C C . ASP B 1 30 ? 7.352 -6.328 22.109 1 92.31 30 ASP B C 1
ATOM 2998 O O . ASP B 1 30 ? 6.926 -7.473 21.938 1 92.31 30 ASP B O 1
ATOM 3002 N N . SER B 1 31 ? 6.992 -5.324 21.391 1 91.69 31 SER B N 1
ATOM 3003 C CA . SER B 1 31 ? 6.066 -5.496 20.281 1 91.69 31 SER B CA 1
ATOM 3004 C C . SER B 1 31 ? 6.656 -6.41 19.219 1 91.69 31 SER B C 1
ATOM 3006 O O . SER B 1 31 ? 5.953 -7.258 18.656 1 91.69 31 SER B O 1
ATOM 3008 N N . GLY B 1 32 ? 7.969 -6.211 19 1 92.56 32 GLY B N 1
ATOM 3009 C CA . GLY B 1 32 ? 8.648 -7.039 18.016 1 92.56 32 GLY B CA 1
ATOM 3010 C C . GLY B 1 32 ? 8.664 -8.508 18.375 1 92.56 32 GLY B C 1
ATOM 3011 O O . GLY B 1 32 ? 8.508 -9.375 17.516 1 92.56 32 GLY B O 1
ATOM 3012 N N . ARG B 1 33 ? 8.836 -8.758 19.625 1 93.56 33 ARG B N 1
ATOM 3013 C CA . ARG B 1 33 ? 8.812 -10.141 20.078 1 93.56 33 ARG B CA 1
ATOM 3014 C C . ARG B 1 33 ? 7.441 -10.766 19.844 1 93.56 33 ARG B C 1
ATOM 3016 O O . ARG B 1 33 ? 7.348 -11.906 19.391 1 93.56 33 ARG B O 1
ATOM 3023 N N . ARG B 1 34 ? 6.449 -10.078 20.156 1 94 34 ARG B N 1
ATOM 3024 C CA . ARG B 1 34 ? 5.09 -10.57 19.969 1 94 34 ARG B CA 1
ATOM 3025 C C . ARG B 1 34 ? 4.789 -10.789 18.5 1 94 34 ARG B C 1
ATOM 3027 O O . ARG B 1 34 ? 4.254 -11.828 18.109 1 94 34 ARG B O 1
ATOM 3034 N N . GLU B 1 35 ? 5.133 -9.797 17.719 1 95.25 35 GLU B N 1
ATOM 3035 C CA . GLU B 1 35 ? 4.883 -9.867 16.281 1 95.25 35 GLU B CA 1
ATOM 3036 C C . GLU B 1 35 ? 5.656 -11.016 15.641 1 95.25 35 GLU B C 1
ATOM 3038 O O . GLU B 1 35 ? 5.129 -11.719 14.773 1 95.25 35 GLU B O 1
ATOM 3043 N N . SER B 1 36 ? 6.906 -11.203 16.094 1 95.94 36 SER B N 1
ATOM 3044 C CA . SER B 1 36 ? 7.73 -12.297 15.594 1 95.94 36 SER B CA 1
ATOM 3045 C C . SER B 1 36 ? 7.117 -13.648 15.938 1 95.94 36 SER B C 1
ATOM 3047 O O . SER B 1 36 ? 7.117 -14.562 15.117 1 95.94 36 SER B O 1
ATOM 3049 N N . ALA B 1 37 ? 6.617 -13.727 17.125 1 96.06 37 ALA B N 1
ATOM 3050 C CA . ALA B 1 37 ? 6 -14.977 17.562 1 96.06 37 ALA B CA 1
ATOM 3051 C C . ALA B 1 37 ? 4.754 -15.289 16.734 1 96.06 37 ALA B C 1
ATOM 3053 O O . ALA B 1 37 ? 4.555 -16.422 16.312 1 96.06 37 ALA B O 1
ATOM 3054 N N . VAL B 1 38 ? 3.934 -14.344 16.531 1 96.75 38 VAL B N 1
ATOM 3055 C CA . VAL B 1 38 ? 2.707 -14.523 15.766 1 96.75 38 VAL B CA 1
ATOM 3056 C C . VAL B 1 38 ? 3.047 -14.938 14.336 1 96.75 38 VAL B C 1
ATOM 3058 O O . VAL B 1 38 ? 2.461 -15.883 13.805 1 96.75 38 VAL B O 1
ATOM 3061 N N . PHE B 1 39 ? 4.027 -14.289 13.727 1 97.69 39 PHE B N 1
ATOM 3062 C CA . PHE B 1 39 ? 4.422 -14.617 12.367 1 97.69 39 PHE B CA 1
ATOM 3063 C C . PHE B 1 39 ? 4.961 -16.047 12.289 1 97.69 39 PHE B C 1
ATOM 3065 O O . PHE B 1 39 ? 4.59 -16.812 11.398 1 97.69 39 PHE B O 1
ATOM 3072 N N . ALA B 1 40 ? 5.812 -16.344 13.219 1 96.38 40 ALA B N 1
ATOM 3073 C CA . ALA B 1 40 ? 6.441 -17.656 13.227 1 96.38 40 ALA B CA 1
ATOM 3074 C C . ALA B 1 40 ? 5.395 -18.766 13.359 1 96.38 40 ALA B C 1
ATOM 3076 O O . ALA B 1 40 ? 5.566 -19.859 12.805 1 96.38 40 ALA B O 1
ATOM 3077 N N . ARG B 1 41 ? 4.309 -18.484 13.977 1 95.12 41 ARG B N 1
ATOM 3078 C CA . ARG B 1 41 ? 3.24 -19.469 14.148 1 95.12 41 ARG B CA 1
ATOM 3079 C C . ARG B 1 41 ? 2.332 -19.5 12.93 1 95.12 41 ARG B C 1
ATOM 3081 O O . ARG B 1 41 ? 1.765 -20.547 12.602 1 95.12 41 ARG B O 1
ATOM 3088 N N . ALA B 1 42 ? 2.289 -18.438 12.203 1 96.5 42 ALA B N 1
ATOM 3089 C CA . ALA B 1 42 ? 1.239 -18.297 11.195 1 96.5 42 ALA B CA 1
ATOM 3090 C C . ALA B 1 42 ? 1.774 -18.594 9.805 1 96.5 42 ALA B C 1
ATOM 3092 O O . ALA B 1 42 ? 1.044 -19.109 8.945 1 96.5 42 ALA B O 1
ATOM 3093 N N . TYR B 1 43 ? 3.002 -18.281 9.461 1 96.62 43 TYR B N 1
ATOM 3094 C CA . TYR B 1 43 ? 3.5 -18.312 8.094 1 96.62 43 TYR B CA 1
ATOM 3095 C C . TYR B 1 43 ? 3.365 -19.719 7.5 1 96.62 43 TYR B C 1
ATOM 3097 O O . TYR B 1 43 ? 3.145 -20.688 8.227 1 96.62 43 TYR B O 1
ATOM 3105 N N . ALA B 1 44 ? 3.455 -19.812 6.18 1 96.19 44 ALA B N 1
ATOM 3106 C CA . ALA B 1 44 ? 3.281 -21.062 5.461 1 96.19 44 ALA B CA 1
ATOM 3107 C C . ALA B 1 44 ? 4.582 -21.875 5.434 1 96.19 44 ALA B C 1
ATOM 3109 O O . ALA B 1 44 ? 5.344 -21.797 4.469 1 96.19 44 ALA B O 1
ATOM 3110 N N . THR B 1 45 ? 4.762 -22.672 6.426 1 93.12 45 THR B N 1
ATOM 3111 C CA . THR B 1 45 ? 5.922 -23.562 6.461 1 93.12 45 THR B CA 1
ATOM 3112 C C . THR B 1 45 ? 5.715 -24.766 5.547 1 93.12 45 THR B C 1
ATOM 3114 O O . THR B 1 45 ? 4.594 -25.25 5.398 1 93.12 45 THR B O 1
ATOM 3117 N N . PRO B 1 46 ? 6.75 -25.234 4.941 1 90 46 PRO B N 1
ATOM 3118 C CA . PRO B 1 46 ? 6.629 -26.359 4.02 1 90 46 PRO B CA 1
ATOM 3119 C C . PRO B 1 46 ? 6.02 -27.594 4.676 1 90 46 PRO B C 1
ATOM 3121 O O . PRO B 1 46 ? 5.363 -28.391 4.004 1 90 46 PRO B O 1
ATOM 3124 N N . ASP B 1 47 ? 6.152 -27.75 5.957 1 88.38 47 ASP B N 1
ATOM 3125 C CA . ASP B 1 47 ? 5.68 -28.938 6.648 1 88.38 47 ASP B CA 1
ATOM 3126 C C . ASP B 1 47 ? 4.332 -28.703 7.32 1 88.38 47 ASP B C 1
ATOM 3128 O O . ASP B 1 47 ? 3.859 -29.531 8.102 1 88.38 47 ASP B O 1
ATOM 3132 N N . GLY B 1 48 ? 3.754 -27.594 7.008 1 87.44 48 GLY B N 1
ATOM 3133 C CA . GLY B 1 48 ? 2.488 -27.266 7.645 1 87.44 48 GLY B CA 1
ATOM 3134 C C . GLY B 1 48 ? 1.325 -28.078 7.125 1 87.44 48 GLY B C 1
ATOM 3135 O O . GLY B 1 48 ? 1.471 -28.828 6.156 1 87.44 48 GLY B O 1
ATOM 3136 N N . HIS B 1 49 ? 0.119 -27.938 7.848 1 89.81 49 HIS B N 1
ATOM 3137 C CA . HIS B 1 49 ? -1.05 -28.734 7.477 1 89.81 49 HIS B CA 1
ATOM 3138 C C . HIS B 1 49 ? -2.291 -27.844 7.352 1 89.81 49 HIS B C 1
ATOM 3140 O O . HIS B 1 49 ? -3.357 -28.328 6.957 1 89.81 49 HIS B O 1
ATOM 3146 N N . ASP B 1 50 ? -2.086 -26.594 7.625 1 94 50 ASP B N 1
ATOM 3147 C CA . ASP B 1 50 ? -3.199 -25.656 7.504 1 94 50 ASP B CA 1
ATOM 3148 C C . ASP B 1 50 ? -3.582 -25.453 6.039 1 94 50 ASP B C 1
ATOM 3150 O O . ASP B 1 50 ? -2.711 -25.25 5.188 1 94 50 ASP B O 1
ATOM 3154 N N . ARG B 1 51 ? -4.863 -25.531 5.758 1 95.88 51 ARG B N 1
ATOM 3155 C CA . ARG B 1 51 ? -5.367 -25.469 4.387 1 95.88 51 ARG B CA 1
ATOM 3156 C C . ARG B 1 51 ? -4.898 -24.188 3.691 1 95.88 51 ARG B C 1
ATOM 3158 O O . ARG B 1 51 ? -4.434 -24.234 2.551 1 95.88 51 ARG B O 1
ATOM 3165 N N . ILE B 1 52 ? -5.047 -23.031 4.363 1 95.81 52 ILE B N 1
ATOM 3166 C CA . ILE B 1 52 ? -4.707 -21.75 3.768 1 95.81 52 ILE B CA 1
ATOM 3167 C C . ILE B 1 52 ? -3.201 -21.672 3.521 1 95.81 52 ILE B C 1
ATOM 3169 O O . ILE B 1 52 ? -2.758 -21.156 2.49 1 95.81 52 ILE B O 1
ATOM 3173 N N . GLN B 1 53 ? -2.426 -22.203 4.414 1 97.06 53 GLN B N 1
ATOM 3174 C CA . GLN B 1 53 ? -0.978 -22.25 4.238 1 97.06 53 GLN B CA 1
ATOM 3175 C C . GLN B 1 53 ? -0.605 -23.094 3.018 1 97.06 53 GLN B C 1
ATOM 3177 O O . GLN B 1 53 ? 0.202 -22.672 2.189 1 97.06 53 GLN B O 1
ATOM 3182 N N . LEU B 1 54 ? -1.218 -24.203 2.93 1 97.75 54 LEU B N 1
ATOM 3183 C CA . LEU B 1 54 ? -0.935 -25.109 1.818 1 97.75 54 LEU B CA 1
ATOM 3184 C C . LEU B 1 54 ? -1.343 -24.484 0.491 1 97.75 54 LEU B C 1
ATOM 3186 O O . LEU B 1 54 ? -0.622 -24.594 -0.503 1 97.75 54 LEU B O 1
ATOM 3190 N N . GLU B 1 55 ? -2.459 -23.844 0.463 1 97.44 55 GLU B N 1
ATOM 3191 C CA . GLU B 1 55 ? -2.906 -23.156 -0.745 1 97.44 55 GLU B CA 1
ATOM 3192 C C . GLU B 1 55 ? -1.914 -22.078 -1.16 1 97.44 55 GLU B C 1
ATOM 3194 O O . GLU B 1 55 ? -1.616 -21.922 -2.346 1 97.44 55 GLU B O 1
ATOM 3199 N N . SER B 1 56 ? -1.442 -21.344 -0.199 1 97.62 56 SER B N 1
ATOM 3200 C CA . SER B 1 56 ? -0.492 -20.266 -0.487 1 97.62 56 SER B CA 1
ATOM 3201 C C . SER B 1 56 ? 0.787 -20.812 -1.108 1 97.62 56 SER B C 1
ATOM 3203 O O . SER B 1 56 ? 1.318 -20.25 -2.061 1 97.62 56 SER B O 1
ATOM 3205 N N . LEU B 1 57 ? 1.265 -21.891 -0.567 1 97.94 57 LEU B N 1
ATOM 3206 C CA . LEU B 1 57 ? 2.438 -22.547 -1.136 1 97.94 57 LEU B CA 1
ATOM 3207 C C . LEU B 1 57 ? 2.154 -23.031 -2.555 1 97.94 57 LEU B C 1
ATOM 3209 O O . LEU B 1 57 ? 2.986 -22.859 -3.447 1 97.94 57 LEU B O 1
ATOM 3213 N N . LEU B 1 58 ? 1.008 -23.641 -2.711 1 98.19 58 LEU B N 1
ATOM 3214 C CA . LEU B 1 58 ? 0.635 -24.156 -4.027 1 98.19 58 LEU B CA 1
ATOM 3215 C C . LEU B 1 58 ? 0.575 -23.031 -5.051 1 98.19 58 LEU B C 1
ATOM 3217 O O . LEU B 1 58 ? 1.098 -23.172 -6.16 1 98.19 58 LEU B O 1
ATOM 3221 N N . ILE B 1 59 ? -0.037 -21.922 -4.684 1 97.75 59 ILE B N 1
ATOM 3222 C CA . ILE B 1 59 ? -0.143 -20.766 -5.562 1 97.75 59 ILE B CA 1
ATOM 3223 C C . ILE B 1 59 ? 1.252 -20.297 -5.969 1 97.75 59 ILE B C 1
ATOM 3225 O O . ILE B 1 59 ? 1.488 -19.969 -7.137 1 97.75 59 ILE B O 1
ATOM 3229 N N . PHE B 1 60 ? 2.135 -20.359 -5.051 1 97.38 60 PHE B N 1
ATOM 3230 C CA . PHE B 1 60 ? 3.512 -19.938 -5.309 1 97.38 60 PHE B CA 1
ATOM 3231 C C . PHE B 1 60 ? 4.137 -20.797 -6.398 1 97.38 60 PHE B C 1
ATOM 3233 O O . PHE B 1 60 ? 4.73 -20.281 -7.348 1 97.38 60 PHE B O 1
ATOM 3240 N N . TYR B 1 61 ? 4.02 -22.031 -6.285 1 97.62 61 TYR B N 1
ATOM 3241 C CA . TYR B 1 61 ? 4.68 -22.922 -7.23 1 97.62 61 TYR B CA 1
ATOM 3242 C C . TYR B 1 61 ? 3.949 -22.938 -8.57 1 97.62 61 TYR B C 1
ATOM 3244 O O . TYR B 1 61 ? 4.574 -23.078 -9.617 1 97.62 61 TYR B O 1
ATOM 3252 N N . ILE B 1 62 ? 2.611 -22.797 -8.539 1 97.06 62 ILE B N 1
ATOM 3253 C CA . ILE B 1 62 ? 1.878 -22.609 -9.789 1 97.06 62 ILE B CA 1
ATOM 3254 C C . ILE B 1 62 ? 2.4 -21.391 -10.531 1 97.06 62 ILE B C 1
ATOM 3256 O O . ILE B 1 62 ? 2.635 -21.438 -11.742 1 97.06 62 ILE B O 1
ATOM 3260 N N . HIS B 1 63 ? 2.594 -20.328 -9.758 1 95.5 63 HIS B N 1
ATOM 3261 C CA . HIS B 1 63 ? 3.082 -19.078 -10.336 1 95.5 63 HIS B CA 1
ATOM 3262 C C . HIS B 1 63 ? 4.465 -19.266 -10.953 1 95.5 63 HIS B C 1
ATOM 3264 O O . HIS B 1 63 ? 4.781 -18.641 -11.969 1 95.5 63 HIS B O 1
ATOM 3270 N N . GLN B 1 64 ? 5.293 -20.094 -10.375 1 95 64 GLN B N 1
ATOM 3271 C CA . GLN B 1 64 ? 6.609 -20.391 -10.93 1 95 64 GLN B CA 1
ATOM 3272 C C . GLN B 1 64 ? 6.496 -21.047 -12.297 1 95 64 GLN B C 1
ATOM 3274 O O . GLN B 1 64 ? 7.262 -20.734 -13.211 1 95 64 GLN B O 1
ATOM 3279 N N . ILE B 1 65 ? 5.57 -21.969 -12.414 1 95.44 65 ILE B N 1
ATOM 3280 C CA . ILE B 1 65 ? 5.332 -22.625 -13.695 1 95.44 65 ILE B CA 1
ATOM 3281 C C . ILE B 1 65 ? 4.828 -21.594 -14.711 1 95.44 65 ILE B C 1
ATOM 3283 O O . ILE B 1 65 ? 5.305 -21.562 -15.852 1 95.44 65 ILE B O 1
ATOM 3287 N N . GLU B 1 66 ? 3.934 -20.719 -14.305 1 93.56 66 GLU B N 1
ATOM 3288 C CA . GLU B 1 66 ? 3.35 -19.703 -15.18 1 93.56 66 GLU B CA 1
ATOM 3289 C C . GLU B 1 66 ? 4.41 -18.719 -15.664 1 93.56 66 GLU B C 1
ATOM 3291 O O . GLU B 1 66 ? 4.355 -18.25 -16.797 1 93.56 66 GLU B O 1
ATOM 3296 N N . LYS B 1 67 ? 5.285 -18.375 -14.766 1 92.88 67 LYS B N 1
ATOM 3297 C CA . LYS B 1 67 ? 6.371 -17.469 -15.148 1 92.88 67 LYS B CA 1
ATOM 3298 C C . LYS B 1 67 ? 7.141 -18.031 -16.344 1 92.88 67 LYS B C 1
ATOM 3300 O O . LYS B 1 67 ? 7.531 -17.266 -17.234 1 92.88 67 LYS B O 1
ATOM 3305 N N . GLY B 1 68 ? 7.305 -19.266 -16.391 1 92.75 68 GLY B N 1
ATOM 3306 C CA . GLY B 1 68 ? 7.977 -19.891 -17.516 1 92.75 68 GLY B CA 1
ATOM 3307 C C . GLY B 1 68 ? 7.262 -19.656 -18.828 1 92.75 68 GLY B C 1
ATOM 3308 O O . GLY B 1 68 ? 7.902 -19.547 -19.875 1 92.75 68 GLY B O 1
ATOM 3309 N N . PHE B 1 69 ? 5.922 -19.625 -18.766 1 93.44 69 PHE B N 1
ATOM 3310 C CA . PHE B 1 69 ? 5.125 -19.438 -19.969 1 93.44 69 PHE B CA 1
ATOM 3311 C C . PHE B 1 69 ? 5.324 -18.031 -20.531 1 93.44 69 PHE B C 1
ATOM 3313 O O . PHE B 1 69 ? 5.004 -17.781 -21.703 1 93.44 69 PHE B O 1
ATOM 3320 N N . SER B 1 70 ? 5.859 -17.062 -19.703 1 92.25 70 SER B N 1
ATOM 3321 C CA . SER B 1 70 ? 5.93 -15.656 -20.094 1 92.25 70 SER B CA 1
ATOM 3322 C C . SER B 1 70 ? 7.301 -15.312 -20.672 1 92.25 70 SER B C 1
ATOM 3324 O O . SER B 1 70 ? 7.535 -14.18 -21.094 1 92.25 70 SER B O 1
ATOM 3326 N N . PHE B 1 71 ? 8.195 -16.312 -20.734 1 91.5 71 PHE B N 1
ATOM 3327 C CA . PHE B 1 71 ? 9.508 -16.078 -21.312 1 91.5 71 PHE B CA 1
ATOM 3328 C C . PHE B 1 71 ? 9.398 -15.914 -22.828 1 91.5 71 PHE B C 1
ATOM 3330 O O . PHE B 1 71 ? 8.523 -16.5 -23.469 1 91.5 71 PHE B O 1
ATOM 3337 N N . ASP B 1 72 ? 10.312 -15.109 -23.328 1 89.75 72 ASP B N 1
ATOM 3338 C CA . ASP B 1 72 ? 10.359 -14.977 -24.781 1 89.75 72 ASP B CA 1
ATOM 3339 C C . ASP B 1 72 ? 10.672 -16.328 -25.438 1 89.75 72 ASP B C 1
ATOM 3341 O O . ASP B 1 72 ? 10.016 -16.703 -26.406 1 89.75 72 ASP B O 1
ATOM 3345 N N . LYS B 1 73 ? 11.617 -16.984 -24.906 1 90.44 73 LYS B N 1
ATOM 3346 C CA . LYS B 1 73 ? 11.953 -18.344 -25.328 1 90.44 73 LYS B CA 1
ATOM 3347 C C . LYS B 1 73 ? 11.633 -19.344 -24.219 1 90.44 73 LYS B C 1
ATOM 3349 O O . LYS B 1 73 ? 12.273 -19.344 -23.172 1 90.44 73 LYS B O 1
ATOM 3354 N N . TYR B 1 74 ? 10.695 -20.188 -24.594 1 92.5 74 TYR B N 1
ATOM 3355 C CA . TYR B 1 74 ? 10.297 -21.172 -23.609 1 92.5 74 TYR B CA 1
ATOM 3356 C C . TYR B 1 74 ? 11.43 -22.156 -23.328 1 92.5 74 TYR B C 1
ATOM 3358 O O . TYR B 1 74 ? 12.117 -22.594 -24.25 1 92.5 74 TYR B O 1
ATOM 3366 N N . GLN B 1 75 ? 11.625 -22.422 -22.031 1 92.19 75 GLN B N 1
ATOM 3367 C CA . GLN B 1 75 ? 12.68 -23.328 -21.609 1 92.19 75 GLN B CA 1
ATOM 3368 C C . GLN B 1 75 ? 12.117 -24.688 -21.219 1 92.19 75 GLN B C 1
ATOM 3370 O O . GLN B 1 75 ? 11.734 -24.891 -20.062 1 92.19 75 GLN B O 1
ATOM 3375 N N . TYR B 1 76 ? 12.195 -25.594 -22.141 1 94.69 76 TYR B N 1
ATOM 3376 C CA . TYR B 1 76 ? 11.664 -26.938 -21.922 1 94.69 76 TYR B CA 1
ATOM 3377 C C . TYR B 1 76 ? 12.422 -27.641 -20.797 1 94.69 76 TYR B C 1
ATOM 3379 O O . TYR B 1 76 ? 13.641 -27.531 -20.703 1 94.69 76 TYR B O 1
ATOM 3387 N N . GLY B 1 77 ? 11.695 -28.344 -20 1 92.38 77 GLY B N 1
ATOM 3388 C CA . GLY B 1 77 ? 12.312 -29.141 -18.938 1 92.38 77 GLY B CA 1
ATOM 3389 C C . GLY B 1 77 ? 12.523 -28.344 -17.656 1 92.38 77 GLY B C 1
ATOM 3390 O O . GLY B 1 77 ? 12.844 -28.922 -16.609 1 92.38 77 GLY B O 1
ATOM 3391 N N . ARG B 1 78 ? 12.383 -27.109 -17.688 1 91.5 78 ARG B N 1
ATOM 3392 C CA . ARG B 1 78 ? 12.5 -26.281 -16.484 1 91.5 78 ARG B CA 1
ATOM 3393 C C . ARG B 1 78 ? 11.289 -26.453 -15.578 1 91.5 78 ARG B C 1
ATOM 3395 O O . ARG B 1 78 ? 10.227 -26.891 -16.031 1 91.5 78 ARG B O 1
ATOM 3402 N N . GLY B 1 79 ? 11.484 -26.234 -14.289 1 94.75 79 GLY B N 1
ATOM 3403 C CA . GLY B 1 79 ? 10.367 -26.219 -13.352 1 94.75 79 GLY B CA 1
ATOM 3404 C C . GLY B 1 79 ? 10.172 -27.531 -12.633 1 94.75 79 GLY B C 1
ATOM 3405 O O . GLY B 1 79 ? 9.102 -27.797 -12.078 1 94.75 79 GLY B O 1
ATOM 3406 N N . LYS B 1 80 ? 11.117 -28.391 -12.656 1 96 80 LYS B N 1
ATOM 3407 C CA . LYS B 1 80 ? 10.992 -29.719 -12.047 1 96 80 LYS B CA 1
ATOM 3408 C C . LYS B 1 80 ? 10.742 -29.609 -10.539 1 96 80 LYS B C 1
ATOM 3410 O O . LYS B 1 80 ? 9.938 -30.359 -9.984 1 96 80 LYS B O 1
ATOM 3415 N N . ASN B 1 81 ? 11.484 -28.703 -9.945 1 96.75 81 ASN B N 1
ATOM 3416 C CA . ASN B 1 81 ? 11.266 -28.5 -8.516 1 96.75 81 ASN B CA 1
ATOM 3417 C C . ASN B 1 81 ? 9.844 -28.016 -8.227 1 96.75 81 ASN B C 1
ATOM 3419 O O . ASN B 1 81 ? 9.211 -28.484 -7.277 1 96.75 81 ASN B O 1
ATOM 3423 N N . ALA B 1 82 ? 9.391 -27.094 -9.016 1 97.69 82 ALA B N 1
ATOM 3424 C CA . ALA B 1 82 ? 8.023 -26.609 -8.867 1 97.69 82 ALA B CA 1
ATOM 3425 C C . ALA B 1 82 ? 7.016 -27.734 -9.055 1 97.69 82 ALA B C 1
ATOM 3427 O O . ALA B 1 82 ? 6.066 -27.875 -8.281 1 97.69 82 ALA B O 1
ATOM 3428 N N . LEU B 1 83 ? 7.223 -28.578 -10.055 1 98.19 83 LEU B N 1
ATOM 3429 C CA . LEU B 1 83 ? 6.332 -29.703 -10.336 1 98.19 83 LEU B CA 1
ATOM 3430 C C . LEU B 1 83 ? 6.262 -30.641 -9.141 1 98.19 83 LEU B C 1
ATOM 3432 O O . LEU B 1 83 ? 5.176 -31.062 -8.75 1 98.19 83 LEU B O 1
ATOM 3436 N N . GLN B 1 84 ? 7.367 -30.938 -8.586 1 98.12 84 GLN B N 1
ATOM 3437 C CA . GLN B 1 84 ? 7.426 -31.844 -7.441 1 98.12 84 GLN B CA 1
ATOM 3438 C C . GLN B 1 84 ? 6.66 -31.266 -6.254 1 98.12 84 GLN B C 1
ATOM 3440 O O . GLN B 1 84 ? 5.91 -31.984 -5.586 1 98.12 84 GLN B O 1
ATOM 3445 N N . ASN B 1 85 ? 6.895 -30.016 -5.996 1 98.12 85 ASN B N 1
ATOM 3446 C CA . ASN B 1 85 ? 6.207 -29.375 -4.883 1 98.12 85 ASN B CA 1
ATOM 3447 C C . ASN B 1 85 ? 4.703 -29.297 -5.129 1 98.12 85 ASN B C 1
ATOM 3449 O O . ASN B 1 85 ? 3.906 -29.484 -4.211 1 98.12 85 ASN B O 1
ATOM 3453 N N . ILE B 1 86 ? 4.316 -28.984 -6.367 1 98.56 86 ILE B N 1
ATOM 3454 C CA . ILE B 1 86 ? 2.898 -28.938 -6.707 1 98.56 86 ILE B CA 1
ATOM 3455 C C . ILE B 1 86 ? 2.246 -30.281 -6.445 1 98.56 86 ILE B C 1
ATOM 3457 O O . ILE B 1 86 ? 1.157 -30.359 -5.871 1 98.56 86 ILE B O 1
ATOM 3461 N N . ALA B 1 87 ? 2.912 -31.312 -6.816 1 98.25 87 ALA B N 1
ATOM 3462 C CA . ALA B 1 87 ? 2.379 -32.656 -6.617 1 98.25 87 ALA B CA 1
ATOM 3463 C C . ALA B 1 87 ? 2.189 -32.969 -5.133 1 98.25 87 ALA B C 1
ATOM 3465 O O . ALA B 1 87 ? 1.129 -33.438 -4.719 1 98.25 87 ALA B O 1
ATOM 3466 N N . ASP B 1 88 ? 3.178 -32.656 -4.383 1 97.69 88 ASP B N 1
ATOM 3467 C CA . ASP B 1 88 ? 3.125 -32.906 -2.947 1 97.69 88 ASP B CA 1
ATOM 3468 C C . ASP B 1 88 ? 2.016 -32.094 -2.289 1 97.69 88 ASP B C 1
ATOM 3470 O O . ASP B 1 88 ? 1.204 -32.625 -1.533 1 97.69 88 ASP B O 1
ATOM 3474 N N . LEU B 1 89 ? 1.962 -30.859 -2.58 1 98 89 LEU B N 1
ATOM 3475 C CA . LEU B 1 89 ? 1 -29.938 -1.97 1 98 89 LEU B CA 1
ATOM 3476 C C . LEU B 1 89 ? -0.424 -30.297 -2.383 1 98 89 LEU B C 1
ATOM 3478 O O . LEU B 1 89 ? -1.347 -30.234 -1.566 1 98 89 LEU B O 1
ATOM 3482 N N . SER B 1 90 ? -0.578 -30.641 -3.66 1 97.88 90 SER B N 1
ATOM 3483 C CA . SER B 1 90 ? -1.911 -31.016 -4.121 1 97.88 90 SER B CA 1
ATOM 3484 C C . SER B 1 90 ? -2.408 -32.281 -3.416 1 97.88 90 SER B C 1
ATOM 3486 O O . SER B 1 90 ? -3.59 -32.375 -3.086 1 97.88 90 SER B O 1
ATOM 3488 N N . ARG B 1 91 ? -1.555 -33.188 -3.178 1 96.56 91 ARG B N 1
ATOM 3489 C CA . ARG B 1 91 ? -1.916 -34.406 -2.438 1 96.56 91 ARG B CA 1
ATOM 3490 C C . ARG B 1 91 ? -2.348 -34.062 -1.015 1 96.56 91 ARG B C 1
ATOM 3492 O O . ARG B 1 91 ? -3.367 -34.562 -0.535 1 96.56 91 ARG B O 1
ATOM 3499 N N . ARG B 1 92 ? -1.603 -33.25 -0.367 1 96.81 92 ARG B N 1
ATOM 3500 C CA . ARG B 1 92 ? -1.896 -32.875 1.011 1 96.81 92 ARG B CA 1
ATOM 3501 C C . ARG B 1 92 ? -3.189 -32.062 1.093 1 96.81 92 ARG B C 1
ATOM 3503 O O . ARG B 1 92 ? -3.982 -32.25 2.02 1 96.81 92 ARG B O 1
ATOM 3510 N N . LEU B 1 93 ? -3.412 -31.219 0.132 1 97.62 93 LEU B N 1
ATOM 3511 C CA . LEU B 1 93 ? -4.633 -30.406 0.114 1 97.62 93 LEU B CA 1
ATOM 3512 C C . LEU B 1 93 ? -5.855 -31.297 -0.098 1 97.62 93 LEU B C 1
ATOM 3514 O O . LEU B 1 93 ? -6.914 -31.047 0.483 1 97.62 93 LEU B O 1
ATOM 3518 N N . LYS B 1 94 ? -5.707 -32.25 -0.91 1 96.12 94 LYS B N 1
ATOM 3519 C CA . LYS B 1 94 ? -6.797 -33.219 -1.129 1 96.12 94 LYS B CA 1
ATOM 3520 C C . LYS B 1 94 ? -7.223 -33.875 0.18 1 96.12 94 LYS B C 1
ATOM 3522 O O . LYS B 1 94 ? -8.398 -34.188 0.374 1 96.12 94 LYS B O 1
ATOM 3527 N N . GLU B 1 95 ? -6.34 -34.062 1.074 1 95.31 95 GLU B N 1
ATOM 3528 C CA . GLU B 1 95 ? -6.605 -34.719 2.352 1 95.31 95 GLU B CA 1
ATOM 3529 C C . GLU B 1 95 ? -7.301 -33.75 3.324 1 95.31 95 GLU B C 1
ATOM 3531 O O . GLU B 1 95 ? -8.156 -34.188 4.109 1 95.31 95 GLU B O 1
ATOM 3536 N N . VAL B 1 96 ? -6.984 -32.5 3.258 1 95.19 96 VAL B N 1
ATOM 3537 C CA . VAL B 1 96 ? -7.434 -31.594 4.324 1 95.19 96 VAL B CA 1
ATOM 3538 C C . VAL B 1 96 ? -8.594 -30.734 3.826 1 95.19 96 VAL B C 1
ATOM 3540 O O . VAL B 1 96 ? -9.289 -30.109 4.625 1 95.19 96 VAL B O 1
ATOM 3543 N N . ASP B 1 97 ? -8.805 -30.625 2.547 1 96 97 ASP B N 1
ATOM 3544 C CA . ASP B 1 97 ? -9.859 -29.812 1.968 1 96 97 ASP B CA 1
ATOM 3545 C C . ASP B 1 97 ? -10.984 -30.672 1.398 1 96 97 ASP B C 1
ATOM 3547 O O . ASP B 1 97 ? -10.867 -31.188 0.286 1 96 97 ASP B O 1
ATOM 3551 N N . PRO B 1 98 ? -12.086 -30.734 2.035 1 95.25 98 PRO B N 1
ATOM 3552 C CA . PRO B 1 98 ? -13.188 -31.547 1.543 1 95.25 98 PRO B CA 1
ATOM 3553 C C . PRO B 1 98 ? -13.758 -31.047 0.218 1 95.25 98 PRO B C 1
ATOM 3555 O O . PRO B 1 98 ? -14.453 -31.781 -0.485 1 95.25 98 PRO B O 1
ATOM 3558 N N . THR B 1 99 ? -13.445 -29.828 -0.145 1 95.19 99 THR B N 1
ATOM 3559 C CA . THR B 1 99 ? -13.961 -29.25 -1.381 1 95.19 99 THR B CA 1
ATOM 3560 C C . THR B 1 99 ? -12.852 -29.109 -2.422 1 95.19 99 THR B C 1
ATOM 3562 O O . THR B 1 99 ? -12.914 -28.25 -3.293 1 95.19 99 THR B O 1
ATOM 3565 N N . TRP B 1 100 ? -11.875 -29.906 -2.283 1 95.94 100 TRP B N 1
ATOM 3566 C CA . TRP B 1 100 ? -10.695 -29.812 -3.137 1 95.94 100 TRP B CA 1
ATOM 3567 C C . TRP B 1 100 ? -11.078 -29.906 -4.609 1 95.94 100 TRP B C 1
ATOM 3569 O O . TRP B 1 100 ? -10.516 -29.219 -5.457 1 95.94 100 TRP B O 1
ATOM 3579 N N . ALA B 1 101 ? -12.055 -30.703 -4.98 1 94.62 101 ALA B N 1
ATOM 3580 C CA . ALA B 1 101 ? -12.445 -30.969 -6.363 1 94.62 101 ALA B CA 1
ATOM 3581 C C . ALA B 1 101 ? -12.883 -29.688 -7.059 1 94.62 101 ALA B C 1
ATOM 3583 O O . ALA B 1 101 ? -12.688 -29.531 -8.266 1 94.62 101 ALA B O 1
ATOM 3584 N N . VAL B 1 102 ? -13.438 -28.766 -6.277 1 94.56 102 VAL B N 1
ATOM 3585 C CA . VAL B 1 102 ? -13.969 -27.547 -6.879 1 94.56 102 VAL B CA 1
ATOM 3586 C C . VAL B 1 102 ? -13.164 -26.344 -6.391 1 94.56 102 VAL B C 1
ATOM 3588 O O . VAL B 1 102 ? -13.594 -25.203 -6.562 1 94.56 102 VAL B O 1
ATOM 3591 N N . ASN B 1 103 ? -12.062 -26.562 -5.781 1 95.75 103 ASN B N 1
ATOM 3592 C CA . ASN B 1 103 ? -11.188 -25.5 -5.293 1 95.75 103 ASN B CA 1
ATOM 3593 C C . ASN B 1 103 ? -10.594 -24.688 -6.441 1 95.75 103 ASN B C 1
ATOM 3595 O O . ASN B 1 103 ? -10 -25.25 -7.359 1 95.75 103 ASN B O 1
ATOM 3599 N N . PRO B 1 104 ? -10.758 -23.391 -6.316 1 95.25 104 PRO B N 1
ATOM 3600 C CA . PRO B 1 104 ? -10.266 -22.547 -7.41 1 95.25 104 PRO B CA 1
ATOM 3601 C C . PRO B 1 104 ? -8.75 -22.672 -7.605 1 95.25 104 PRO B C 1
ATOM 3603 O O . PRO B 1 104 ? -8.258 -22.531 -8.727 1 95.25 104 PRO B O 1
ATOM 3606 N N . VAL B 1 105 ? -8.008 -22.891 -6.582 1 96.88 105 VAL B N 1
ATOM 3607 C CA . VAL B 1 105 ? -6.559 -23.047 -6.707 1 96.88 105 VAL B CA 1
ATOM 3608 C C . VAL B 1 105 ? -6.242 -24.328 -7.48 1 96.88 105 VAL B C 1
ATOM 3610 O O . VAL B 1 105 ? -5.312 -24.359 -8.289 1 96.88 105 VAL B O 1
ATOM 3613 N N . ARG B 1 106 ? -6.988 -25.375 -7.211 1 97.44 106 ARG B N 1
ATOM 3614 C CA . ARG B 1 106 ? -6.832 -26.609 -7.977 1 97.44 106 ARG B CA 1
ATOM 3615 C C . ARG B 1 106 ? -7.102 -26.375 -9.461 1 97.44 106 ARG B C 1
ATOM 3617 O O . ARG B 1 106 ? -6.383 -26.891 -10.312 1 97.44 106 ARG B O 1
ATOM 3624 N N . ALA B 1 107 ? -8.164 -25.656 -9.703 1 95.75 107 ALA B N 1
ATOM 3625 C CA . ALA B 1 107 ? -8.508 -25.375 -11.086 1 95.75 107 ALA B CA 1
ATOM 3626 C C . ALA B 1 107 ? -7.355 -24.672 -11.805 1 95.75 107 ALA B C 1
ATOM 3628 O O . ALA B 1 107 ? -7.035 -24.984 -12.945 1 95.75 107 ALA B O 1
ATOM 3629 N N . ASP B 1 108 ? -6.766 -23.719 -11.141 1 95.62 108 ASP B N 1
ATOM 3630 C CA . ASP B 1 108 ? -5.625 -23 -11.703 1 95.62 108 ASP B CA 1
ATOM 3631 C C . ASP B 1 108 ? -4.438 -23.938 -11.906 1 95.62 108 ASP B C 1
ATOM 3633 O O . ASP B 1 108 ? -3.74 -23.859 -12.922 1 95.62 108 ASP B O 1
ATOM 3637 N N . MET B 1 109 ? -4.195 -24.797 -10.945 1 97.38 109 MET B N 1
ATOM 3638 C CA . MET B 1 109 ? -3.117 -25.781 -11.016 1 97.38 109 MET B CA 1
ATOM 3639 C C . MET B 1 109 ? -3.264 -26.672 -12.25 1 97.38 109 MET B C 1
ATOM 3641 O O . MET B 1 109 ? -2.32 -26.812 -13.023 1 97.38 109 MET B O 1
ATOM 3645 N N . VAL B 1 110 ? -4.445 -27.156 -12.414 1 97.44 110 VAL B N 1
ATOM 3646 C CA . VAL B 1 110 ? -4.719 -28.094 -13.508 1 97.44 110 VAL B CA 1
ATOM 3647 C C . VAL B 1 110 ? -4.543 -27.375 -14.844 1 97.44 110 VAL B C 1
ATOM 3649 O O . VAL B 1 110 ? -3.971 -27.938 -15.789 1 97.44 110 VAL B O 1
ATOM 3652 N N . LEU B 1 111 ? -4.969 -26.188 -14.906 1 96.31 111 LEU B N 1
ATOM 3653 C CA . LEU B 1 111 ? -4.832 -25.406 -16.141 1 96.31 111 LEU B CA 1
ATOM 3654 C C . LEU B 1 111 ? -3.363 -25.156 -16.453 1 96.31 111 LEU B C 1
ATOM 3656 O O . LEU B 1 111 ? -2.941 -25.312 -17.609 1 96.31 111 LEU B O 1
ATOM 3660 N N . ALA B 1 112 ? -2.6 -24.734 -15.5 1 96.31 112 ALA B N 1
ATOM 3661 C CA . ALA B 1 112 ? -1.178 -24.469 -15.695 1 96.31 112 ALA B CA 1
ATOM 3662 C C . ALA B 1 112 ? -0.43 -25.734 -16.109 1 96.31 112 ALA B C 1
ATOM 3664 O O . ALA B 1 112 ? 0.377 -25.719 -17.031 1 96.31 112 ALA B O 1
ATOM 3665 N N . LEU B 1 113 ? -0.743 -26.828 -15.453 1 97.69 113 LEU B N 1
ATOM 3666 C CA . LEU B 1 113 ? -0.082 -28.094 -15.766 1 97.69 113 LEU B CA 1
ATOM 3667 C C . LEU B 1 113 ? -0.502 -28.609 -17.141 1 97.69 113 LEU B C 1
ATOM 3669 O O . LEU B 1 113 ? 0.293 -29.234 -17.844 1 97.69 113 LEU B O 1
ATOM 3673 N N . GLY B 1 114 ? -1.754 -28.344 -17.438 1 97.69 114 GLY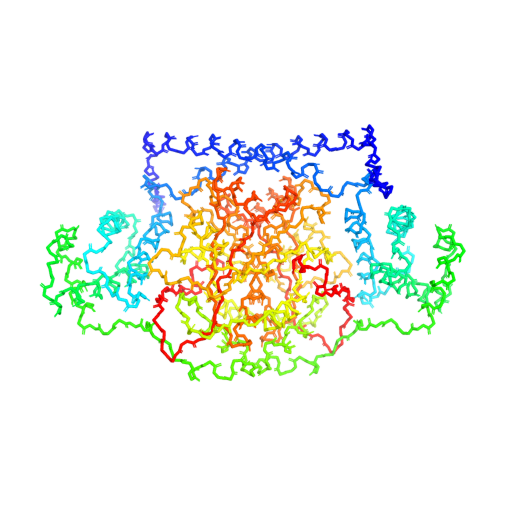 B N 1
ATOM 3674 C CA . GLY B 1 114 ? -2.193 -28.672 -18.781 1 97.69 114 GLY B CA 1
ATOM 3675 C C . GLY B 1 114 ? -1.395 -27.953 -19.859 1 97.69 114 GLY B C 1
ATOM 3676 O O . GLY B 1 114 ? -0.992 -28.562 -20.859 1 97.69 114 GLY B O 1
ATOM 3677 N N . GLU B 1 115 ? -1.188 -26.703 -19.656 1 96.12 115 GLU B N 1
ATOM 3678 C CA . GLU B 1 115 ? -0.393 -25.922 -20.609 1 96.12 115 GLU B CA 1
ATOM 3679 C C . GLU B 1 115 ? 1.05 -26.422 -20.641 1 96.12 115 GLU B C 1
ATOM 3681 O O . GLU B 1 115 ? 1.654 -26.5 -21.719 1 96.12 115 GLU B O 1
ATOM 3686 N N . TYR B 1 116 ? 1.603 -26.719 -19.484 1 97 116 TYR B N 1
ATOM 3687 C CA . TYR B 1 116 ? 2.941 -27.281 -19.406 1 97 116 TYR B CA 1
ATOM 3688 C C . TYR B 1 116 ? 3.037 -28.547 -20.25 1 97 116 TYR B C 1
ATOM 3690 O O . TYR B 1 116 ? 3.957 -28.703 -21.062 1 97 116 TYR B O 1
ATOM 3698 N N . ARG B 1 117 ? 2.111 -29.469 -20.125 1 97.25 117 ARG B N 1
ATOM 3699 C CA . ARG B 1 117 ? 2.055 -30.719 -20.875 1 97.25 117 ARG B CA 1
ATOM 3700 C C . ARG B 1 117 ? 1.921 -30.438 -22.359 1 97.25 117 ARG B C 1
ATOM 3702 O O . ARG B 1 117 ? 2.639 -31.031 -23.172 1 97.25 117 ARG B O 1
ATOM 3709 N N . ARG B 1 118 ? 1.002 -29.641 -22.703 1 96.62 118 ARG B N 1
ATOM 3710 C CA . ARG B 1 118 ? 0.749 -29.328 -24.109 1 96.62 118 ARG B CA 1
ATOM 3711 C C . ARG B 1 118 ? 2.023 -28.875 -24.812 1 96.62 118 ARG B C 1
ATOM 3713 O O . ARG B 1 118 ? 2.379 -29.391 -25.875 1 96.62 118 ARG B O 1
ATOM 3720 N N . ARG B 1 119 ? 2.703 -27.922 -24.219 1 95.31 119 ARG B N 1
ATOM 3721 C CA . ARG B 1 119 ? 3.918 -27.375 -24.812 1 95.31 119 ARG B CA 1
ATOM 3722 C C . ARG B 1 119 ? 4.977 -28.453 -25 1 95.31 119 ARG B C 1
ATOM 3724 O O . ARG B 1 119 ? 5.617 -28.531 -26.047 1 95.31 119 ARG B O 1
ATOM 3731 N N . HIS B 1 120 ? 5.152 -29.25 -24.016 1 96.88 120 HIS B N 1
ATOM 3732 C CA . HIS B 1 120 ? 6.184 -30.281 -24.078 1 96.88 120 HIS B CA 1
ATOM 3733 C C . HIS B 1 120 ? 5.828 -31.359 -25.094 1 96.88 120 HIS B C 1
ATOM 3735 O O . HIS B 1 120 ? 6.672 -31.766 -25.891 1 96.88 120 HIS B O 1
ATOM 3741 N N . VAL B 1 121 ? 4.625 -31.766 -25.094 1 96.62 121 VAL B N 1
ATOM 3742 C CA . VAL B 1 121 ? 4.18 -32.812 -26 1 96.62 121 VAL B CA 1
ATOM 3743 C C . VAL B 1 121 ? 4.277 -32.344 -27.438 1 96.62 121 VAL B C 1
ATOM 3745 O O . VAL B 1 121 ? 4.797 -33.031 -28.312 1 96.62 121 VAL B O 1
ATOM 3748 N N . GLU B 1 122 ? 3.797 -31.172 -27.703 1 95.88 122 GLU B N 1
ATOM 3749 C CA . GLU B 1 122 ? 3.812 -30.609 -29.062 1 95.88 122 GLU B CA 1
ATOM 3750 C C . GLU B 1 122 ? 5.242 -30.453 -29.578 1 95.88 122 GLU B C 1
ATOM 3752 O O . GLU B 1 122 ? 5.488 -30.578 -30.766 1 95.88 122 GLU B O 1
ATOM 3757 N N . ALA B 1 123 ? 6.137 -30.219 -28.688 1 96.56 123 ALA B N 1
ATOM 3758 C CA . ALA B 1 123 ? 7.531 -30.016 -29.078 1 96.56 123 ALA B CA 1
ATOM 3759 C C . ALA B 1 123 ? 8.289 -31.344 -29.078 1 96.56 123 ALA B C 1
ATOM 3761 O O . ALA B 1 123 ? 9.492 -31.375 -29.359 1 96.56 123 ALA B O 1
ATOM 3762 N N . GLY B 1 124 ? 7.648 -32.406 -28.688 1 96.62 124 GLY B N 1
ATOM 3763 C CA . GLY B 1 124 ? 8.289 -33.719 -28.656 1 96.62 124 GLY B CA 1
ATOM 3764 C C . GLY B 1 124 ? 9.203 -33.906 -27.453 1 96.62 124 GLY B C 1
ATOM 3765 O O . GLY B 1 124 ? 10.156 -34.688 -27.516 1 96.62 124 GLY B O 1
ATOM 3766 N N . MET B 1 125 ? 8.992 -33.125 -26.484 1 95.44 125 MET B N 1
ATOM 3767 C CA . MET B 1 125 ? 9.797 -33.219 -25.266 1 95.44 125 MET B CA 1
ATOM 3768 C C . MET B 1 125 ? 9.234 -34.25 -24.312 1 95.44 125 MET B C 1
ATOM 3770 O O . MET B 1 125 ? 8.023 -34.5 -24.297 1 95.44 125 MET B O 1
ATOM 3774 N N . ASP B 1 126 ? 10.07 -34.812 -23.484 1 93.88 126 ASP B N 1
ATOM 3775 C CA . ASP B 1 126 ? 9.703 -35.875 -22.516 1 93.88 126 ASP B CA 1
ATOM 3776 C C . ASP B 1 126 ? 8.859 -35.281 -21.375 1 93.88 126 ASP B C 1
ATOM 3778 O O . ASP B 1 126 ? 9.258 -34.281 -20.75 1 93.88 126 ASP B O 1
ATOM 3782 N N . ILE B 1 127 ? 7.746 -35.875 -21.062 1 94.69 127 ILE B N 1
ATOM 3783 C CA . ILE B 1 127 ? 6.867 -35.406 -20 1 94.69 127 ILE B CA 1
ATOM 3784 C C . ILE B 1 127 ? 6.738 -36.469 -18.906 1 94.69 127 ILE B C 1
ATOM 3786 O O . ILE B 1 127 ? 5.883 -36.344 -18.031 1 94.69 127 ILE B O 1
ATOM 3790 N N . THR B 1 128 ? 7.457 -37.531 -18.922 1 96.06 128 THR B N 1
ATOM 3791 C CA . THR B 1 128 ? 7.367 -38.688 -18 1 96.06 128 THR B CA 1
ATOM 3792 C C . THR B 1 128 ? 7.52 -38.219 -16.562 1 96.06 128 THR B C 1
ATOM 3794 O O . THR B 1 128 ? 6.801 -38.688 -15.672 1 96.06 128 THR B O 1
ATOM 3797 N N . TYR B 1 129 ? 8.477 -37.344 -16.344 1 96.25 129 TYR B N 1
ATOM 3798 C CA . TYR B 1 129 ? 8.711 -36.844 -14.992 1 96.25 129 TYR B CA 1
ATOM 3799 C C . TYR B 1 129 ? 7.434 -36.281 -14.391 1 96.25 129 TYR B C 1
ATOM 3801 O O . TYR B 1 129 ? 7.055 -36.625 -13.273 1 96.25 129 TYR B O 1
ATOM 3809 N N . MET B 1 130 ? 6.758 -35.406 -15.141 1 96.5 130 MET B N 1
ATOM 3810 C CA . MET B 1 130 ? 5.527 -34.812 -14.656 1 96.5 130 MET B CA 1
ATOM 3811 C C . MET B 1 130 ? 4.43 -35.844 -14.461 1 96.5 130 MET B C 1
ATOM 3813 O O . MET B 1 130 ? 3.748 -35.844 -13.438 1 96.5 130 MET B O 1
ATOM 3817 N N . THR B 1 131 ? 4.301 -36.75 -15.414 1 96.25 131 THR B N 1
ATOM 3818 C CA . THR B 1 131 ? 3.223 -37.719 -15.398 1 96.25 131 THR B CA 1
ATOM 3819 C C . THR B 1 131 ? 3.348 -38.656 -14.188 1 96.25 131 THR B C 1
ATOM 3821 O O . THR B 1 131 ? 2.342 -39.062 -13.609 1 96.25 131 THR B O 1
ATOM 3824 N N . GLU B 1 132 ? 4.508 -38.906 -13.781 1 97.56 132 GLU B N 1
ATOM 3825 C CA . GLU B 1 132 ? 4.742 -39.844 -12.688 1 97.56 132 GLU B CA 1
ATOM 3826 C C . GLU B 1 132 ? 4.496 -39.188 -11.336 1 97.56 132 GLU B C 1
ATOM 3828 O O . GLU B 1 132 ? 4.309 -39.875 -10.328 1 97.56 132 GLU B O 1
ATOM 3833 N N . LEU B 1 133 ? 4.508 -37.938 -11.305 1 97.88 133 LEU B N 1
ATOM 3834 C CA . LEU B 1 133 ? 4.379 -37.188 -10.047 1 97.88 133 LEU B CA 1
ATOM 3835 C C . LEU B 1 133 ? 2.932 -37.188 -9.57 1 97.88 133 LEU B C 1
ATOM 3837 O O . LEU B 1 133 ? 2.674 -37.125 -8.367 1 97.88 133 LEU B O 1
ATOM 3841 N N . PHE B 1 134 ? 1.978 -37.312 -10.508 1 97.69 134 PHE B N 1
ATOM 3842 C CA . PHE B 1 134 ? 0.576 -37.125 -10.148 1 97.69 134 PHE B CA 1
ATOM 3843 C C . PHE B 1 134 ? -0.196 -38.406 -10.273 1 97.69 134 PHE B C 1
ATOM 3845 O O . PHE B 1 134 ? 0.173 -39.281 -11.062 1 97.69 134 PHE B O 1
ATOM 3852 N N . ASP B 1 135 ? -1.239 -38.531 -9.523 1 95.88 135 ASP B N 1
ATOM 3853 C CA . ASP B 1 135 ? -2.074 -39.75 -9.594 1 95.88 135 ASP B CA 1
ATOM 3854 C C . ASP B 1 135 ? -2.877 -39.781 -10.891 1 95.88 135 ASP B C 1
ATOM 3856 O O . ASP B 1 135 ? -2.918 -38.781 -11.633 1 95.88 135 ASP B O 1
ATOM 3860 N N . SER B 1 136 ? -3.572 -40.875 -11.125 1 96.38 136 SER B N 1
ATOM 3861 C CA . SER B 1 136 ? -4.258 -41.125 -12.391 1 96.38 136 SER B CA 1
ATOM 3862 C C . SER B 1 136 ? -5.375 -40.094 -12.617 1 96.38 136 SER B C 1
ATOM 3864 O O . SER B 1 136 ? -5.539 -39.594 -13.727 1 96.38 136 SER B O 1
ATOM 3866 N N . SER B 1 137 ? -6.113 -39.812 -11.617 1 95.94 137 SER B N 1
ATOM 3867 C CA . SER B 1 137 ? -7.227 -38.875 -11.75 1 95.94 137 SER B CA 1
ATOM 3868 C C . SER B 1 137 ? -6.738 -37.469 -12.102 1 95.94 137 SER B C 1
ATOM 3870 O O . SER B 1 137 ? -7.316 -36.812 -12.961 1 95.94 137 SER B O 1
ATOM 3872 N N . THR B 1 138 ? -5.699 -37.062 -11.406 1 97.06 138 THR B N 1
ATOM 3873 C CA . THR B 1 138 ? -5.125 -35.75 -11.672 1 97.06 138 THR B CA 1
ATOM 3874 C C . THR B 1 138 ? -4.543 -35.688 -13.078 1 97.06 138 THR B C 1
ATOM 3876 O O . THR B 1 138 ? -4.691 -34.688 -13.781 1 97.06 138 THR B O 1
ATOM 3879 N N . ASN B 1 139 ? -3.914 -36.75 -13.523 1 97.5 139 ASN B N 1
ATOM 3880 C CA . ASN B 1 139 ? -3.346 -36.812 -14.859 1 97.5 139 ASN B CA 1
ATOM 3881 C C . ASN B 1 139 ? -4.426 -36.688 -15.938 1 97.5 139 ASN B C 1
ATOM 3883 O O . ASN B 1 139 ? -4.199 -36.094 -16.984 1 97.5 139 ASN B O 1
ATOM 3887 N N . VAL B 1 140 ? -5.535 -37.281 -15.695 1 97.88 140 VAL B N 1
ATOM 3888 C CA . VAL B 1 140 ? -6.652 -37.188 -16.625 1 97.88 140 VAL B CA 1
ATOM 3889 C C . VAL B 1 140 ? -7.086 -35.719 -16.75 1 97.88 140 VAL B C 1
ATOM 3891 O O . VAL B 1 140 ? -7.297 -35.219 -17.859 1 97.88 140 VAL B O 1
ATOM 3894 N N . ASP B 1 141 ? -7.207 -35.062 -15.602 1 97.62 141 ASP B N 1
ATOM 3895 C CA . ASP B 1 141 ? -7.594 -33.656 -15.594 1 97.62 141 ASP B CA 1
ATOM 3896 C C . ASP B 1 141 ? -6.574 -32.812 -16.344 1 97.62 141 ASP B C 1
ATOM 3898 O O . ASP B 1 141 ? -6.941 -31.906 -17.094 1 97.62 141 ASP B O 1
ATOM 3902 N N . ILE B 1 142 ? -5.316 -33.062 -16.141 1 98 142 ILE B N 1
ATOM 3903 C CA . ILE B 1 142 ? -4.238 -32.344 -16.797 1 98 142 ILE B CA 1
ATOM 3904 C C . ILE B 1 142 ? -4.312 -32.562 -18.297 1 98 142 ILE B C 1
ATOM 3906 O O . ILE B 1 142 ? -4.148 -31.625 -19.078 1 98 142 ILE B O 1
ATOM 3910 N N . ASP B 1 143 ? -4.574 -33.75 -18.703 1 97.44 143 ASP B N 1
ATOM 3911 C CA . ASP B 1 143 ? -4.688 -34.094 -20.109 1 97.44 143 ASP B CA 1
ATOM 3912 C C . ASP B 1 143 ? -5.852 -33.344 -20.766 1 97.44 143 ASP B C 1
ATOM 3914 O O . ASP B 1 143 ? -5.715 -32.812 -21.859 1 97.44 143 ASP B O 1
ATOM 3918 N N . ILE B 1 144 ? -6.941 -33.375 -20.094 1 97.62 144 ILE B N 1
ATOM 3919 C CA . ILE B 1 144 ? -8.109 -32.656 -20.594 1 97.62 144 ILE B CA 1
ATOM 3920 C C . ILE B 1 144 ? -7.789 -31.172 -20.734 1 97.62 144 ILE B C 1
ATOM 3922 O O . ILE B 1 144 ? -8.094 -30.562 -21.766 1 97.62 144 ILE B O 1
ATOM 3926 N N . ALA B 1 145 ? -7.148 -30.594 -19.75 1 96.75 145 ALA B N 1
ATOM 3927 C CA . ALA B 1 145 ? -6.789 -29.188 -19.766 1 96.75 145 ALA B CA 1
ATOM 3928 C C . ALA B 1 145 ? -5.801 -28.875 -20.891 1 96.75 145 ALA B C 1
ATOM 3930 O O . ALA B 1 145 ? -5.82 -27.781 -21.453 1 96.75 145 ALA B O 1
ATOM 3931 N N . SER B 1 146 ? -4.957 -29.797 -21.203 1 96.62 146 SER B N 1
ATOM 3932 C CA . SER B 1 146 ? -3.922 -29.594 -22.203 1 96.62 146 SER B CA 1
ATOM 3933 C C . SER B 1 146 ? -4.527 -29.438 -23.594 1 96.62 146 SER B C 1
ATOM 3935 O O . SER B 1 146 ? -3.857 -28.969 -24.516 1 96.62 146 SER B O 1
ATOM 3937 N N . LYS B 1 147 ? -5.734 -29.828 -23.766 1 95.69 147 LYS B N 1
ATOM 3938 C CA . LYS B 1 147 ? -6.406 -29.781 -25.062 1 95.69 147 LYS B CA 1
ATOM 3939 C C . LYS B 1 147 ? -7.16 -28.469 -25.234 1 95.69 147 LYS B C 1
ATOM 3941 O O . LYS B 1 147 ? -7.695 -28.188 -26.312 1 95.69 147 LYS B O 1
ATOM 3946 N N . LYS B 1 148 ? -7.137 -27.688 -24.172 1 91.31 148 LYS B N 1
ATOM 3947 C CA . LYS B 1 148 ? -7.777 -26.375 -24.219 1 91.31 148 LYS B CA 1
ATOM 3948 C C . LYS B 1 148 ? -6.742 -25.25 -24.281 1 91.31 148 LYS B C 1
ATOM 3950 O O . LYS B 1 148 ? -5.594 -25.438 -23.875 1 91.31 148 LYS B O 1
ATOM 3955 N N . GLU B 1 149 ? -7.215 -24.188 -24.812 1 86.56 149 GLU B N 1
ATOM 3956 C CA . GLU B 1 149 ? -6.332 -23.031 -24.859 1 86.56 149 GLU B CA 1
ATOM 3957 C C . GLU B 1 149 ? -6.086 -22.469 -23.453 1 86.56 149 GLU B C 1
ATOM 3959 O O . GLU B 1 149 ? -7.016 -22.344 -22.656 1 86.56 149 GLU B O 1
ATOM 3964 N N . TYR B 1 150 ? -4.852 -22.297 -23.156 1 88.69 150 TYR B N 1
ATOM 3965 C CA . TYR B 1 150 ? -4.5 -21.641 -21.906 1 88.69 150 TYR B CA 1
ATOM 3966 C C . TYR B 1 150 ? -4.891 -20.172 -21.938 1 88.69 150 TYR B C 1
ATOM 3968 O O . TYR B 1 150 ? -4.469 -19.422 -22.828 1 88.69 150 TYR B O 1
ATOM 3976 N N . PRO B 1 151 ? -5.695 -19.734 -21.078 1 80.81 151 PRO B N 1
ATOM 3977 C CA . PRO B 1 151 ? -6.254 -18.375 -21.156 1 80.81 151 PRO B CA 1
ATOM 3978 C C . PRO B 1 151 ? -5.242 -17.297 -20.781 1 80.81 151 PRO B C 1
ATOM 3980 O O . PRO B 1 151 ? -4.535 -17.438 -19.781 1 80.81 151 PRO B O 1
ATOM 3983 N N . ASN B 1 152 ? -5.336 -16.141 -21.578 1 63.06 152 ASN B N 1
ATOM 3984 C CA . ASN B 1 152 ? -4.91 -14.789 -21.25 1 63.06 152 ASN B CA 1
ATOM 3985 C C . ASN B 1 152 ? -3.418 -14.727 -20.938 1 63.06 152 ASN B C 1
ATOM 3987 O O . ASN B 1 152 ? -3.002 -14.062 -19.984 1 63.06 152 ASN B O 1
ATOM 3991 N N . ILE B 1 153 ? -2.732 -15.188 -21.953 1 76.75 153 ILE B N 1
ATOM 3992 C CA . ILE B 1 153 ? -1.312 -15.141 -21.625 1 76.75 153 ILE B CA 1
ATOM 3993 C C . ILE B 1 153 ? -0.604 -14.141 -22.547 1 76.75 153 ILE B C 1
ATOM 3995 O O . ILE B 1 153 ? 0.616 -13.977 -22.469 1 76.75 153 ILE B O 1
ATOM 3999 N N . GLU B 1 154 ? -1.482 -13.414 -23.281 1 88.38 154 GLU B N 1
ATOM 4000 C CA . GLU B 1 154 ? -0.839 -12.445 -24.172 1 88.38 154 GLU B CA 1
ATOM 4001 C C . GLU B 1 154 ? -1.604 -11.125 -24.188 1 88.38 154 GLU B C 1
ATOM 4003 O O . GLU B 1 154 ? -2.836 -11.117 -24.188 1 88.38 154 GLU B O 1
ATOM 4008 N N . ILE B 1 155 ? -0.785 -10.023 -24.281 1 92 155 ILE B N 1
ATOM 4009 C CA . ILE B 1 155 ? -1.382 -8.695 -24.359 1 92 155 ILE B CA 1
ATOM 4010 C C . ILE B 1 155 ? -0.775 -7.934 -25.547 1 92 155 ILE B C 1
ATOM 4012 O O . ILE B 1 155 ? 0.414 -8.078 -25.828 1 92 155 ILE B O 1
ATOM 4016 N N . SER B 1 156 ? -1.635 -7.18 -26.203 1 94.62 156 SER B N 1
ATOM 4017 C CA . SER B 1 156 ? -1.206 -6.348 -27.328 1 94.62 156 SER B CA 1
ATOM 4018 C C . SER B 1 156 ? -1.072 -4.887 -26.922 1 94.62 156 SER B C 1
ATOM 4020 O O . SER B 1 156 ? -1.863 -4.391 -26.109 1 94.62 156 SER B O 1
ATOM 4022 N N . ILE B 1 157 ? -0.179 -4.219 -27.547 1 95.94 157 ILE B N 1
ATOM 4023 C CA . ILE B 1 157 ? 0.008 -2.795 -27.297 1 95.94 157 ILE B CA 1
ATOM 4024 C C . ILE B 1 157 ? -1.262 -2.033 -27.656 1 95.94 157 ILE B C 1
ATOM 4026 O O . ILE B 1 157 ? -1.542 -0.969 -27.109 1 95.94 157 ILE B O 1
ATOM 4030 N N . ASP B 1 158 ? -2.039 -2.498 -28.531 1 96.25 158 ASP B N 1
ATOM 4031 C CA . ASP B 1 158 ? -3.264 -1.847 -28.984 1 96.25 158 ASP B CA 1
ATOM 4032 C C . ASP B 1 158 ? -4.277 -1.732 -27.844 1 96.25 158 ASP B C 1
ATOM 4034 O O . ASP B 1 158 ? -5.066 -0.786 -27.797 1 96.25 158 ASP B O 1
ATOM 4038 N N . GLU B 1 159 ? -4.195 -2.652 -26.922 1 95.25 159 GLU B N 1
ATOM 4039 C CA . GLU B 1 159 ? -5.098 -2.656 -25.766 1 95.25 159 GLU B CA 1
ATOM 4040 C C . GLU B 1 159 ? -4.707 -1.588 -24.75 1 95.25 159 GLU B C 1
ATOM 4042 O O . GLU B 1 159 ? -5.457 -1.312 -23.812 1 95.25 159 GLU B O 1
ATOM 4047 N N . LYS B 1 160 ? -3.559 -0.967 -25.016 1 97.44 160 LYS B N 1
ATOM 4048 C CA . LYS B 1 160 ? -3.01 -0.033 -24.031 1 97.44 160 LYS B CA 1
ATOM 4049 C C . LYS B 1 160 ? -2.988 1.391 -24.578 1 97.44 160 LYS B C 1
ATOM 4051 O O . LYS B 1 160 ? -2.631 2.33 -23.859 1 97.44 160 LYS B O 1
ATOM 4056 N N . LYS B 1 161 ? -3.398 1.633 -25.781 1 97.06 161 LYS B N 1
ATOM 4057 C CA . LYS B 1 161 ? -3.209 2.887 -26.516 1 97.06 161 LYS B CA 1
ATOM 4058 C C . LYS B 1 161 ? -3.984 4.023 -25.859 1 97.06 161 LYS B C 1
ATOM 4060 O O . LYS B 1 161 ? -3.562 5.18 -25.906 1 97.06 161 LYS B O 1
ATOM 4065 N N . ASP B 1 162 ? -5.078 3.701 -25.25 1 98.06 162 ASP B N 1
ATOM 4066 C CA . ASP B 1 162 ? -5.914 4.754 -24.688 1 98.06 162 ASP B CA 1
ATOM 4067 C C . ASP B 1 162 ? -5.926 4.676 -23.156 1 98.06 162 ASP B C 1
ATOM 4069 O O . ASP B 1 162 ? -6.863 5.148 -22.516 1 98.06 162 ASP B O 1
ATOM 4073 N N . ASN B 1 163 ? -4.883 4.102 -22.547 1 98.5 163 ASN B N 1
ATOM 4074 C CA . ASN B 1 163 ? -4.809 3.924 -21.109 1 98.5 163 ASN B CA 1
ATOM 4075 C C . ASN B 1 163 ? -4.848 5.262 -20.375 1 98.5 163 ASN B C 1
ATOM 4077 O O . ASN B 1 163 ? -5.195 5.316 -19.188 1 98.5 163 ASN B O 1
ATOM 4081 N N . ASP B 1 164 ? -4.516 6.344 -21.016 1 98.19 164 ASP B N 1
ATOM 4082 C CA . ASP B 1 164 ? -4.504 7.66 -20.375 1 98.19 164 ASP B CA 1
ATOM 4083 C C . ASP B 1 164 ? -5.91 8.242 -20.297 1 98.19 164 ASP B C 1
ATOM 4085 O O . ASP B 1 164 ? -6.129 9.258 -19.625 1 98.19 164 ASP B O 1
ATOM 4089 N N . SER B 1 165 ? -6.906 7.559 -20.906 1 98.19 165 SER B N 1
ATOM 4090 C CA . SER B 1 165 ? -8.227 8.18 -20.969 1 98.19 165 SER B CA 1
ATOM 4091 C C . SER B 1 165 ? -9.312 7.227 -20.484 1 98.19 165 SER B C 1
ATOM 4093 O O . SER B 1 165 ? -10.445 7.645 -20.234 1 98.19 165 SER B O 1
ATOM 4095 N N . VAL B 1 166 ? -8.992 5.977 -20.297 1 98.25 166 VAL B N 1
ATOM 4096 C CA . VAL B 1 166 ? -10.008 4.996 -19.938 1 98.25 166 VAL B CA 1
ATOM 4097 C C . VAL B 1 166 ? -10.367 5.152 -18.453 1 98.25 166 VAL B C 1
ATOM 4099 O O . VAL B 1 166 ? -9.641 5.793 -17.688 1 98.25 166 VAL B O 1
ATOM 4102 N N . SER B 1 167 ? -11.5 4.535 -18.062 1 98.62 167 SER B N 1
ATOM 4103 C CA . SER B 1 167 ? -11.945 4.543 -16.672 1 98.62 167 SER B CA 1
ATOM 4104 C C . SER B 1 167 ? -10.984 3.762 -15.781 1 98.62 167 SER B C 1
ATOM 4106 O O . SER B 1 167 ? -10.188 2.961 -16.281 1 98.62 167 SER B O 1
ATOM 4108 N N . PHE B 1 168 ? -11.094 4.004 -14.539 1 98.75 168 PHE B N 1
ATOM 4109 C CA . PHE B 1 168 ? -10.258 3.271 -13.594 1 98.75 168 PHE B CA 1
ATOM 4110 C C . PHE B 1 168 ? -10.539 1.775 -13.672 1 98.75 168 PHE B C 1
ATOM 4112 O O . PHE B 1 168 ? -9.617 0.961 -13.594 1 98.75 168 PHE B O 1
ATOM 4119 N N . ARG B 1 169 ? -11.789 1.396 -13.742 1 98.25 169 ARG B N 1
ATOM 4120 C CA . ARG B 1 169 ? -12.148 -0.013 -13.867 1 98.25 169 ARG B CA 1
ATOM 4121 C C . ARG B 1 169 ? -11.391 -0.668 -15.023 1 98.25 169 ARG B C 1
ATOM 4123 O O . ARG B 1 169 ? -10.758 -1.711 -14.844 1 98.25 169 ARG B O 1
ATOM 4130 N N . ASP B 1 170 ? -11.453 -0.025 -16.156 1 98.12 170 ASP B N 1
ATOM 4131 C CA . ASP B 1 170 ? -10.789 -0.572 -17.328 1 98.12 170 ASP B CA 1
ATOM 4132 C C . ASP B 1 170 ? -9.273 -0.597 -17.156 1 98.12 170 ASP B C 1
ATOM 4134 O O . ASP B 1 170 ? -8.609 -1.57 -17.516 1 98.12 170 ASP B O 1
ATOM 4138 N N . LEU B 1 171 ? -8.711 0.499 -16.594 1 98.56 171 LEU B N 1
ATOM 4139 C CA . LEU B 1 171 ? -7.273 0.564 -16.344 1 98.56 171 LEU B CA 1
ATOM 4140 C C . LEU B 1 171 ? -6.824 -0.577 -15.438 1 98.56 171 LEU B C 1
ATOM 4142 O O . LEU B 1 171 ? -5.789 -1.2 -15.688 1 98.56 171 LEU B O 1
ATOM 4146 N N . GLY B 1 172 ? -7.633 -0.797 -14.398 1 97.31 172 GLY B N 1
ATOM 4147 C CA . GLY B 1 172 ? -7.34 -1.887 -13.477 1 97.31 172 GLY B CA 1
ATOM 4148 C C . GLY B 1 172 ? -7.336 -3.248 -14.148 1 97.31 172 GLY B C 1
ATOM 4149 O O . GLY B 1 172 ? -6.492 -4.094 -13.844 1 97.31 172 GLY B O 1
ATOM 4150 N N . GLU B 1 173 ? -8.211 -3.477 -15.016 1 95 173 GLU B N 1
ATOM 4151 C CA . GLU B 1 173 ? -8.305 -4.746 -15.734 1 95 173 GLU B CA 1
ATOM 4152 C C . GLU B 1 173 ? -7.145 -4.91 -16.719 1 95 173 GLU B C 1
ATOM 4154 O O . GLU B 1 173 ? -6.691 -6.027 -16.969 1 95 173 GLU B O 1
ATOM 4159 N N . ARG B 1 174 ? -6.676 -3.824 -17.188 1 95.56 174 ARG B N 1
ATOM 4160 C CA . ARG B 1 174 ? -5.645 -3.852 -18.219 1 95.56 174 ARG B CA 1
ATOM 4161 C C . ARG B 1 174 ? -4.254 -3.932 -17.609 1 95.56 174 ARG B C 1
ATOM 4163 O O . ARG B 1 174 ? -3.291 -4.301 -18.281 1 95.56 174 ARG B O 1
ATOM 4170 N N . ARG B 1 175 ? -4.152 -3.52 -16.359 1 96.94 175 ARG B N 1
ATOM 4171 C CA . ARG B 1 175 ? -2.828 -3.523 -15.742 1 96.94 175 ARG B CA 1
ATOM 4172 C C . ARG B 1 175 ? -2.393 -4.941 -15.391 1 96.94 175 ARG B C 1
ATOM 4174 O O . ARG B 1 175 ? -3.076 -5.637 -14.633 1 96.94 175 ARG B O 1
ATOM 4181 N N . HIS B 1 176 ? -1.26 -5.34 -15.859 1 95.62 176 HIS B N 1
ATOM 4182 C CA . HIS B 1 176 ? -0.599 -6.605 -15.562 1 95.62 176 HIS B CA 1
ATOM 4183 C C . HIS B 1 176 ? 0.88 -6.395 -15.258 1 95.62 176 HIS B C 1
ATOM 4185 O O . HIS B 1 176 ? 1.457 -5.371 -15.633 1 95.62 176 HIS B O 1
ATOM 4191 N N . ALA B 1 177 ? 1.412 -7.305 -14.508 1 96.06 177 ALA B N 1
ATOM 4192 C CA . ALA B 1 177 ? 2.867 -7.316 -14.383 1 96.06 177 ALA B CA 1
ATOM 4193 C C . ALA B 1 177 ? 3.523 -7.773 -15.688 1 96.06 177 ALA B C 1
ATOM 4195 O O . ALA B 1 177 ? 3.324 -8.906 -16.125 1 96.06 177 ALA B O 1
ATOM 4196 N N . ILE B 1 178 ? 4.234 -6.891 -16.281 1 96.19 178 ILE B N 1
ATOM 4197 C CA . ILE B 1 178 ? 4.887 -7.172 -17.562 1 96.19 178 ILE B CA 1
ATOM 4198 C C . ILE B 1 178 ? 6.402 -7.137 -17.375 1 96.19 178 ILE B C 1
ATOM 4200 O O . ILE B 1 178 ? 6.957 -6.137 -16.906 1 96.19 178 ILE B O 1
ATOM 4204 N N . ARG B 1 179 ? 7.066 -8.203 -17.812 1 95.38 179 ARG B N 1
ATOM 4205 C CA . ARG B 1 179 ? 8.5 -8.32 -17.562 1 95.38 179 ARG B CA 1
ATOM 4206 C C . ARG B 1 179 ? 9.297 -8.227 -18.844 1 95.38 179 ARG B C 1
ATOM 4208 O O . ARG B 1 179 ? 10.531 -8.328 -18.828 1 95.38 179 ARG B O 1
ATOM 4215 N N . SER B 1 180 ? 8.633 -8.102 -19.953 1 95.31 180 SER B N 1
ATOM 4216 C CA . SER B 1 180 ? 9.273 -7.957 -21.25 1 95.31 180 SER B CA 1
ATOM 4217 C C . SER B 1 180 ? 8.93 -6.613 -21.891 1 95.31 180 SER B C 1
ATOM 4219 O O . SER B 1 180 ? 7.762 -6.227 -21.938 1 95.31 180 SER B O 1
ATOM 4221 N N . TYR B 1 181 ? 9.938 -5.914 -22.391 1 97.25 181 TYR B N 1
ATOM 4222 C CA . TYR B 1 181 ? 9.766 -4.539 -22.859 1 97.25 181 TYR B CA 1
ATOM 4223 C C . TYR B 1 181 ? 10.344 -4.359 -24.25 1 97.25 181 TYR B C 1
ATOM 4225 O O . TYR B 1 181 ? 11.164 -5.164 -24.703 1 97.25 181 TYR B O 1
ATOM 4233 N N . SER B 1 182 ? 9.867 -3.346 -24.953 1 96.31 182 SER B N 1
ATOM 4234 C CA . SER B 1 182 ? 10.484 -2.984 -26.234 1 96.31 182 SER B CA 1
ATOM 4235 C C . SER B 1 182 ? 11.906 -2.459 -26.031 1 96.31 182 SER B C 1
ATOM 4237 O O . SER B 1 182 ? 12.32 -2.201 -24.891 1 96.31 182 SER B O 1
ATOM 4239 N N . ASP B 1 183 ? 12.578 -2.232 -27.125 1 93.69 183 ASP B N 1
ATOM 4240 C CA . ASP B 1 183 ? 13.953 -1.749 -27.047 1 93.69 183 ASP B CA 1
ATOM 4241 C C . ASP B 1 183 ? 13.992 -0.233 -26.875 1 93.69 183 ASP B C 1
ATOM 4243 O O . ASP B 1 183 ? 15.062 0.343 -26.672 1 93.69 183 ASP B O 1
ATOM 4247 N N . GLU B 1 184 ? 12.891 0.395 -26.891 1 94.88 184 GLU B N 1
ATOM 4248 C CA . GLU B 1 184 ? 12.836 1.844 -26.719 1 94.88 184 GLU B CA 1
ATOM 4249 C C . GLU B 1 184 ? 13.266 2.25 -25.312 1 94.88 184 GLU B C 1
ATOM 4251 O O . GLU B 1 184 ? 12.766 1.706 -24.312 1 94.88 184 GLU B O 1
ATOM 4256 N N . PRO B 1 185 ? 14.234 3.145 -25.297 1 95.5 185 PRO B N 1
ATOM 4257 C CA . PRO B 1 185 ? 14.617 3.611 -23.969 1 95.5 185 PRO B CA 1
ATOM 4258 C C . PRO B 1 185 ? 13.492 4.371 -23.266 1 95.5 185 PRO B C 1
ATOM 4260 O O . PRO B 1 185 ? 12.633 4.953 -23.922 1 95.5 185 PRO B O 1
ATOM 4263 N N . VAL B 1 186 ? 13.539 4.32 -21.969 1 97.44 186 VAL B N 1
ATOM 4264 C CA . VAL B 1 186 ? 12.586 5.09 -21.172 1 97.44 186 VAL B CA 1
ATOM 4265 C C . VAL B 1 186 ? 13.211 6.422 -20.766 1 97.44 186 VAL B C 1
ATOM 4267 O O . VAL B 1 186 ? 14.289 6.453 -20.172 1 97.44 186 VAL B O 1
ATOM 4270 N N . ARG B 1 187 ? 12.523 7.441 -21.047 1 96.94 187 ARG B N 1
ATOM 4271 C CA . ARG B 1 187 ? 13.023 8.758 -20.672 1 96.94 187 ARG B CA 1
ATOM 4272 C C . ARG B 1 187 ? 12.68 9.078 -19.219 1 96.94 187 ARG B C 1
ATOM 4274 O O . ARG B 1 187 ? 11.609 8.711 -18.734 1 96.94 187 ARG B O 1
ATOM 4281 N N . ARG B 1 188 ? 13.594 9.812 -18.672 1 96.19 188 ARG B N 1
ATOM 4282 C CA . ARG B 1 188 ? 13.391 10.188 -17.281 1 96.19 188 ARG B CA 1
ATOM 4283 C C . ARG B 1 188 ? 12.109 10.992 -17.109 1 96.19 188 ARG B C 1
ATOM 4285 O O . ARG B 1 188 ? 11.391 10.828 -16.125 1 96.19 188 ARG B O 1
ATOM 4292 N N . ASP B 1 189 ? 11.844 11.898 -17.984 1 97.25 189 ASP B N 1
ATOM 4293 C CA . ASP B 1 189 ? 10.672 12.758 -17.875 1 97.25 189 ASP B CA 1
ATOM 4294 C C . ASP B 1 189 ? 9.383 11.93 -17.906 1 97.25 189 ASP B C 1
ATOM 4296 O O . ASP B 1 189 ? 8.383 12.312 -17.297 1 97.25 189 ASP B O 1
ATOM 4300 N N . GLU B 1 190 ? 9.344 10.781 -18.609 1 97.56 190 GLU B N 1
ATOM 4301 C CA . GLU B 1 190 ? 8.195 9.883 -18.609 1 97.56 190 GLU B CA 1
ATOM 4302 C C . GLU B 1 190 ? 7.953 9.305 -17.219 1 97.56 190 GLU B C 1
ATOM 4304 O O . GLU B 1 190 ? 6.809 9.219 -16.766 1 97.56 190 GLU B O 1
ATOM 4309 N N . LEU B 1 191 ? 9.055 8.984 -16.625 1 98.5 191 LEU B N 1
ATOM 4310 C CA . LEU B 1 191 ? 8.961 8.43 -15.281 1 98.5 191 LEU B CA 1
ATOM 4311 C C . LEU B 1 191 ? 8.547 9.5 -14.281 1 98.5 191 LEU B C 1
ATOM 4313 O O . LEU B 1 191 ? 7.723 9.25 -13.398 1 98.5 191 LEU B O 1
ATOM 4317 N N . GLU B 1 192 ? 9.062 10.695 -14.422 1 98.38 192 GLU B N 1
ATOM 4318 C CA . GLU B 1 192 ? 8.719 11.797 -13.531 1 98.38 192 GLU B CA 1
ATOM 4319 C C . GLU B 1 192 ? 7.238 12.156 -13.641 1 98.38 192 GLU B C 1
ATOM 4321 O O . GLU B 1 192 ? 6.605 12.508 -12.641 1 98.38 192 GLU B O 1
ATOM 4326 N N . LYS B 1 193 ? 6.742 12.07 -14.82 1 98.06 193 LYS B N 1
ATOM 4327 C CA . LYS B 1 193 ? 5.316 12.32 -15.023 1 98.06 193 LYS B CA 1
ATOM 4328 C C . LYS B 1 193 ? 4.469 11.336 -14.227 1 98.06 193 LYS B C 1
ATOM 4330 O O . LYS B 1 193 ? 3.492 11.727 -13.578 1 98.06 193 LYS B O 1
ATOM 4335 N N . ALA B 1 194 ? 4.809 10.094 -14.258 1 98.62 194 ALA B N 1
ATOM 4336 C CA . ALA B 1 194 ? 4.078 9.07 -13.516 1 98.62 194 ALA B CA 1
ATOM 4337 C C . ALA B 1 194 ? 4.207 9.281 -12.008 1 98.62 194 ALA B C 1
ATOM 4339 O O . ALA B 1 194 ? 3.234 9.133 -11.266 1 98.62 194 ALA B O 1
ATOM 4340 N N . ILE B 1 195 ? 5.402 9.633 -11.547 1 98.56 195 ILE B N 1
ATOM 4341 C CA . ILE B 1 195 ? 5.629 9.883 -10.125 1 98.56 195 ILE B CA 1
ATOM 4342 C C . ILE B 1 195 ? 4.812 11.094 -9.68 1 98.56 195 ILE B C 1
ATOM 4344 O O . ILE B 1 195 ? 4.18 11.062 -8.617 1 98.56 195 ILE B O 1
ATOM 4348 N N . ALA B 1 196 ? 4.797 12.117 -10.484 1 97.69 196 ALA B N 1
ATOM 4349 C CA . ALA B 1 196 ? 4.02 13.312 -10.164 1 97.69 196 ALA B CA 1
ATOM 4350 C C . ALA B 1 196 ? 2.537 12.984 -10.023 1 97.69 196 ALA B C 1
ATOM 4352 O O . ALA B 1 196 ? 1.866 13.492 -9.117 1 97.69 196 ALA B O 1
ATOM 4353 N N . MET B 1 197 ? 2.055 12.109 -10.875 1 97.38 197 MET B N 1
ATOM 4354 C CA . MET B 1 197 ? 0.655 11.695 -10.844 1 97.38 197 MET B CA 1
ATOM 4355 C C . MET B 1 197 ? 0.348 10.906 -9.578 1 97.38 197 MET B C 1
ATOM 4357 O O . MET B 1 197 ? -0.816 10.742 -9.203 1 97.38 197 MET B O 1
ATOM 4361 N N . SER B 1 198 ? 1.369 10.445 -8.859 1 98 198 SER B N 1
ATOM 4362 C CA . SER B 1 198 ? 1.191 9.609 -7.68 1 98 198 SER B CA 1
ATOM 4363 C C . SER B 1 198 ? 1.297 10.43 -6.398 1 98 198 SER B C 1
ATOM 4365 O O . SER B 1 198 ? 1.104 9.898 -5.301 1 98 198 SER B O 1
ATOM 4367 N N . LEU B 1 199 ? 1.515 11.719 -6.492 1 96.5 199 LEU B N 1
ATOM 4368 C CA . LEU B 1 199 ? 1.818 12.562 -5.344 1 96.5 199 LEU B CA 1
ATOM 4369 C C . LEU B 1 199 ? 0.594 12.727 -4.449 1 96.5 199 LEU B C 1
ATOM 4371 O O . LEU B 1 199 ? 0.723 13.047 -3.266 1 96.5 199 LEU B O 1
ATOM 4375 N N . ARG B 1 200 ? -0.555 12.469 -4.973 1 94.94 200 ARG B N 1
ATOM 4376 C CA . ARG B 1 200 ? -1.774 12.688 -4.203 1 94.94 200 ARG B CA 1
ATOM 4377 C C . ARG B 1 200 ? -2.115 11.469 -3.357 1 94.94 200 ARG B C 1
ATOM 4379 O O . ARG B 1 200 ? -3.143 11.445 -2.678 1 94.94 200 ARG B O 1
ATOM 4386 N N . THR B 1 201 ? -1.247 10.445 -3.398 1 98.06 201 THR B N 1
ATOM 4387 C CA . THR B 1 201 ? -1.468 9.258 -2.578 1 98.06 201 THR B CA 1
ATOM 4388 C C . THR B 1 201 ? -1.606 9.641 -1.105 1 98.06 201 THR B C 1
ATOM 4390 O O . THR B 1 201 ? -0.841 10.461 -0.596 1 98.06 201 THR B O 1
ATOM 4393 N N . PRO B 1 202 ? -2.613 9.102 -0.414 1 97.81 202 PRO B N 1
ATOM 4394 C CA . PRO B 1 202 ? -2.729 9.406 1.014 1 97.81 202 PRO B CA 1
ATOM 4395 C C . PRO B 1 202 ? -1.588 8.812 1.838 1 97.81 202 PRO B C 1
ATOM 4397 O O . PRO B 1 202 ? -0.96 7.832 1.417 1 97.81 202 PRO B O 1
ATOM 4400 N N . SER B 1 203 ? -1.254 9.406 2.885 1 97.75 203 SER B N 1
ATOM 4401 C CA . SER B 1 203 ? -0.346 8.953 3.932 1 97.75 203 SER B CA 1
ATOM 4402 C C . SER B 1 203 ? -0.815 9.406 5.309 1 97.75 203 SER B C 1
ATOM 4404 O O . SER B 1 203 ? -1.605 10.352 5.422 1 97.75 203 SER B O 1
ATOM 4406 N N . VAL B 1 204 ? -0.419 8.711 6.312 1 96.94 204 VAL B N 1
ATOM 4407 C CA . VAL B 1 204 ? -0.88 9.008 7.664 1 96.94 204 VAL B CA 1
ATOM 4408 C C . VAL B 1 204 ? -0.568 10.469 8 1 96.94 204 VAL B C 1
ATOM 4410 O O . VAL B 1 204 ? 0.583 10.898 7.91 1 96.94 204 VAL B O 1
ATOM 4413 N N . CYS B 1 205 ? -1.646 11.219 8.258 1 94.88 205 CYS B N 1
ATOM 4414 C CA . CYS B 1 205 ? -1.593 12.617 8.672 1 94.88 205 CYS B CA 1
ATOM 4415 C C . CYS B 1 205 ? -0.847 13.461 7.641 1 94.88 205 CYS B C 1
ATOM 4417 O O . CYS B 1 205 ? -0.202 14.445 7.992 1 94.88 205 CYS B O 1
ATOM 4419 N N . ASN B 1 206 ? -0.747 12.969 6.422 1 95.38 206 ASN B N 1
ATOM 4420 C CA . ASN B 1 206 ? -0.172 13.672 5.281 1 95.38 206 ASN B CA 1
ATOM 4421 C C . ASN B 1 206 ? 1.339 13.836 5.426 1 95.38 206 ASN B C 1
ATOM 4423 O O . ASN B 1 206 ? 1.912 14.812 4.93 1 95.38 206 ASN B O 1
ATOM 4427 N N . ARG B 1 207 ? 1.982 12.93 6.051 1 96.38 207 ARG B N 1
ATOM 4428 C CA . ARG B 1 207 ? 3.402 13.109 6.344 1 96.38 207 ARG B CA 1
ATOM 4429 C C . ARG B 1 207 ? 4.266 12.617 5.188 1 96.38 207 ARG B C 1
ATOM 4431 O O . ARG B 1 207 ? 5.484 12.797 5.195 1 96.38 207 ARG B O 1
ATOM 4438 N N . GLN B 1 208 ? 3.73 11.984 4.188 1 97.25 208 GLN B N 1
ATOM 4439 C CA . GLN B 1 208 ? 4.312 11.719 2.877 1 97.25 208 GLN B CA 1
ATOM 4440 C C . GLN B 1 208 ? 5.691 11.078 3.012 1 97.25 208 GLN B C 1
ATOM 4442 O O . GLN B 1 208 ? 6.688 11.625 2.535 1 97.25 208 GLN B O 1
ATOM 4447 N N . PRO B 1 209 ? 5.777 9.844 3.568 1 98.44 209 PRO B N 1
ATOM 4448 C CA . PRO B 1 209 ? 7.059 9.188 3.85 1 98.44 209 PRO B CA 1
ATOM 4449 C C . PRO B 1 209 ? 7.715 8.617 2.596 1 98.44 209 PRO B C 1
ATOM 4451 O O . PRO B 1 209 ? 8.891 8.234 2.631 1 98.44 209 PRO B O 1
ATOM 4454 N N . ALA B 1 210 ? 7.027 8.492 1.496 1 98.5 210 ALA B N 1
ATOM 4455 C CA . ALA B 1 210 ? 7.543 7.805 0.312 1 98.5 210 ALA B CA 1
ATOM 4456 C C . ALA B 1 210 ? 8.766 8.523 -0.251 1 98.5 210 ALA B C 1
ATOM 4458 O O . ALA B 1 210 ? 8.789 9.758 -0.314 1 98.5 210 ALA B O 1
ATOM 4459 N N . ARG B 1 211 ? 9.766 7.797 -0.62 1 98.69 211 ARG B N 1
ATOM 4460 C CA . ARG B 1 211 ? 10.922 8.234 -1.396 1 98.69 211 ARG B CA 1
ATOM 4461 C C . ARG B 1 211 ? 11.086 7.383 -2.65 1 98.69 211 ARG B C 1
ATOM 4463 O O . ARG B 1 211 ? 10.836 6.176 -2.629 1 98.69 211 ARG B O 1
ATOM 4470 N N . VAL B 1 212 ? 11.508 8.031 -3.719 1 98.81 212 VAL B N 1
ATOM 4471 C CA . VAL B 1 212 ? 11.617 7.344 -5.004 1 98.81 212 VAL B CA 1
ATOM 4472 C C . VAL B 1 212 ? 13.008 7.574 -5.594 1 98.81 212 VAL B C 1
ATOM 4474 O O . VAL B 1 212 ? 13.547 8.68 -5.512 1 98.81 212 VAL B O 1
ATOM 4477 N N . ARG B 1 213 ? 13.586 6.566 -6.125 1 98.75 213 ARG B N 1
ATOM 4478 C CA . ARG B 1 213 ? 14.812 6.641 -6.902 1 98.75 213 ARG B CA 1
ATOM 4479 C C . ARG B 1 213 ? 14.641 5.988 -8.273 1 98.75 213 ARG B C 1
ATOM 4481 O O . ARG B 1 213 ? 14.008 4.938 -8.383 1 98.75 213 ARG B O 1
ATOM 4488 N N . ILE B 1 214 ? 15.195 6.645 -9.281 1 98.56 214 ILE B N 1
ATOM 4489 C CA . ILE B 1 214 ? 15.148 6.148 -10.656 1 98.56 214 ILE B CA 1
ATOM 4490 C C . ILE B 1 214 ? 16.547 5.688 -11.078 1 98.56 214 ILE B C 1
ATOM 4492 O O . ILE B 1 214 ? 17.531 6.402 -10.875 1 98.56 214 ILE B O 1
ATOM 4496 N N . PHE B 1 215 ? 16.609 4.527 -11.609 1 98.12 215 PHE B N 1
ATOM 4497 C CA . PHE B 1 215 ? 17.844 3.998 -12.164 1 98.12 215 PHE B CA 1
ATOM 4498 C C . PHE B 1 215 ? 17.688 3.658 -13.641 1 98.12 215 PHE B C 1
ATOM 4500 O O . PHE B 1 215 ? 16.75 2.938 -14.016 1 98.12 215 PHE B O 1
ATOM 4507 N N . THR B 1 216 ? 18.625 4.152 -14.508 1 96.25 216 THR B N 1
ATOM 4508 C CA . THR B 1 216 ? 18.609 3.846 -15.938 1 96.25 216 THR B CA 1
ATOM 4509 C C . THR B 1 216 ? 19.953 3.305 -16.391 1 96.25 216 THR B C 1
ATOM 4511 O O . THR B 1 216 ? 20.125 2.939 -17.547 1 96.25 216 THR B O 1
ATOM 4514 N N . ASP B 1 217 ? 20.875 3.262 -15.445 1 96 217 ASP B N 1
ATOM 4515 C CA . ASP B 1 217 ? 22.172 2.666 -15.742 1 96 217 ASP B CA 1
ATOM 4516 C C . ASP B 1 217 ? 22.078 1.143 -15.773 1 96 217 ASP B C 1
ATOM 4518 O O . ASP B 1 217 ? 21.734 0.514 -14.773 1 96 217 ASP B O 1
ATOM 4522 N N . LYS B 1 218 ? 22.5 0.576 -16.891 1 96.25 218 LYS B N 1
ATOM 4523 C CA . LYS B 1 218 ? 22.344 -0.857 -17.125 1 96.25 218 LYS B CA 1
ATOM 4524 C C . LYS B 1 218 ? 23.125 -1.672 -16.094 1 96.25 218 LYS B C 1
ATOM 4526 O O . LYS B 1 218 ? 22.625 -2.689 -15.602 1 96.25 218 LYS B O 1
ATOM 4531 N N . GLN B 1 219 ? 24.266 -1.302 -15.773 1 97.31 219 GLN B N 1
ATOM 4532 C CA . GLN B 1 219 ? 25.109 -2.047 -14.836 1 97.31 219 GLN B CA 1
ATOM 4533 C C . GLN B 1 219 ? 24.516 -2.025 -13.43 1 97.31 219 GLN B C 1
ATOM 4535 O O . GLN B 1 219 ? 24.484 -3.049 -12.742 1 97.31 219 GLN B O 1
ATOM 4540 N N . GLN B 1 220 ? 24.047 -0.865 -13.008 1 97.38 220 GLN B N 1
ATOM 4541 C CA . GLN B 1 220 ? 23.422 -0.732 -11.695 1 97.38 220 GLN B CA 1
ATOM 4542 C C . GLN B 1 220 ? 22.156 -1.574 -11.602 1 97.38 220 GLN B C 1
ATOM 4544 O O . GLN B 1 220 ? 21.922 -2.242 -10.594 1 97.38 220 GLN B O 1
ATOM 4549 N N . ILE B 1 221 ? 21.406 -1.537 -12.672 1 98.06 221 ILE B N 1
ATOM 4550 C CA . ILE B 1 221 ? 20.156 -2.297 -12.711 1 98.06 221 ILE B CA 1
ATOM 4551 C C . ILE B 1 221 ? 20.469 -3.791 -12.648 1 98.06 221 ILE B C 1
ATOM 4553 O O . ILE B 1 221 ? 19.828 -4.531 -11.898 1 98.06 221 ILE B O 1
ATOM 4557 N N . GLN B 1 222 ? 21.422 -4.219 -13.398 1 98.19 222 GLN B N 1
ATOM 4558 C CA . GLN B 1 222 ? 21.812 -5.625 -13.414 1 98.19 222 GLN B CA 1
ATOM 4559 C C . GLN B 1 222 ? 22.219 -6.105 -12.023 1 98.19 222 GLN B C 1
ATOM 4561 O O . GLN B 1 222 ? 21.766 -7.164 -11.57 1 98.19 222 GLN B O 1
ATOM 4566 N N . LYS B 1 223 ? 23.062 -5.355 -11.367 1 98.31 223 LYS B N 1
ATOM 4567 C CA . LYS B 1 223 ? 23.516 -5.727 -10.031 1 98.31 223 LYS B CA 1
ATOM 4568 C C . LYS B 1 223 ? 22.359 -5.742 -9.031 1 98.31 223 LYS B C 1
ATOM 4570 O O . LYS B 1 223 ? 22.25 -6.664 -8.227 1 98.31 223 LYS B O 1
ATOM 4575 N N . ALA B 1 224 ? 21.516 -4.711 -9.055 1 98.62 224 ALA B N 1
ATOM 4576 C CA . ALA B 1 224 ? 20.375 -4.621 -8.148 1 98.62 224 ALA B CA 1
ATOM 4577 C C . ALA B 1 224 ? 19.438 -5.812 -8.32 1 98.62 224 ALA B C 1
ATOM 4579 O O . ALA B 1 224 ? 19.016 -6.426 -7.336 1 98.62 224 ALA B O 1
ATOM 4580 N N . LEU B 1 225 ? 19.172 -6.195 -9.578 1 98.31 225 LEU B N 1
ATOM 4581 C CA . LEU B 1 225 ? 18.203 -7.262 -9.859 1 98.31 225 LEU B CA 1
ATOM 4582 C C . LEU B 1 225 ? 18.812 -8.625 -9.578 1 98.31 225 LEU B C 1
ATOM 4584 O O . LEU B 1 225 ? 18.109 -9.578 -9.242 1 98.31 225 LEU B O 1
ATOM 4588 N N . LYS B 1 226 ? 20.109 -8.734 -9.68 1 97.62 226 LYS B N 1
ATOM 4589 C CA . LYS B 1 226 ? 20.781 -9.969 -9.289 1 97.62 226 LYS B CA 1
ATOM 4590 C C . LYS B 1 226 ? 20.594 -10.234 -7.793 1 97.62 226 LYS B C 1
ATOM 4592 O O . LYS B 1 226 ? 20.359 -11.375 -7.387 1 97.62 226 LYS B O 1
ATOM 4597 N N . ILE B 1 227 ? 20.75 -9.188 -6.988 1 97.81 227 ILE B N 1
ATOM 4598 C CA . ILE B 1 227 ? 20.547 -9.32 -5.547 1 97.81 227 ILE B CA 1
ATOM 4599 C C . ILE B 1 227 ? 19.094 -9.664 -5.262 1 97.81 227 ILE B C 1
ATOM 4601 O O . ILE B 1 227 ? 18.812 -10.547 -4.449 1 97.81 227 ILE B O 1
ATOM 4605 N N . GLN B 1 228 ? 18.188 -9.008 -5.957 1 96.38 228 GLN B N 1
ATOM 4606 C CA . GLN B 1 228 ? 16.766 -9.156 -5.723 1 96.38 228 GLN B CA 1
ATOM 4607 C C . GLN B 1 228 ? 16.281 -10.539 -6.148 1 96.38 228 GLN B C 1
ATOM 4609 O O . GLN B 1 228 ? 15.484 -11.172 -5.441 1 96.38 228 GLN B O 1
ATOM 4614 N N . GLY B 1 229 ? 16.641 -10.992 -7.355 1 92.56 229 GLY B N 1
ATOM 4615 C CA . GLY B 1 229 ? 16.484 -12.383 -7.773 1 92.56 229 GLY B CA 1
ATOM 4616 C C . GLY B 1 229 ? 15.195 -12.641 -8.523 1 92.56 229 GLY B C 1
ATOM 4617 O O . GLY B 1 229 ? 14.969 -13.742 -9.016 1 92.56 229 GLY B O 1
ATOM 4618 N N . GLY B 1 230 ? 14.281 -11.672 -8.68 1 88 230 GLY B N 1
ATOM 4619 C CA . GLY B 1 230 ? 12.969 -11.938 -9.242 1 88 230 GLY B CA 1
ATOM 4620 C C . GLY B 1 230 ? 12.914 -11.719 -10.742 1 88 230 GLY B C 1
ATOM 4621 O O . GLY B 1 230 ? 11.859 -11.898 -11.367 1 88 230 GLY B O 1
ATOM 4622 N N . PHE B 1 231 ? 13.992 -11.516 -11.414 1 91.62 231 PHE B N 1
ATOM 4623 C CA . PHE B 1 231 ? 13.961 -11.133 -12.82 1 91.62 231 PHE B CA 1
ATOM 4624 C C . PHE B 1 231 ? 14.789 -12.094 -13.656 1 91.62 231 PHE B C 1
ATOM 4626 O O . PHE B 1 231 ? 15.156 -11.781 -14.797 1 91.62 231 PHE B O 1
ATOM 4633 N N . GLY B 1 232 ? 15.047 -13.234 -13.055 1 89.12 232 GLY B N 1
ATOM 4634 C CA . GLY B 1 232 ? 15.781 -14.258 -13.789 1 89.12 232 GLY B CA 1
ATOM 4635 C C . GLY B 1 232 ? 15.031 -14.758 -15.016 1 89.12 232 GLY B C 1
ATOM 4636 O O . GLY B 1 232 ? 13.828 -14.992 -14.961 1 89.12 232 GLY B O 1
ATOM 4637 N N . GLY B 1 233 ? 15.727 -14.875 -16.125 1 88 233 GLY B N 1
ATOM 4638 C CA . GLY B 1 233 ? 15.125 -15.391 -17.344 1 88 233 GLY B CA 1
ATOM 4639 C C . GLY B 1 233 ? 14.609 -14.297 -18.266 1 88 233 GLY B C 1
ATOM 4640 O O . GLY B 1 233 ? 14.195 -14.57 -19.391 1 88 233 GLY B O 1
ATOM 4641 N N . TYR B 1 234 ? 14.594 -13.102 -17.734 1 93.56 234 TYR B N 1
ATOM 4642 C CA . TYR B 1 234 ? 14.125 -11.961 -18.531 1 93.56 234 TYR B CA 1
ATOM 4643 C C . TYR B 1 234 ? 15.289 -11.055 -18.922 1 93.56 234 TYR B C 1
ATOM 4645 O O . TYR B 1 234 ? 16.328 -11.047 -18.25 1 93.56 234 TYR B O 1
ATOM 4653 N N . ASN B 1 235 ? 15.07 -10.32 -20.062 1 94.62 235 ASN B N 1
ATOM 4654 C CA . ASN B 1 235 ? 16 -9.25 -20.391 1 94.62 235 ASN B CA 1
ATOM 4655 C C . ASN B 1 235 ? 15.922 -8.109 -19.375 1 94.62 235 ASN B C 1
ATOM 4657 O O . ASN B 1 235 ? 14.859 -7.848 -18.812 1 94.62 235 ASN B O 1
ATOM 4661 N N . LEU B 1 236 ? 17.062 -7.469 -19.219 1 96.19 236 LEU B N 1
ATOM 4662 C CA . LEU B 1 236 ? 17.094 -6.363 -18.266 1 96.19 236 LEU B CA 1
ATOM 4663 C C . LEU B 1 236 ? 16.109 -5.266 -18.672 1 96.19 236 LEU B C 1
ATOM 4665 O O . LEU B 1 236 ? 16 -4.93 -19.859 1 96.19 236 LEU B O 1
ATOM 4669 N N . PRO B 1 237 ? 15.406 -4.742 -17.734 1 97.75 237 PRO B N 1
ATOM 4670 C CA . PRO B 1 237 ? 14.547 -3.6 -18.047 1 97.75 237 PRO B CA 1
ATOM 4671 C C . PRO B 1 237 ? 15.344 -2.326 -18.328 1 97.75 237 PRO B C 1
ATOM 4673 O O . PRO B 1 237 ? 16.438 -2.141 -17.781 1 97.75 237 PRO B O 1
ATOM 4676 N N . PRO B 1 238 ? 14.797 -1.461 -19.188 1 98 238 PRO B N 1
ATOM 4677 C CA . PRO B 1 238 ? 15.5 -0.209 -19.5 1 98 238 PRO B CA 1
ATOM 4678 C C . PRO B 1 238 ? 15.523 0.75 -18.312 1 98 238 PRO B C 1
ATOM 4680 O O . PRO B 1 238 ? 16.375 1.648 -18.25 1 98 238 PRO B O 1
ATOM 4683 N N . ALA B 1 239 ? 14.594 0.626 -17.328 1 98.56 239 ALA B N 1
ATOM 4684 C CA . ALA B 1 239 ? 14.562 1.472 -16.141 1 98.56 239 ALA B CA 1
ATOM 4685 C C . ALA B 1 239 ? 14.102 0.682 -14.922 1 98.56 239 ALA B C 1
ATOM 4687 O O . ALA B 1 239 ? 13.375 -0.307 -15.055 1 98.56 239 ALA B O 1
ATOM 4688 N N . LEU B 1 240 ? 14.547 1.08 -13.789 1 98.69 240 LEU B N 1
ATOM 4689 C CA . LEU B 1 240 ? 14.172 0.522 -12.492 1 98.69 240 LEU B CA 1
ATOM 4690 C C . LEU B 1 240 ? 13.875 1.631 -11.484 1 98.69 240 LEU B C 1
ATOM 4692 O O . LEU B 1 240 ? 14.648 2.584 -11.359 1 98.69 240 LEU B O 1
ATOM 4696 N N . ILE B 1 241 ? 12.742 1.549 -10.875 1 98.88 241 ILE B N 1
ATOM 4697 C CA . ILE B 1 241 ? 12.367 2.48 -9.82 1 98.88 241 ILE B CA 1
ATOM 4698 C C . ILE B 1 241 ? 12.438 1.775 -8.461 1 98.88 241 ILE B C 1
ATOM 4700 O O . ILE B 1 241 ? 12.016 0.623 -8.336 1 98.88 241 ILE B O 1
ATOM 4704 N N . LEU B 1 242 ? 13.008 2.414 -7.473 1 98.88 242 LEU B N 1
ATOM 4705 C CA . LEU B 1 242 ? 12.961 1.941 -6.094 1 98.88 242 LEU B CA 1
ATOM 4706 C C . LEU B 1 242 ? 12.078 2.844 -5.238 1 98.88 242 LEU B C 1
ATOM 4708 O O . LEU B 1 242 ? 12.273 4.062 -5.207 1 98.88 242 LEU B O 1
ATOM 4712 N N . VAL B 1 243 ? 11.094 2.312 -4.617 1 98.94 243 VAL B N 1
ATOM 4713 C CA . VAL B 1 243 ? 10.258 3.006 -3.639 1 98.94 243 VAL B CA 1
ATOM 4714 C C . VAL B 1 243 ? 10.688 2.613 -2.227 1 98.94 243 VAL B C 1
ATOM 4716 O O . VAL B 1 243 ? 10.812 1.427 -1.916 1 98.94 243 VAL B O 1
ATOM 4719 N N . THR B 1 244 ? 10.984 3.547 -1.394 1 98.88 244 THR B N 1
ATOM 4720 C CA . THR B 1 244 ? 11.258 3.355 0.026 1 98.88 244 THR B CA 1
ATOM 4721 C C . THR B 1 244 ? 10.367 4.254 0.876 1 98.88 244 THR B C 1
ATOM 4723 O O . THR B 1 244 ? 9.602 5.066 0.343 1 98.88 244 THR B O 1
ATOM 4726 N N . ALA B 1 245 ? 10.328 4.039 2.143 1 98.81 245 ALA B N 1
ATOM 4727 C CA . ALA B 1 245 ? 9.633 4.902 3.098 1 98.81 245 ALA B CA 1
ATOM 4728 C C . ALA B 1 245 ? 10.594 5.422 4.164 1 98.81 245 ALA B C 1
ATOM 4730 O O . ALA B 1 245 ? 11.32 4.641 4.785 1 98.81 245 ALA B O 1
ATOM 4731 N N . ASP B 1 246 ? 10.625 6.695 4.391 1 98.69 246 ASP B N 1
ATOM 4732 C CA . ASP B 1 246 ? 11.484 7.363 5.359 1 98.69 246 ASP B CA 1
ATOM 4733 C C . ASP B 1 246 ? 10.898 7.285 6.77 1 98.69 246 ASP B C 1
ATOM 4735 O O . ASP B 1 246 ? 9.859 7.883 7.047 1 98.69 246 ASP B O 1
ATOM 4739 N N . LEU B 1 247 ? 11.578 6.605 7.691 1 98.44 247 LEU B N 1
ATOM 4740 C CA . LEU B 1 247 ? 11.086 6.352 9.039 1 98.44 247 LEU B CA 1
ATOM 4741 C C . LEU B 1 247 ? 11.039 7.641 9.852 1 98.44 247 LEU B C 1
ATOM 4743 O O . LEU B 1 247 ? 10.375 7.699 10.891 1 98.44 247 LEU B O 1
ATOM 4747 N N . ARG B 1 248 ? 11.656 8.75 9.406 1 97.81 248 ARG B N 1
ATOM 4748 C CA . ARG B 1 248 ? 11.672 10.031 10.109 1 97.81 248 ARG B CA 1
ATOM 4749 C C . ARG B 1 248 ? 10.305 10.711 10.023 1 97.81 248 ARG B C 1
ATOM 4751 O O . ARG B 1 248 ? 10.062 11.703 10.719 1 97.81 248 ARG B O 1
ATOM 4758 N N . ALA B 1 249 ? 9.414 10.086 9.266 1 98.12 249 ALA B N 1
ATOM 4759 C CA . ALA B 1 249 ? 8.062 10.625 9.125 1 98.12 249 ALA B CA 1
ATOM 4760 C C . ALA B 1 249 ? 7.156 10.141 10.258 1 98.12 249 ALA B C 1
ATOM 4762 O O . ALA B 1 249 ? 6.035 10.625 10.414 1 98.12 249 ALA B O 1
ATOM 4763 N N . PHE B 1 250 ? 7.668 9.219 11.055 1 97.94 250 PHE B N 1
ATOM 4764 C CA . PHE B 1 250 ? 6.797 8.586 12.031 1 97.94 250 PHE B CA 1
ATOM 4765 C C . PHE B 1 250 ? 7.145 9.039 13.445 1 97.94 250 PHE B C 1
ATOM 4767 O O . PHE B 1 250 ? 8.281 9.43 13.711 1 97.94 250 PHE B O 1
ATOM 4774 N N . MET B 1 251 ? 6.184 8.906 14.383 1 96.19 251 MET B N 1
ATOM 4775 C CA . MET B 1 251 ? 6.293 9.719 15.594 1 96.19 251 MET B CA 1
ATOM 4776 C C . MET B 1 251 ? 6.297 8.836 16.844 1 96.19 251 MET B C 1
ATOM 4778 O O . MET B 1 251 ? 6.477 9.328 17.953 1 96.19 251 MET B O 1
ATOM 4782 N N . GLY B 1 252 ? 6.078 7.555 16.688 1 94.94 252 GLY B N 1
ATOM 4783 C CA . GLY B 1 252 ? 6.031 6.715 17.875 1 94.94 252 GLY B CA 1
ATOM 4784 C C . GLY B 1 252 ? 6.137 5.234 17.562 1 94.94 252 GLY B C 1
ATOM 4785 O O . GLY B 1 252 ? 6.055 4.836 16.391 1 94.94 252 GLY B O 1
ATOM 4786 N N . ALA B 1 253 ? 6.266 4.441 18.641 1 95.56 253 ALA B N 1
ATOM 4787 C CA . ALA B 1 253 ? 6.504 3.004 18.531 1 95.56 253 ALA B CA 1
ATOM 4788 C C . ALA B 1 253 ? 5.348 2.314 17.812 1 95.56 253 ALA B C 1
ATOM 4790 O O . ALA B 1 253 ? 5.559 1.392 17.016 1 95.56 253 ALA B O 1
ATOM 4791 N N . ASN B 1 254 ? 4.16 2.783 18.062 1 95.56 254 ASN B N 1
ATOM 4792 C CA . ASN B 1 254 ? 2.977 2.148 17.5 1 95.56 254 ASN B CA 1
ATOM 4793 C C . ASN B 1 254 ? 2.904 2.355 15.984 1 95.56 254 ASN B C 1
ATOM 4795 O O . ASN B 1 254 ? 2.098 1.717 15.305 1 95.56 254 ASN B O 1
ATOM 4799 N N . GLU B 1 255 ? 3.807 3.182 15.43 1 97.44 255 GLU B N 1
ATOM 4800 C CA . GLU B 1 255 ? 3.764 3.502 14.008 1 97.44 255 GLU B CA 1
ATOM 4801 C C . GLU B 1 255 ? 4.836 2.736 13.234 1 97.44 255 GLU B C 1
ATOM 4803 O O . GLU B 1 255 ? 5.031 2.967 12.039 1 97.44 255 GLU B O 1
ATOM 4808 N N . HIS B 1 256 ? 5.531 1.788 13.836 1 96.81 256 HIS B N 1
ATOM 4809 C CA . HIS B 1 256 ? 6.758 1.234 13.273 1 96.81 256 HIS B CA 1
ATOM 4810 C C . HIS B 1 256 ? 6.465 0.426 12.016 1 96.81 256 HIS B C 1
ATOM 4812 O O . HIS B 1 256 ? 7.363 0.198 11.195 1 96.81 256 HIS B O 1
ATOM 4818 N N . ASN B 1 257 ? 5.172 -0.028 11.805 1 97.81 257 ASN B N 1
ATOM 4819 C CA . ASN B 1 257 ? 4.84 -0.774 10.594 1 97.81 257 ASN B CA 1
ATOM 4820 C C . ASN B 1 257 ? 4.215 0.127 9.531 1 97.81 257 ASN B C 1
ATOM 4822 O O . ASN B 1 257 ? 3.996 -0.302 8.398 1 97.81 257 ASN B O 1
ATOM 4826 N N . GLU B 1 258 ? 3.924 1.362 9.867 1 98.56 258 GLU B N 1
ATOM 4827 C CA . GLU B 1 258 ? 3.139 2.24 9.008 1 98.56 258 GLU B CA 1
ATOM 4828 C C . GLU B 1 258 ? 3.912 2.613 7.742 1 98.56 258 GLU B C 1
ATOM 4830 O O . GLU B 1 258 ? 3.314 2.902 6.707 1 98.56 258 GLU B O 1
ATOM 4835 N N . GLY B 1 259 ? 5.262 2.625 7.84 1 98.69 259 GLY B N 1
ATOM 4836 C CA . GLY B 1 259 ? 6.059 2.879 6.648 1 98.69 259 GLY B CA 1
ATOM 4837 C C . GLY B 1 259 ? 5.773 1.906 5.52 1 98.69 259 GLY B C 1
ATOM 4838 O O . GLY B 1 259 ? 5.73 2.297 4.352 1 98.69 259 GLY B O 1
ATOM 4839 N N . TYR B 1 260 ? 5.582 0.647 5.855 1 98.81 260 TYR B N 1
ATOM 4840 C CA . TYR B 1 260 ? 5.281 -0.372 4.855 1 98.81 260 TYR B CA 1
ATOM 4841 C C . TYR B 1 260 ? 3.889 -0.167 4.27 1 98.81 260 TYR B C 1
ATOM 4843 O O . TYR B 1 260 ? 3.693 -0.295 3.059 1 98.81 260 TYR B O 1
ATOM 4851 N N . VAL B 1 261 ? 2.914 0.22 5.117 1 98.88 261 VAL B N 1
ATOM 4852 C CA . VAL B 1 261 ? 1.546 0.446 4.66 1 98.88 261 VAL B CA 1
ATOM 4853 C C . VAL B 1 261 ? 1.506 1.655 3.727 1 98.88 261 VAL B C 1
ATOM 4855 O O . VAL B 1 261 ? 1.054 1.551 2.584 1 98.88 261 VAL B O 1
ATOM 4858 N N . ASP B 1 262 ? 2.061 2.807 4.156 1 98.88 262 ASP B N 1
ATOM 4859 C CA . ASP B 1 262 ? 2.076 4.027 3.352 1 98.88 262 ASP B CA 1
ATOM 4860 C C . ASP B 1 262 ? 2.891 3.832 2.074 1 98.88 262 ASP B C 1
ATOM 4862 O O . ASP B 1 262 ? 2.529 4.355 1.018 1 98.88 262 ASP B O 1
ATOM 4866 N N . GLY B 1 263 ? 4.008 3.104 2.24 1 98.88 263 GLY B N 1
ATOM 4867 C CA . GLY B 1 263 ? 4.793 2.783 1.059 1 98.88 263 GLY B CA 1
ATOM 4868 C C . GLY B 1 263 ? 4.031 1.952 0.042 1 98.88 263 GLY B C 1
ATOM 4869 O O . GLY B 1 263 ? 4.168 2.16 -1.165 1 98.88 263 GLY B O 1
ATOM 4870 N N . GLY B 1 264 ? 3.252 0.991 0.528 1 98.88 264 GLY B N 1
ATOM 4871 C CA . GLY B 1 264 ? 2.395 0.208 -0.347 1 98.88 264 GLY B CA 1
ATOM 4872 C C . GLY B 1 264 ? 1.343 1.041 -1.054 1 98.88 264 GLY B C 1
ATOM 4873 O O . GLY B 1 264 ? 1.106 0.867 -2.25 1 98.88 264 GLY B O 1
ATOM 4874 N N . LEU B 1 265 ? 0.717 1.963 -0.297 1 98.88 265 LEU B N 1
ATOM 4875 C CA . LEU B 1 265 ? -0.247 2.877 -0.9 1 98.88 265 LEU B CA 1
ATOM 4876 C C . LEU B 1 265 ? 0.379 3.635 -2.064 1 98.88 265 LEU B C 1
ATOM 4878 O O . LEU B 1 265 ? -0.177 3.66 -3.166 1 98.88 265 LEU B O 1
ATOM 4882 N N . PHE B 1 266 ? 1.558 4.168 -1.809 1 98.88 266 PHE B N 1
ATOM 4883 C CA . PHE B 1 266 ? 2.23 4.969 -2.824 1 98.88 266 PHE B CA 1
ATOM 4884 C C . PHE B 1 266 ? 2.619 4.109 -4.023 1 98.88 266 PHE B C 1
ATOM 4886 O O . PHE B 1 266 ? 2.422 4.512 -5.172 1 98.88 266 PHE B O 1
ATOM 4893 N N . ALA B 1 267 ? 3.15 2.941 -3.752 1 98.94 267 ALA B N 1
ATOM 4894 C CA . ALA B 1 267 ? 3.592 2.047 -4.82 1 98.94 267 ALA B CA 1
ATOM 4895 C C . ALA B 1 267 ? 2.43 1.672 -5.738 1 98.94 267 ALA B C 1
ATOM 4897 O O . ALA B 1 267 ? 2.592 1.596 -6.957 1 98.94 267 ALA B O 1
ATOM 4898 N N . MET B 1 268 ? 1.261 1.43 -5.16 1 98.94 268 MET B N 1
ATOM 4899 C CA . MET B 1 268 ? 0.117 1.061 -5.988 1 98.94 268 MET B CA 1
ATOM 4900 C C . MET B 1 268 ? -0.334 2.238 -6.848 1 98.94 268 MET B C 1
ATOM 4902 O O . MET B 1 268 ? -0.68 2.061 -8.016 1 98.94 268 MET B O 1
ATOM 4906 N N . SER B 1 269 ? -0.353 3.449 -6.273 1 98.88 269 SER B N 1
ATOM 4907 C CA . SER B 1 269 ? -0.638 4.641 -7.066 1 98.88 269 SER B CA 1
ATOM 4908 C C . SER B 1 269 ? 0.343 4.781 -8.227 1 98.88 269 SER B C 1
ATOM 4910 O O . SER B 1 269 ? -0.052 5.117 -9.344 1 98.88 269 SER B O 1
ATOM 4912 N N . LEU B 1 270 ? 1.576 4.5 -7.941 1 98.94 270 LEU B N 1
ATOM 4913 C CA . LEU B 1 270 ? 2.613 4.621 -8.961 1 98.94 270 LEU B CA 1
ATOM 4914 C C . LEU B 1 270 ? 2.414 3.586 -10.062 1 98.94 270 LEU B C 1
ATOM 4916 O O . LEU B 1 270 ? 2.564 3.896 -11.242 1 98.94 270 LEU B O 1
ATOM 4920 N N . LEU B 1 271 ? 2.057 2.383 -9.711 1 98.94 271 LEU B N 1
ATOM 4921 C CA . LEU B 1 271 ? 1.801 1.34 -10.703 1 98.94 271 LEU B CA 1
ATOM 4922 C C . LEU B 1 271 ? 0.647 1.731 -11.617 1 98.94 271 LEU B C 1
ATOM 4924 O O . LEU B 1 271 ? 0.736 1.569 -12.836 1 98.94 271 LEU B O 1
ATOM 4928 N N . TYR B 1 272 ? -0.418 2.246 -11.039 1 98.94 272 TYR B N 1
ATOM 4929 C CA . TYR B 1 272 ? -1.528 2.715 -11.859 1 98.94 272 TYR B CA 1
ATOM 4930 C C . TYR B 1 272 ? -1.105 3.895 -12.727 1 98.94 272 TYR B C 1
ATOM 4932 O O . TYR B 1 272 ? -1.521 4.004 -13.883 1 98.94 272 TYR B O 1
ATOM 4940 N N . SER B 1 273 ? -0.3 4.793 -12.156 1 98.94 273 SER B N 1
ATOM 4941 C CA . SER B 1 273 ? 0.175 5.953 -12.898 1 98.94 273 SER B CA 1
ATOM 4942 C C . SER B 1 273 ? 1.025 5.535 -14.094 1 98.94 273 SER B C 1
ATOM 4944 O O . SER B 1 273 ? 0.885 6.09 -15.188 1 98.94 273 SER B O 1
ATOM 4946 N N . LEU B 1 274 ? 1.913 4.582 -13.867 1 98.94 274 LEU B N 1
ATOM 4947 C CA . LEU B 1 274 ? 2.725 4.062 -14.961 1 98.94 274 LEU B CA 1
ATOM 4948 C C . LEU B 1 274 ? 1.846 3.484 -16.062 1 98.94 274 LEU B C 1
ATOM 4950 O O . LEU B 1 274 ? 2.07 3.748 -17.25 1 98.94 274 LEU B O 1
ATOM 4954 N N . GLU B 1 275 ? 0.798 2.703 -15.68 1 98.75 275 GLU B N 1
ATOM 4955 C CA . GLU B 1 275 ? -0.147 2.146 -16.641 1 98.75 275 GLU B CA 1
ATOM 4956 C C . GLU B 1 275 ? -0.867 3.25 -17.406 1 98.75 275 GLU B C 1
ATOM 4958 O O . GLU B 1 275 ? -0.98 3.186 -18.641 1 98.75 275 GLU B O 1
ATOM 4963 N N . ALA B 1 276 ? -1.326 4.289 -16.734 1 98.81 276 ALA B N 1
ATOM 4964 C CA . ALA B 1 276 ? -2.031 5.414 -17.344 1 98.81 276 ALA B CA 1
ATOM 4965 C C . ALA B 1 276 ? -1.121 6.176 -18.297 1 98.81 276 ALA B C 1
ATOM 4967 O O . ALA B 1 276 ? -1.589 6.75 -19.281 1 98.81 276 ALA B O 1
ATOM 4968 N N . CYS B 1 277 ? 0.154 6.156 -18.047 1 98.62 277 CYS B N 1
ATOM 4969 C CA . CYS B 1 277 ? 1.138 6.828 -18.891 1 98.62 277 CYS B CA 1
ATOM 4970 C C . CYS B 1 277 ? 1.602 5.918 -20.016 1 98.62 277 CYS B C 1
ATOM 4972 O O . CYS B 1 277 ? 2.545 6.242 -20.734 1 98.62 277 CYS B O 1
ATOM 4974 N N . LYS B 1 278 ? 0.993 4.742 -20.125 1 98.25 278 LYS B N 1
ATOM 4975 C CA . LYS B 1 278 ? 1.252 3.779 -21.188 1 98.25 278 LYS B CA 1
ATOM 4976 C C . LYS B 1 278 ? 2.674 3.232 -21.094 1 98.25 278 LYS B C 1
ATOM 4978 O O . LYS B 1 278 ? 3.348 3.074 -22.125 1 98.25 278 LYS B O 1
ATOM 4983 N N . LEU B 1 279 ? 3.121 3.059 -19.906 1 98.69 279 LEU B N 1
ATOM 4984 C CA . LEU B 1 279 ? 4.375 2.367 -19.609 1 98.69 279 LEU B CA 1
ATOM 4985 C C . LEU B 1 279 ? 4.113 1.002 -18.984 1 98.69 279 LEU B C 1
ATOM 4987 O O . LEU B 1 279 ? 3.289 0.879 -18.078 1 98.69 279 LEU B O 1
ATOM 4991 N N . ALA B 1 280 ? 4.777 -0.022 -19.547 1 98.38 280 ALA B N 1
ATOM 4992 C CA . ALA B 1 280 ? 4.73 -1.352 -18.953 1 98.38 280 ALA B CA 1
ATOM 4993 C C . ALA B 1 280 ? 5.543 -1.4 -17.656 1 98.38 280 ALA B C 1
ATOM 4995 O O . ALA B 1 280 ? 6.598 -0.768 -17.562 1 98.38 280 ALA B O 1
ATOM 4996 N N . ALA B 1 281 ? 5.051 -2.115 -16.688 1 98.56 281 ALA B N 1
ATOM 4997 C CA . ALA B 1 281 ? 5.742 -2.156 -15.406 1 98.56 281 ALA B CA 1
ATOM 4998 C C . ALA B 1 281 ? 5.555 -3.508 -14.719 1 98.56 281 ALA B C 1
ATOM 5000 O O . ALA B 1 281 ? 4.566 -4.203 -14.977 1 98.56 281 ALA B O 1
ATOM 5001 N N . CYS B 1 282 ? 6.488 -3.865 -13.898 1 98.19 282 CYS B N 1
ATOM 5002 C CA . CYS B 1 282 ? 6.43 -5.066 -13.078 1 98.19 282 CYS B CA 1
ATOM 5003 C C . CYS B 1 282 ? 6.914 -4.781 -11.664 1 98.19 282 CYS B C 1
ATOM 5005 O O . CYS B 1 282 ? 8.078 -4.414 -11.461 1 98.19 282 CYS B O 1
ATOM 5007 N N . PRO B 1 283 ? 6.004 -4.914 -10.672 1 98.44 283 PRO B N 1
ATOM 5008 C CA . PRO B 1 283 ? 6.461 -4.809 -9.289 1 98.44 283 PRO B CA 1
ATOM 5009 C C . PRO B 1 283 ? 7.32 -5.992 -8.852 1 98.44 283 PRO B C 1
ATOM 5011 O O . PRO B 1 283 ? 7.008 -7.141 -9.188 1 98.44 283 PRO B O 1
ATOM 5014 N N . LEU B 1 284 ? 8.398 -5.727 -8.18 1 98.31 284 LEU B N 1
ATOM 5015 C CA . LEU B 1 284 ? 9.305 -6.719 -7.617 1 98.31 284 LEU B CA 1
ATOM 5016 C C . LEU B 1 284 ? 9.484 -6.504 -6.117 1 98.31 284 LEU B C 1
ATOM 5018 O O . LEU B 1 284 ? 9.719 -5.379 -5.672 1 98.31 284 LEU B O 1
ATOM 5022 N N . ASN B 1 285 ? 9.328 -7.551 -5.371 1 97.19 285 ASN B N 1
ATOM 5023 C CA . ASN B 1 285 ? 9.43 -7.426 -3.92 1 97.19 285 ASN B CA 1
ATOM 5024 C C . ASN B 1 285 ? 10.844 -7.062 -3.482 1 97.19 285 ASN B C 1
ATOM 5026 O O . ASN B 1 285 ? 11.797 -7.219 -4.254 1 97.19 285 ASN B O 1
ATOM 5030 N N . THR B 1 286 ? 10.938 -6.523 -2.303 1 97.81 286 THR B N 1
ATOM 5031 C CA . THR B 1 286 ? 12.219 -6.25 -1.665 1 97.81 286 THR B CA 1
ATOM 5032 C C . THR B 1 286 ? 12.32 -6.969 -0.322 1 97.81 286 THR B C 1
ATOM 5034 O O . THR B 1 286 ? 12.727 -6.371 0.677 1 97.81 286 THR B O 1
ATOM 5037 N N . MET B 1 287 ? 11.867 -8.18 -0.352 1 96.88 287 MET B N 1
ATOM 5038 C CA . MET B 1 287 ? 11.922 -9.023 0.838 1 96.88 287 MET B CA 1
ATOM 5039 C C . MET B 1 287 ? 13.336 -9.547 1.065 1 96.88 287 MET B C 1
ATOM 5041 O O . MET B 1 287 ? 13.562 -10.758 1.079 1 96.88 287 MET B O 1
ATOM 5045 N N . PHE B 1 288 ? 14.211 -8.672 1.368 1 96.12 288 PHE B N 1
ATOM 5046 C CA . PHE B 1 288 ? 15.633 -8.969 1.479 1 96.12 288 PHE B CA 1
ATOM 5047 C C . PHE B 1 288 ? 15.945 -9.633 2.816 1 96.12 288 PHE B C 1
ATOM 5049 O O . PHE B 1 288 ? 15.391 -9.258 3.848 1 96.12 288 PHE B O 1
ATOM 5056 N N . ASN B 1 289 ? 16.812 -10.617 2.785 1 93.69 289 ASN B N 1
ATOM 5057 C CA . ASN B 1 289 ? 17.469 -11 4.031 1 93.69 289 ASN B CA 1
ATOM 5058 C C . ASN B 1 289 ? 18.547 -9.992 4.434 1 93.69 289 ASN B C 1
ATOM 5060 O O . ASN B 1 289 ? 18.766 -9 3.732 1 93.69 289 ASN B O 1
ATOM 5064 N N . VAL B 1 290 ? 19.188 -10.227 5.508 1 93.06 290 VAL B N 1
ATOM 5065 C CA . VAL B 1 290 ? 20.094 -9.25 6.102 1 93.06 290 VAL B CA 1
ATOM 5066 C C . VAL B 1 290 ? 21.234 -8.938 5.129 1 93.06 290 VAL B C 1
ATOM 5068 O O . VAL B 1 290 ? 21.562 -7.773 4.902 1 93.06 290 VAL B O 1
ATOM 5071 N N . ASP B 1 291 ? 21.828 -9.961 4.48 1 95.31 291 ASP B N 1
ATOM 5072 C CA . ASP B 1 291 ? 22.953 -9.781 3.564 1 95.31 291 ASP B CA 1
ATOM 5073 C C . ASP B 1 291 ? 22.516 -9.023 2.311 1 95.31 291 ASP B C 1
ATOM 5075 O O . ASP B 1 291 ? 23.203 -8.094 1.88 1 95.31 291 ASP B O 1
ATOM 5079 N N . ALA B 1 292 ? 21.422 -9.453 1.731 1 97.38 292 ALA B N 1
ATOM 5080 C CA . ALA B 1 292 ? 20.906 -8.797 0.533 1 97.38 292 ALA B CA 1
ATOM 5081 C C . ALA B 1 292 ? 20.562 -7.34 0.814 1 97.38 292 ALA B C 1
ATOM 5083 O O . ALA B 1 292 ? 20.766 -6.469 -0.033 1 97.38 292 ALA B O 1
ATOM 5084 N N . GLU B 1 293 ? 20 -7.086 1.969 1 97.44 293 GLU B N 1
ATOM 5085 C CA . GLU B 1 293 ? 19.672 -5.715 2.348 1 97.44 293 GLU B CA 1
ATOM 5086 C C . GLU B 1 293 ? 20.938 -4.859 2.43 1 97.44 293 GLU B C 1
ATOM 5088 O O . GLU B 1 293 ? 20.984 -3.754 1.885 1 97.44 293 GLU B O 1
ATOM 5093 N N . ARG B 1 294 ? 21.922 -5.359 3.111 1 97.12 294 ARG B N 1
ATOM 5094 C CA . ARG B 1 294 ? 23.172 -4.641 3.254 1 97.12 294 ARG B CA 1
ATOM 5095 C C . ARG B 1 294 ? 23.797 -4.359 1.891 1 97.12 294 ARG B C 1
ATOM 5097 O O . ARG B 1 294 ? 24.219 -3.232 1.61 1 97.12 294 ARG B O 1
ATOM 5104 N N . GLU B 1 295 ? 23.844 -5.371 1.05 1 98.25 295 GLU B N 1
ATOM 5105 C CA . GLU B 1 295 ? 24.438 -5.238 -0.282 1 98.25 295 GLU B CA 1
ATOM 5106 C C . GLU B 1 295 ? 23.672 -4.211 -1.117 1 98.25 295 GLU B C 1
ATOM 5108 O O . GLU B 1 295 ? 24.281 -3.416 -1.834 1 98.25 295 GLU B O 1
ATOM 5113 N N . THR B 1 296 ? 22.375 -4.254 -0.992 1 98.62 296 THR B N 1
ATOM 5114 C CA . THR B 1 296 ? 21.547 -3.324 -1.756 1 98.62 296 THR B CA 1
ATOM 5115 C C . THR B 1 296 ? 21.75 -1.892 -1.273 1 98.62 296 THR B C 1
ATOM 5117 O O . THR B 1 296 ? 21.875 -0.969 -2.084 1 98.62 296 THR B O 1
ATOM 5120 N N . ARG B 1 297 ? 21.766 -1.678 0.046 1 98.5 297 ARG B N 1
ATOM 5121 C CA . ARG B 1 297 ? 22 -0.347 0.595 1 98.5 297 ARG B CA 1
ATOM 5122 C C . ARG B 1 297 ? 23.344 0.204 0.13 1 98.5 297 ARG B C 1
ATOM 5124 O O . ARG B 1 297 ? 23.453 1.373 -0.247 1 98.5 297 ARG B O 1
ATOM 5131 N N . ASP B 1 298 ? 24.344 -0.614 0.144 1 98.25 298 ASP B N 1
ATOM 5132 C CA . ASP B 1 298 ? 25.672 -0.196 -0.294 1 98.25 298 ASP B CA 1
ATOM 5133 C C . ASP B 1 298 ? 25.672 0.135 -1.785 1 98.25 298 ASP B C 1
ATOM 5135 O O . ASP B 1 298 ? 26.234 1.149 -2.199 1 98.25 298 ASP B O 1
ATOM 5139 N N . LEU B 1 299 ? 25.047 -0.672 -2.553 1 98.31 299 LEU B N 1
ATOM 5140 C CA . LEU B 1 299 ? 25.031 -0.533 -4.004 1 98.31 299 LEU B CA 1
ATOM 5141 C C . LEU B 1 299 ? 24.328 0.753 -4.418 1 98.31 299 LEU B C 1
ATOM 5143 O O . LEU B 1 299 ? 24.766 1.447 -5.332 1 98.31 299 LEU B O 1
ATOM 5147 N N . LEU B 1 300 ? 23.203 1.067 -3.688 1 98.25 300 LEU B N 1
ATOM 5148 C CA . LEU B 1 300 ? 22.312 2.129 -4.16 1 98.25 300 LEU B CA 1
ATOM 5149 C C . LEU B 1 300 ? 22.359 3.332 -3.225 1 98.25 300 LEU B C 1
ATOM 5151 O O . LEU B 1 300 ? 21.609 4.293 -3.406 1 98.25 300 LEU B O 1
ATOM 5155 N N . ASP B 1 301 ? 23.172 3.287 -2.186 1 97.25 301 ASP B N 1
ATOM 5156 C CA . ASP B 1 301 ? 23.344 4.371 -1.223 1 97.25 301 ASP B CA 1
ATOM 5157 C C . ASP B 1 301 ? 22.016 4.719 -0.542 1 97.25 301 ASP B C 1
ATOM 5159 O O . ASP B 1 301 ? 21.594 5.875 -0.558 1 97.25 301 ASP B O 1
ATOM 5163 N N . ILE B 1 302 ? 21.406 3.715 -0.025 1 98.38 302 ILE B N 1
ATOM 5164 C CA . ILE B 1 302 ? 20.156 3.906 0.684 1 98.38 302 ILE B CA 1
ATOM 5165 C C . ILE B 1 302 ? 20.422 4.055 2.18 1 98.38 302 ILE B C 1
ATOM 5167 O O . ILE B 1 302 ? 21 3.162 2.805 1 98.38 302 ILE B O 1
ATOM 5171 N N . PRO B 1 303 ? 20 5.113 2.781 1 98.06 303 PRO B N 1
ATOM 5172 C CA . PRO B 1 303 ? 20.25 5.297 4.211 1 98.06 303 PRO B CA 1
ATOM 5173 C C . PRO B 1 303 ? 19.453 4.332 5.082 1 98.06 303 PRO B C 1
ATOM 5175 O O . PRO B 1 303 ? 18.422 3.814 4.645 1 98.06 303 PRO B O 1
ATOM 5178 N N . GLU B 1 304 ? 19.859 4.117 6.301 1 97.19 304 GLU B N 1
ATOM 5179 C CA . GLU B 1 304 ? 19.281 3.133 7.207 1 97.19 304 GLU B CA 1
ATOM 5180 C C . GLU B 1 304 ? 17.875 3.541 7.637 1 97.19 304 GLU B C 1
ATOM 5182 O O . GLU B 1 304 ? 17.047 2.688 7.973 1 97.19 304 GLU B O 1
ATOM 5187 N N . ASN B 1 305 ? 17.641 4.824 7.578 1 97.88 305 ASN B N 1
ATOM 5188 C CA . ASN B 1 305 ? 16.344 5.301 8.055 1 97.88 305 ASN B CA 1
ATOM 5189 C C . ASN B 1 305 ? 15.258 5.117 7 1 97.88 305 ASN B C 1
ATOM 5191 O O . ASN B 1 305 ? 14.117 5.547 7.195 1 97.88 305 ASN B O 1
ATOM 5195 N N . GLU B 1 306 ? 15.578 4.512 5.855 1 98.62 306 GLU B N 1
ATOM 5196 C CA . GLU B 1 306 ? 14.57 4.191 4.844 1 98.62 306 GLU B CA 1
ATOM 5197 C C . GLU B 1 306 ? 14.344 2.686 4.75 1 98.62 306 GLU B C 1
ATOM 5199 O O . GLU B 1 306 ? 15.297 1.916 4.613 1 98.62 306 GLU B O 1
ATOM 5204 N N . VAL B 1 307 ? 13.086 2.295 4.852 1 98.56 307 VAL B N 1
ATOM 5205 C CA . VAL B 1 307 ? 12.789 0.878 4.668 1 98.56 307 VAL B CA 1
ATOM 5206 C C . VAL B 1 307 ? 12.414 0.612 3.213 1 98.56 307 VAL B C 1
ATOM 5208 O O . VAL B 1 307 ? 11.82 1.466 2.553 1 98.56 307 VAL B O 1
ATOM 5211 N N . PHE B 1 308 ? 12.773 -0.548 2.719 1 98.81 308 PHE B N 1
ATOM 5212 C CA . PHE B 1 308 ? 12.516 -0.939 1.338 1 98.81 308 PHE B CA 1
ATOM 5213 C C . PHE B 1 308 ? 11.055 -1.349 1.159 1 98.81 308 PHE B C 1
ATOM 5215 O O . PHE B 1 308 ? 10.516 -2.113 1.964 1 98.81 308 PHE B O 1
ATOM 5222 N N . ILE B 1 309 ? 10.445 -0.852 0.099 1 98.81 309 ILE B N 1
ATOM 5223 C CA . ILE B 1 309 ? 9.047 -1.185 -0.174 1 98.81 309 ILE B CA 1
ATOM 5224 C C . ILE B 1 309 ? 8.969 -2.072 -1.413 1 98.81 309 ILE B C 1
ATOM 5226 O O . ILE B 1 309 ? 8.344 -3.139 -1.379 1 98.81 309 ILE B O 1
ATOM 5230 N N . MET B 1 310 ? 9.602 -1.56 -2.545 1 98.5 310 MET B N 1
ATOM 5231 C CA . MET B 1 310 ? 9.383 -2.26 -3.809 1 98.5 310 MET B CA 1
ATOM 5232 C C . MET B 1 310 ? 10.328 -1.738 -4.887 1 98.5 310 MET B C 1
ATOM 5234 O O . MET B 1 310 ? 10.586 -0.536 -4.961 1 98.5 310 MET B O 1
ATOM 5238 N N . TYR B 1 311 ? 10.836 -2.693 -5.707 1 98.81 311 TYR B N 1
ATOM 5239 C CA . TYR B 1 311 ? 11.336 -2.324 -7.031 1 98.81 311 TYR B CA 1
ATOM 5240 C C . TYR B 1 311 ? 10.211 -2.338 -8.062 1 98.81 311 TYR B C 1
ATOM 5242 O O . TYR B 1 311 ? 9.273 -3.137 -7.957 1 98.81 311 TYR B O 1
ATOM 5250 N N . ILE B 1 312 ? 10.297 -1.442 -8.992 1 98.94 312 ILE B N 1
ATOM 5251 C CA . ILE B 1 312 ? 9.414 -1.483 -10.156 1 98.94 312 ILE B CA 1
ATOM 5252 C C . ILE B 1 312 ? 10.25 -1.436 -11.438 1 98.94 312 ILE B C 1
ATOM 5254 O O . ILE B 1 312 ? 10.891 -0.425 -11.727 1 98.94 312 ILE B O 1
ATOM 5258 N N . ALA B 1 313 ? 10.258 -2.529 -12.203 1 98.75 313 ALA B N 1
ATOM 5259 C CA . ALA B 1 313 ? 10.836 -2.533 -13.539 1 98.75 313 ALA B CA 1
ATOM 5260 C C . ALA B 1 313 ? 9.914 -1.828 -14.539 1 98.75 313 ALA B C 1
ATOM 5262 O O . ALA B 1 313 ? 8.703 -2.033 -14.523 1 98.75 313 ALA B O 1
ATOM 5263 N N . VAL B 1 314 ? 10.5 -0.988 -15.375 1 98.81 314 VAL B N 1
ATOM 5264 C CA . VAL B 1 314 ? 9.672 -0.192 -16.281 1 98.81 314 VAL B CA 1
ATOM 5265 C C . VAL B 1 314 ? 10.273 -0.22 -17.688 1 98.81 314 VAL B C 1
ATOM 5267 O O . VAL B 1 314 ? 11.492 -0.171 -17.844 1 98.81 314 VAL B O 1
ATOM 5270 N N . GLY B 1 315 ? 9.445 -0.31 -18.656 1 98.62 315 GLY B N 1
ATOM 5271 C CA . GLY B 1 315 ? 9.766 -0.187 -20.062 1 98.62 315 GLY B CA 1
ATOM 5272 C C . GLY B 1 315 ? 8.555 0.127 -20.938 1 98.62 315 GLY B C 1
ATOM 5273 O O . GLY B 1 315 ? 7.441 0.26 -20.422 1 98.62 315 GLY B O 1
ATOM 5274 N N . HIS B 1 316 ? 8.852 0.33 -22.188 1 98.38 316 HIS B N 1
ATOM 5275 C CA . HIS B 1 316 ? 7.742 0.51 -23.125 1 98.38 316 HIS B CA 1
ATOM 5276 C C . HIS B 1 316 ? 7.133 -0.83 -23.516 1 98.38 316 HIS B C 1
ATOM 5278 O O . HIS B 1 316 ? 7.836 -1.84 -23.594 1 98.38 316 HIS B O 1
ATOM 5284 N N . PHE B 1 317 ? 5.82 -0.817 -23.781 1 97.94 317 PHE B N 1
ATOM 5285 C CA . PHE B 1 317 ? 5.133 -2.025 -24.219 1 97.94 317 PHE B CA 1
ATOM 5286 C C . PHE B 1 317 ? 5.711 -2.525 -25.547 1 97.94 317 PHE B C 1
ATOM 5288 O O . PHE B 1 317 ? 6.051 -1.728 -26.422 1 97.94 317 PHE B O 1
ATOM 5295 N N . ARG B 1 318 ? 5.75 -3.807 -25.688 1 96.69 318 ARG B N 1
ATOM 5296 C CA . ARG B 1 318 ? 5.992 -4.445 -26.969 1 96.69 318 ARG B CA 1
ATOM 5297 C C . ARG B 1 318 ? 4.699 -4.555 -27.781 1 96.69 318 ARG B C 1
ATOM 5299 O O . ARG B 1 318 ? 3.609 -4.328 -27.25 1 96.69 318 ARG B O 1
ATOM 5306 N N . LYS B 1 319 ? 4.867 -4.863 -29.031 1 95.81 319 LYS B N 1
ATOM 5307 C CA . LYS B 1 319 ? 3.676 -5.113 -29.844 1 95.81 319 LYS B CA 1
ATOM 5308 C C . LYS B 1 319 ? 2.818 -6.219 -29.234 1 95.81 319 LYS B C 1
ATOM 5310 O O . LYS B 1 319 ? 1.599 -6.078 -29.125 1 95.81 319 LYS B O 1
ATOM 5315 N N . MET B 1 320 ? 3.508 -7.277 -28.875 1 94.19 320 MET B N 1
ATOM 5316 C CA . MET B 1 320 ? 2.895 -8.383 -28.156 1 94.19 320 MET B CA 1
ATOM 5317 C C . MET B 1 320 ? 3.764 -8.805 -26.969 1 94.19 320 MET B C 1
ATOM 5319 O O . MET B 1 320 ? 4.988 -8.867 -27.094 1 94.19 320 MET B O 1
ATOM 5323 N N . SER B 1 321 ? 3.102 -9.008 -25.828 1 91.62 321 SER B N 1
ATOM 5324 C CA . SER B 1 321 ? 3.814 -9.461 -24.641 1 91.62 321 SER B CA 1
ATOM 5325 C C . SER B 1 321 ? 3.1 -10.633 -23.984 1 91.62 321 SER B C 1
ATOM 5327 O O . SER B 1 321 ? 1.871 -10.641 -23.875 1 91.62 321 SER B O 1
ATOM 5329 N N . LYS B 1 322 ? 3.889 -11.602 -23.625 1 90.31 322 LYS B N 1
ATOM 5330 C CA . LYS B 1 322 ? 3.359 -12.695 -22.812 1 90.31 322 LYS B CA 1
ATOM 5331 C C . LYS B 1 322 ? 3.344 -12.32 -21.344 1 90.31 322 LYS B C 1
ATOM 5333 O O . LYS B 1 322 ? 4.266 -11.664 -20.844 1 90.31 322 LYS B O 1
ATOM 5338 N N . ILE B 1 323 ? 2.26 -12.711 -20.672 1 90.12 323 ILE B N 1
ATOM 5339 C CA . ILE B 1 323 ? 2.15 -12.406 -19.25 1 90.12 323 ILE B CA 1
ATOM 5340 C C . ILE B 1 323 ? 1.773 -13.68 -18.484 1 90.12 323 ILE B C 1
ATOM 5342 O O . ILE B 1 323 ? 1.353 -14.672 -19.078 1 90.12 323 ILE B O 1
ATOM 5346 N N . CYS B 1 324 ? 1.97 -13.602 -17.156 1 87.44 324 CYS B N 1
ATOM 5347 C CA . CYS B 1 324 ? 1.438 -14.641 -16.297 1 87.44 324 CYS B CA 1
ATOM 5348 C C . CYS B 1 324 ? -0.065 -14.484 -16.094 1 87.44 324 CYS B C 1
ATOM 5350 O O . CYS B 1 324 ? -0.559 -13.367 -15.938 1 87.44 324 CYS B O 1
ATOM 5352 N N . ARG B 1 325 ? -0.784 -15.578 -16.188 1 84.62 325 ARG B N 1
ATOM 5353 C CA . ARG B 1 325 ? -2.225 -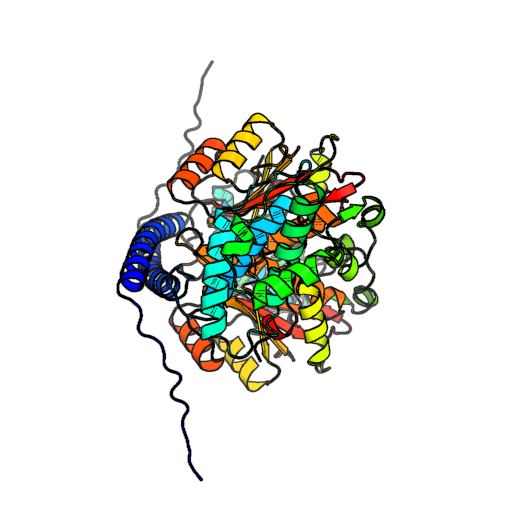15.531 -15.953 1 84.62 325 ARG B CA 1
ATOM 5354 C C . ARG B 1 325 ? -2.539 -15.016 -14.555 1 84.62 325 ARG B C 1
ATOM 5356 O O . ARG B 1 325 ? -3.363 -14.109 -14.391 1 84.62 325 ARG B O 1
ATOM 5363 N N . SER B 1 326 ? -1.819 -15.547 -13.562 1 85.31 326 SER B N 1
ATOM 5364 C CA . SER B 1 326 ? -2.01 -15.102 -12.188 1 85.31 326 SER B CA 1
ATOM 5365 C C . SER B 1 326 ? -3.49 -14.945 -11.859 1 85.31 326 SER B C 1
ATOM 5367 O O . SER B 1 326 ? -3.969 -13.828 -11.641 1 85.31 326 SER B O 1
ATOM 5369 N N . GLN B 1 327 ? -4.141 -16.047 -11.617 1 86.62 327 GLN B N 1
ATOM 5370 C CA . GLN B 1 327 ? -5.578 -16.094 -11.375 1 86.62 327 GLN B CA 1
ATOM 5371 C C . GLN B 1 327 ? -5.957 -15.281 -10.141 1 86.62 327 GLN B C 1
ATOM 5373 O O . GLN B 1 327 ? -5.297 -15.359 -9.102 1 86.62 327 GLN B O 1
ATOM 5378 N N . ARG B 1 328 ? -6.906 -14.422 -10.312 1 90.25 328 ARG B N 1
ATOM 5379 C CA . ARG B 1 328 ? -7.523 -13.742 -9.18 1 90.25 328 ARG B CA 1
ATOM 5380 C C . ARG B 1 328 ? -8.734 -14.516 -8.672 1 90.25 328 ARG B C 1
ATOM 5382 O O . ARG B 1 328 ? -9.562 -14.961 -9.461 1 90.25 328 ARG B O 1
ATOM 5389 N N . TYR B 1 329 ? -8.672 -14.539 -7.406 1 88.81 329 TYR B N 1
ATOM 5390 C CA . TYR B 1 329 ? -9.742 -15.328 -6.816 1 88.81 329 TYR B CA 1
ATOM 5391 C C . TYR B 1 329 ? -10.93 -14.445 -6.438 1 88.81 329 TYR B C 1
ATOM 5393 O O . TYR B 1 329 ? -10.781 -13.234 -6.273 1 88.81 329 TYR B O 1
ATOM 5401 N N . GLY B 1 330 ? -12.133 -14.867 -6.512 1 90.06 330 GLY B N 1
ATOM 5402 C CA . GLY B 1 330 ? -13.391 -14.148 -6.41 1 90.06 330 GLY B CA 1
ATOM 5403 C C . GLY B 1 330 ? -13.602 -13.492 -5.059 1 90.06 330 GLY B C 1
ATOM 5404 O O . GLY B 1 330 ? -12.75 -13.602 -4.176 1 90.06 330 GLY B O 1
ATOM 5405 N N . LEU B 1 331 ? -14.594 -12.75 -4.914 1 93.56 331 LEU B N 1
ATOM 5406 C CA . LEU B 1 331 ? -14.953 -11.961 -3.744 1 93.56 331 LEU B CA 1
ATOM 5407 C C . LEU B 1 331 ? -14.984 -12.82 -2.49 1 93.56 331 LEU B C 1
ATOM 5409 O O . LEU B 1 331 ? -14.57 -12.383 -1.415 1 93.56 331 LEU B O 1
ATOM 5413 N N . ASN B 1 332 ? -15.344 -14.016 -2.656 1 91.81 332 ASN B N 1
ATOM 5414 C CA . ASN B 1 332 ? -15.508 -14.906 -1.512 1 91.81 332 ASN B CA 1
ATOM 5415 C C . ASN B 1 332 ? -14.164 -15.281 -0.899 1 91.81 332 ASN B C 1
ATOM 5417 O O . ASN B 1 332 ? -14.102 -15.75 0.24 1 91.81 332 ASN B O 1
ATOM 5421 N N . HIS B 1 333 ? -13.164 -15.117 -1.651 1 90.75 333 HIS B N 1
ATOM 5422 C CA . HIS B 1 333 ? -11.82 -15.438 -1.183 1 90.75 333 HIS B CA 1
ATOM 5423 C C . HIS B 1 333 ? -11.312 -14.391 -0.199 1 90.75 333 HIS B C 1
ATOM 5425 O O . HIS B 1 333 ? -10.531 -14.703 0.7 1 90.75 333 HIS B O 1
ATOM 5431 N N . ILE B 1 334 ? -11.844 -13.141 -0.319 1 94.12 334 ILE B N 1
ATOM 5432 C CA . ILE B 1 334 ? -11.211 -12.086 0.471 1 94.12 334 ILE B CA 1
ATOM 5433 C C . ILE B 1 334 ? -12.242 -11.445 1.399 1 94.12 334 ILE B C 1
ATOM 5435 O O . ILE B 1 334 ? -11.883 -10.906 2.451 1 94.12 334 ILE B O 1
ATOM 5439 N N . LEU B 1 335 ? -13.477 -11.406 1.019 1 96.38 335 LEU B N 1
ATOM 5440 C CA . LEU B 1 335 ? -14.523 -10.844 1.86 1 96.38 335 LEU B CA 1
ATOM 5441 C C . LEU B 1 335 ? -14.969 -11.844 2.92 1 96.38 335 LEU B C 1
ATOM 5443 O O . LEU B 1 335 ? -15.578 -12.867 2.598 1 96.38 335 LEU B O 1
ATOM 5447 N N . ILE B 1 336 ? -14.781 -11.57 4.203 1 94.62 336 ILE B N 1
ATOM 5448 C CA . ILE B 1 336 ? -14.844 -12.57 5.262 1 94.62 336 ILE B CA 1
ATOM 5449 C C . ILE B 1 336 ? -16.25 -12.578 5.875 1 94.62 336 ILE B C 1
ATOM 5451 O O . ILE B 1 336 ? -16.734 -13.633 6.305 1 94.62 336 ILE B O 1
ATOM 5455 N N . ASN B 1 337 ? -16.891 -11.414 6.016 1 94.06 337 ASN B N 1
ATOM 5456 C CA . ASN B 1 337 ? -18.203 -11.383 6.652 1 94.06 337 ASN B CA 1
ATOM 5457 C C . ASN B 1 337 ? -19.297 -10.992 5.664 1 94.06 337 ASN B C 1
ATOM 5459 O O . ASN B 1 337 ? -19 -10.406 4.613 1 94.06 337 ASN B O 1
#

Foldseek 3Di:
DCPPPPPPCPDDQDPVNVVQVVVQVVVLVVVVVVVVVVCVVPAQDLPDQDLVSLLVLLLVLLLVLLVQVQFPDRDQPPSLVSLLSNLVSLVSNVVRPVCSVVDPSLVSSLLSLLCNVLVCVVVVHDCVSNCVSHDPVSNVSSVVSVPDDRPDFKDFLVLQVQLLPDDPVSLVVRAAQFLAADPDADDPVLLVQLLVQLQPQDADVRLRFKDKDKDQDQVLQVVLCVLLVPNPSGDGFRMKMWIWGFQVSDDGSVCNCRRQVSSVSSVVSSSSSCSSSQKRKHKGADPHDPVSVVVNCVSPVPDPRIGTHIMMGIHHHDRMGTHRPSDDDDPPVPPPD/DDPPPPPPCPPDQDPVNVVQVVVQVVVLVVVVVVVVVVCVVPAQDLPDQDLVSLLVLLLVLLLVLLVQVQFPDRDQPPSLVSLLSNLVSLVSNVVRPVCSVVDPSLVSSLLSLLCNVLVCVVVVHDCVSNCVSHDPVSNVSNVVNVVDDRPDFKDFLVLQVQLLPDDPVSLVVRAAQFLAADPDADDPVLLVQLLVQLQPQDADVRLRFKDKDKDQDQVLQVVLCVLLVPNPSGDGFRMKMWIWGFQVSDDGSVCNCRRQVSSVSSVVSSSSSCSSSQKRKHKGAPPHDPVSVVVNCVSPVPDPRIGTHIMMGIHHHDRMGTHRPSDDDDPPVPPPD

Nearest PDB structures (foldseek):
  3e10-assembly1_A  TM=8.502E-01  e=4.608E-10  Clostridium acetobutylicum
  3m5k-assembly1_B  TM=8.794E-01  e=1.755E-09  Parabacteroides distasonis ATCC 8503
  5hei-assembly3_E  TM=8.557E-01  e=5.169E-09  Priestia megaterium
  8uc3-assembly1_B  TM=8.308E-01  e=5.169E-09  Streptomyces noursei ATCC 11455
  3kwk-assembly1_A-2  TM=8.390E-01  e=2.546E-08  Bacteroides thetaiotaomicron VPI-5482